Protein AF-0000000077124702 (afdb_homodimer)

Foldseek 3Di:
DPPDDLVRLVVVLVVLPEAEDDSVVLVVVCVPDPPVCLCVPQCPLQADPVPRGGDHPFYSVQSVLVLVLQLVLLVLLLVLLVVLLVVLLQLLVVLLCVPLVQPFQQPVPDDPVSVCSSQVCCVVVPHDSVVLVCQLQVQLVVDPQNVPPPDSRPDGSSRSSVRHDSVSSLSSLRRGDLSSLCSSCVVLPFHSVLSVLVSQLSVVSVVSSVCSVVPHGALLDWDQRSQQSLVVRLCVVPVDPDDSRAIDAQLSNQVSSCSSVVHNPSVVVSVVSLVVRDGDPSSSVSSVCSRVSHDD/DPPDDLVRLVVVLVVLPEAEDDSVVLVVVCVPDPPVCLCVPQCPLQADPVPRGGDHPFYSVQSVLVLVLQLVLLVLLLVLLVVLLVVLLQLLVVLLCVPLVQPFQFPVPDDPVSVCSSQVCCVVVPHDSVVLVCQLQVQLVVDPQNVPDPDSRPDGNSRSSVRHDSVSSLSSLRRGDLSSLCSSCVVLPFHSVLSVLVSQLSVVSVVSSVCSVVPHGALLDWDQRSQQSLVVRLCVVPVDPDDSRAIDAQLSNQVSSCSSVVHNPSVVVSVVSLVVRDGDPSSSVSSVCSRVPHDD

Structure (mmCIF, N/CA/C/O backbone):
data_AF-0000000077124702-model_v1
#
loop_
_entity.id
_entity.type
_entity.pdbx_description
1 polymer 'Abi family protein'
#
loop_
_atom_site.group_PDB
_atom_site.id
_atom_site.type_symbol
_atom_site.label_atom_id
_atom_site.label_alt_id
_atom_site.label_comp_id
_atom_site.label_asym_id
_atom_site.label_entity_id
_atom_site.label_seq_id
_atom_site.pdbx_PDB_ins_code
_atom_site.Cartn_x
_atom_site.Cartn_y
_atom_site.Cartn_z
_atom_site.occupancy
_atom_site.B_iso_or_equiv
_atom_site.auth_seq_id
_atom_site.auth_comp_id
_atom_site.auth_asym_id
_atom_site.auth_atom_id
_atom_site.pdbx_PDB_model_num
ATOM 1 N N . MET A 1 1 ? -10.195 -25.438 -7.809 1 44.5 1 MET A N 1
ATOM 2 C CA . MET A 1 1 ? -10.289 -26.078 -9.117 1 44.5 1 MET A CA 1
ATOM 3 C C . MET A 1 1 ? -9.023 -26.859 -9.43 1 44.5 1 MET A C 1
ATOM 5 O O . MET A 1 1 ? -7.941 -26.516 -8.945 1 44.5 1 MET A O 1
ATOM 9 N N . ILE A 1 2 ? -9.281 -27.969 -9.883 1 46.28 2 ILE A N 1
ATOM 10 C CA . ILE A 1 2 ? -8.305 -28.938 -10.398 1 46.28 2 ILE A CA 1
ATOM 11 C C . ILE A 1 2 ? -7.289 -28.219 -11.281 1 46.28 2 ILE A C 1
ATOM 13 O O . ILE A 1 2 ? -7.645 -27.297 -12.023 1 46.28 2 ILE A O 1
ATOM 17 N N . ARG A 1 3 ? -5.891 -28.219 -10.922 1 63.09 3 ARG A N 1
ATOM 18 C CA . ARG A 1 3 ? -4.82 -27.719 -11.773 1 63.09 3 ARG A CA 1
ATOM 19 C C . ARG A 1 3 ? -5.059 -28.094 -13.234 1 63.09 3 ARG A C 1
ATOM 21 O O . ARG A 1 3 ? -5.016 -29.266 -13.594 1 63.09 3 ARG A O 1
ATOM 28 N N . MET A 1 4 ? -5.797 -27.266 -13.891 1 70.88 4 MET A N 1
ATOM 29 C CA . MET A 1 4 ? -6 -27.469 -15.32 1 70.88 4 MET A CA 1
ATOM 30 C C . MET A 1 4 ? -4.723 -27.188 -16.094 1 70.88 4 MET A C 1
ATOM 32 O O . MET A 1 4 ? -3.959 -26.281 -15.742 1 70.88 4 MET A O 1
ATOM 36 N N . SER A 1 5 ? -4.383 -28.062 -16.953 1 79.81 5 SER A N 1
ATOM 37 C CA . SER A 1 5 ? -3.295 -27.797 -17.891 1 79.81 5 SER A CA 1
ATOM 38 C C . SER A 1 5 ? -3.592 -26.578 -18.75 1 79.81 5 SER A C 1
ATOM 40 O O . SER A 1 5 ? -4.727 -26.094 -18.781 1 79.81 5 SER A O 1
ATOM 42 N N . GLU A 1 6 ? -2.65 -26.062 -19.281 1 83 6 GLU A N 1
ATOM 43 C CA . GLU A 1 6 ? -2.818 -24.906 -20.172 1 83 6 GLU A CA 1
ATOM 44 C C . GLU A 1 6 ? -3.848 -25.203 -21.266 1 83 6 GLU A C 1
ATOM 46 O O . GLU A 1 6 ? -4.664 -24.344 -21.594 1 83 6 GLU A O 1
ATOM 51 N N . LYS A 1 7 ? -3.715 -26.375 -21.797 1 87.31 7 LYS A N 1
ATOM 52 C CA . LYS A 1 7 ? -4.641 -26.766 -22.844 1 87.31 7 LYS A CA 1
ATOM 53 C C . LYS A 1 7 ? -6.074 -26.828 -22.328 1 87.31 7 LYS A C 1
ATOM 55 O O . LYS A 1 7 ? -7.004 -26.375 -23 1 87.31 7 LYS A O 1
ATOM 60 N N . GLU A 1 8 ? -6.242 -27.312 -21.172 1 90.5 8 GLU A N 1
ATOM 61 C CA . GLU A 1 8 ? -7.562 -27.406 -20.547 1 90.5 8 GLU A CA 1
ATOM 62 C C . GLU A 1 8 ? -8.148 -26.031 -20.266 1 90.5 8 GLU A C 1
ATOM 64 O O . GLU A 1 8 ? -9.344 -25.812 -20.453 1 90.5 8 GLU A O 1
ATOM 69 N N . ILE A 1 9 ? -7.293 -25.203 -19.859 1 89.69 9 ILE A N 1
ATOM 70 C CA . ILE A 1 9 ? -7.727 -23.844 -19.578 1 89.69 9 ILE A CA 1
ATOM 71 C C . ILE A 1 9 ? -8.195 -23.172 -20.859 1 89.69 9 ILE A C 1
ATOM 73 O O . ILE A 1 9 ? -9.25 -22.531 -20.891 1 89.69 9 ILE A O 1
ATOM 77 N N . ARG A 1 10 ? -7.445 -23.359 -21.891 1 91.31 10 ARG A N 1
ATOM 78 C CA . ARG A 1 10 ? -7.789 -22.766 -23.188 1 91.31 10 ARG A CA 1
ATOM 79 C C . ARG A 1 10 ? -9.141 -23.281 -23.672 1 91.31 10 ARG A C 1
ATOM 81 O O . ARG A 1 10 ? -9.977 -22.5 -24.125 1 91.31 10 ARG A O 1
ATOM 88 N N . GLU A 1 11 ? -9.297 -24.531 -23.594 1 92.62 11 GLU A N 1
ATOM 89 C CA . GLU A 1 11 ? -10.539 -25.141 -24.047 1 92.62 11 GLU A CA 1
ATOM 90 C C . GLU A 1 11 ? -11.719 -24.672 -23.203 1 92.62 11 GLU A C 1
ATOM 92 O O . GLU A 1 11 ? -12.805 -24.406 -23.734 1 92.62 11 GLU A O 1
ATOM 97 N N . PHE A 1 12 ? -11.461 -24.609 -22 1 92.88 12 PHE A N 1
ATOM 98 C CA . PHE A 1 12 ? -12.492 -24.141 -21.062 1 92.88 12 PHE A CA 1
ATOM 99 C C . PHE A 1 12 ? -12.93 -22.719 -21.406 1 92.88 12 PHE A C 1
ATOM 101 O O . PHE A 1 12 ? -14.133 -22.453 -21.484 1 92.88 12 PHE A O 1
ATOM 108 N N . LEU A 1 13 ? -12.008 -21.859 -21.688 1 93.25 13 LEU A N 1
ATOM 109 C CA . LEU A 1 13 ? -12.289 -20.453 -21.984 1 93.25 13 LEU A CA 1
ATOM 110 C C . LEU A 1 13 ? -13.023 -20.328 -23.312 1 93.25 13 LEU A C 1
ATOM 112 O O . LEU A 1 13 ? -13.953 -19.531 -23.453 1 93.25 13 LEU A O 1
ATOM 116 N N . GLN A 1 14 ? -12.609 -21.109 -24.188 1 93.62 14 GLN A N 1
ATOM 117 C CA . GLN A 1 14 ? -13.25 -21.094 -25.484 1 93.62 14 GLN A CA 1
ATOM 118 C C . GLN A 1 14 ? -14.68 -21.641 -25.406 1 93.62 14 GLN A C 1
ATOM 120 O O . GLN A 1 14 ? -15.578 -21.125 -26.078 1 93.62 14 GLN A O 1
ATOM 125 N N . LYS A 1 15 ? -14.812 -22.578 -24.625 1 94.06 15 LYS A N 1
ATOM 126 C CA . LYS A 1 15 ? -16.141 -23.156 -24.422 1 94.06 15 LYS A CA 1
ATOM 127 C C . LYS A 1 15 ? -17.094 -22.125 -23.812 1 94.06 15 LYS A C 1
ATOM 129 O O . LYS A 1 15 ? -18.297 -22.141 -24.094 1 94.06 15 LYS A O 1
ATOM 134 N N . LEU A 1 16 ? -16.547 -21.266 -23.062 1 94.25 16 LEU A N 1
ATOM 135 C CA . LEU A 1 16 ? -17.344 -20.203 -22.438 1 94.25 16 LEU A CA 1
ATOM 136 C C . LEU A 1 16 ? -17.594 -19.062 -23.406 1 94.25 16 LEU A C 1
ATOM 138 O O . LEU A 1 16 ? -18.328 -18.125 -23.094 1 94.25 16 LEU A O 1
ATOM 142 N N . GLY A 1 17 ? -16.953 -19.109 -24.547 1 94.69 17 GLY A N 1
ATOM 143 C CA . GLY A 1 17 ? -17.234 -18.125 -25.578 1 94.69 17 GLY A CA 1
ATOM 144 C C . GLY A 1 17 ? -16.172 -17.031 -25.688 1 94.69 17 GLY A C 1
ATOM 145 O O . GLY A 1 17 ? -16.375 -16.016 -26.359 1 94.69 17 GLY A O 1
ATOM 146 N N . LEU A 1 18 ? -15.109 -17.203 -25 1 95.94 18 LEU A N 1
ATOM 147 C CA . LEU A 1 18 ? -14.031 -16.219 -25.062 1 95.94 18 LEU A CA 1
ATOM 148 C C . LEU A 1 18 ? -13.281 -16.344 -26.391 1 95.94 18 LEU A C 1
ATOM 150 O O . LEU A 1 18 ? -12.891 -17.438 -26.797 1 95.94 18 LEU A O 1
ATOM 154 N N . LYS A 1 19 ? -13.141 -15.266 -27.062 1 96.56 19 LYS A N 1
ATOM 155 C CA . LYS A 1 19 ? -12.297 -15.219 -28.25 1 96.56 19 LYS A CA 1
ATOM 156 C C . LYS A 1 19 ? -10.836 -14.977 -27.875 1 96.56 19 LYS A C 1
ATOM 158 O O . LYS A 1 19 ? -10.484 -13.898 -27.391 1 96.56 19 LYS A O 1
ATOM 163 N N . ILE A 1 20 ? -10 -15.867 -28.234 1 95.94 20 ILE A N 1
ATOM 164 C CA . ILE A 1 20 ? -8.586 -15.758 -27.891 1 95.94 20 ILE A CA 1
ATOM 165 C C . ILE A 1 20 ? -7.809 -15.172 -29.062 1 95.94 20 ILE A C 1
ATOM 167 O O . ILE A 1 20 ? -7.656 -15.828 -30.109 1 95.94 20 ILE A O 1
ATOM 171 N N . GLU A 1 21 ? -7.348 -13.969 -28.906 1 95.19 21 GLU A N 1
ATOM 172 C CA . GLU A 1 21 ? -6.609 -13.273 -29.953 1 95.19 21 GLU A CA 1
ATOM 173 C C . GLU A 1 21 ? -5.121 -13.594 -29.891 1 95.19 21 GLU A C 1
ATOM 175 O O . GLU A 1 21 ? -4.453 -13.672 -30.922 1 95.19 21 GLU A O 1
ATOM 180 N N . ASN A 1 22 ? -4.582 -13.695 -28.766 1 93.81 22 ASN A N 1
ATOM 181 C CA . ASN A 1 22 ? -3.166 -13.969 -28.547 1 93.81 22 ASN A CA 1
ATOM 182 C C . ASN A 1 22 ? -2.957 -14.914 -27.359 1 93.81 22 ASN A C 1
ATOM 184 O O . ASN A 1 22 ? -2.732 -14.477 -26.234 1 93.81 22 ASN A O 1
ATOM 188 N N . TRP A 1 23 ? -2.787 -16.109 -27.688 1 91.75 23 TRP A N 1
ATOM 189 C CA . TRP A 1 23 ? -2.68 -17.125 -26.641 1 91.75 23 TRP A CA 1
ATOM 190 C C . TRP A 1 23 ? -1.379 -16.969 -25.859 1 91.75 23 TRP A C 1
ATOM 192 O O . TRP A 1 23 ? -1.35 -17.172 -24.641 1 91.75 23 TRP A O 1
ATOM 202 N N . ILE A 1 24 ? -0.4 -16.656 -26.547 1 89.31 24 ILE A N 1
ATOM 203 C CA . ILE A 1 24 ? 0.897 -16.547 -25.891 1 89.31 24 ILE A CA 1
ATOM 204 C C . ILE A 1 24 ? 0.83 -15.461 -24.812 1 89.31 24 ILE A C 1
ATOM 206 O O . ILE A 1 24 ? 1.295 -15.664 -23.703 1 89.31 24 ILE A O 1
ATOM 210 N N . LYS A 1 25 ? 0.21 -14.43 -25.156 1 88.69 25 LYS A N 1
ATOM 211 C CA . LYS A 1 25 ? 0.06 -13.336 -24.203 1 88.69 25 LYS A CA 1
ATOM 212 C C . LYS A 1 25 ? -0.82 -13.75 -23.031 1 88.69 25 LYS A C 1
ATOM 214 O O . LYS A 1 25 ? -0.497 -13.461 -21.875 1 88.69 25 LYS A O 1
ATOM 219 N N . LEU A 1 26 ? -1.889 -14.336 -23.344 1 90.38 26 LEU A N 1
ATOM 220 C CA . LEU A 1 26 ? -2.801 -14.773 -22.297 1 90.38 26 LEU A CA 1
ATOM 221 C C . LEU A 1 26 ? -2.131 -15.805 -21.391 1 90.38 26 LEU A C 1
ATOM 223 O O . LEU A 1 26 ? -2.254 -15.734 -20.172 1 90.38 26 LEU A O 1
ATOM 227 N N . ALA A 1 27 ? -1.424 -16.672 -21.984 1 87.38 27 ALA A N 1
ATOM 228 C CA . ALA A 1 27 ? -0.735 -17.719 -21.234 1 87.38 27 ALA A CA 1
ATOM 229 C C . ALA A 1 27 ? 0.314 -17.125 -20.297 1 87.38 27 ALA A C 1
ATOM 231 O O . ALA A 1 27 ? 0.466 -17.562 -19.156 1 87.38 27 ALA A O 1
ATOM 232 N N . ASN A 1 28 ? 0.99 -16.188 -20.781 1 83.94 28 ASN A N 1
ATOM 233 C CA . ASN A 1 28 ? 1.964 -15.484 -19.953 1 83.94 28 ASN A CA 1
ATOM 234 C C . ASN A 1 28 ? 1.296 -14.797 -18.766 1 83.94 28 ASN A C 1
ATOM 236 O O . ASN A 1 28 ? 1.826 -14.812 -17.656 1 83.94 28 ASN A O 1
ATOM 240 N N . PHE A 1 29 ? 0.239 -14.266 -19.094 1 85.56 29 PHE A N 1
ATOM 241 C CA . PHE A 1 29 ? -0.501 -13.594 -18.031 1 85.56 29 PHE A CA 1
ATOM 242 C C . PHE A 1 29 ? -1 -14.602 -17 1 85.56 29 PHE A C 1
ATOM 244 O O . PHE A 1 29 ? -0.938 -14.352 -15.797 1 85.56 29 PHE A O 1
ATOM 251 N N . LEU A 1 30 ? -1.436 -15.711 -17.484 1 87.06 30 LEU A N 1
ATOM 252 C CA . LEU A 1 30 ? -1.959 -16.766 -16.625 1 87.06 30 LEU A CA 1
ATOM 253 C C . LEU A 1 30 ? -0.839 -17.406 -15.82 1 87.06 30 LEU A C 1
ATOM 255 O O . LEU A 1 30 ? -1.098 -18.062 -14.805 1 87.06 30 LEU A O 1
ATOM 259 N N . SER A 1 31 ? 0.319 -17.188 -16.25 1 82.94 31 SER A N 1
ATOM 260 C CA . SER A 1 31 ? 1.457 -17.672 -15.484 1 82.94 31 SER A CA 1
ATOM 261 C C . SER A 1 31 ? 1.715 -16.797 -14.258 1 82.94 31 SER A C 1
ATOM 263 O O . SER A 1 31 ? 2.383 -17.234 -13.32 1 82.94 31 SER A O 1
ATOM 265 N N . ILE A 1 32 ? 1.125 -15.672 -14.289 1 83.06 32 ILE A N 1
ATOM 266 C CA . ILE A 1 32 ? 1.325 -14.727 -13.203 1 83.06 32 ILE A CA 1
ATOM 267 C C . ILE A 1 32 ? 0.101 -14.719 -12.289 1 83.06 32 ILE A C 1
ATOM 269 O O . ILE A 1 32 ? 0.227 -14.852 -11.07 1 83.06 32 ILE A O 1
ATOM 273 N N . TYR A 1 33 ? -0.969 -14.664 -12.93 1 83.44 33 TYR A N 1
ATOM 274 C CA . TYR A 1 33 ? -2.217 -14.57 -12.18 1 83.44 33 TYR A CA 1
ATOM 275 C C . TYR A 1 33 ? -2.941 -15.906 -12.148 1 83.44 33 TYR A C 1
ATOM 277 O O . TYR A 1 33 ? -3.184 -16.516 -13.195 1 83.44 33 TYR A O 1
ATOM 285 N N . PRO A 1 34 ? -3.27 -16.281 -10.953 1 83.75 34 PRO A N 1
ATOM 286 C CA . PRO A 1 34 ? -3.992 -17.547 -10.883 1 83.75 34 PRO A CA 1
ATOM 287 C C . PRO A 1 34 ? -5.309 -17.531 -11.656 1 83.75 34 PRO A C 1
ATOM 289 O O . PRO A 1 34 ? -6.117 -16.625 -11.477 1 83.75 34 PRO A O 1
ATOM 292 N N . THR A 1 35 ? -5.523 -18.547 -12.359 1 84.88 35 THR A N 1
ATOM 293 C CA . THR A 1 35 ? -6.664 -18.641 -13.258 1 84.88 35 THR A CA 1
ATOM 294 C C . THR A 1 35 ? -7.977 -18.578 -12.484 1 84.88 35 THR A C 1
ATOM 296 O O . THR A 1 35 ? -8.914 -17.891 -12.883 1 84.88 35 THR A O 1
ATOM 299 N N . ASP A 1 36 ? -8 -19.219 -11.383 1 83.5 36 ASP A N 1
ATOM 300 C CA . ASP A 1 36 ? -9.219 -19.234 -10.586 1 83.5 36 ASP A CA 1
ATOM 301 C C . ASP A 1 36 ? -9.586 -17.844 -10.102 1 83.5 36 ASP A C 1
ATOM 303 O O . ASP A 1 36 ? -10.766 -17.484 -10.055 1 83.5 36 ASP A O 1
ATOM 307 N N . ARG A 1 37 ? -8.617 -17.156 -9.797 1 83.19 37 ARG A N 1
ATOM 308 C CA . ARG A 1 37 ? -8.852 -15.797 -9.344 1 83.19 37 ARG A CA 1
ATOM 309 C C . ARG A 1 37 ? -9.375 -14.922 -10.484 1 83.19 37 ARG A C 1
ATOM 311 O O . ARG A 1 37 ? -10.258 -14.086 -10.281 1 83.19 37 ARG A O 1
ATOM 318 N N . ILE A 1 38 ? -8.789 -15.148 -11.562 1 86.62 38 ILE A N 1
ATOM 319 C CA . ILE A 1 38 ? -9.227 -14.391 -12.734 1 86.62 38 ILE A CA 1
ATOM 320 C C . ILE A 1 38 ? -10.695 -14.68 -13.023 1 86.62 38 ILE A C 1
ATOM 322 O O . ILE A 1 38 ? -11.492 -13.758 -13.203 1 86.62 38 ILE A O 1
ATOM 326 N N . ILE A 1 39 ? -11.008 -15.898 -13.008 1 85.88 39 ILE A N 1
ATOM 327 C CA . ILE A 1 39 ? -12.359 -16.344 -13.32 1 85.88 39 ILE A CA 1
ATOM 328 C C . ILE A 1 39 ? -13.344 -15.773 -12.305 1 85.88 39 ILE A C 1
ATOM 330 O O . ILE A 1 39 ? -14.352 -15.164 -12.68 1 85.88 39 ILE A O 1
ATOM 334 N N . LYS A 1 40 ? -13 -15.859 -11.109 1 84.69 40 LYS A N 1
ATOM 335 C CA . LYS A 1 40 ? -13.93 -15.477 -10.047 1 84.69 40 LYS A CA 1
ATOM 336 C C . LYS A 1 40 ? -14.008 -13.961 -9.898 1 84.69 40 LYS A C 1
ATOM 338 O O . LYS A 1 40 ? -15.086 -13.406 -9.68 1 84.69 40 LYS A O 1
ATOM 343 N N . ASP A 1 41 ? -12.945 -13.305 -10.109 1 87.5 41 ASP A N 1
ATOM 344 C CA . ASP A 1 41 ? -12.867 -11.898 -9.742 1 87.5 41 ASP A CA 1
ATOM 345 C C . ASP A 1 41 ? -13.148 -11 -10.945 1 87.5 41 ASP A C 1
ATOM 347 O O . ASP A 1 41 ? -13.602 -9.867 -10.789 1 87.5 41 ASP A O 1
ATOM 351 N N . TYR A 1 42 ? -12.961 -11.523 -12.141 1 91.06 42 TYR A N 1
ATOM 352 C CA . TYR A 1 42 ? -12.945 -10.57 -13.242 1 91.06 42 TYR A CA 1
ATOM 353 C C . TYR A 1 42 ? -13.906 -10.992 -14.352 1 91.06 42 TYR A C 1
ATOM 355 O O . TYR A 1 42 ? -14.305 -10.172 -15.18 1 91.06 42 TYR A O 1
ATOM 363 N N . PHE A 1 43 ? -14.305 -12.25 -14.367 1 90.69 43 PHE A N 1
ATOM 364 C CA . PHE A 1 43 ? -15.094 -12.719 -15.5 1 90.69 43 PHE A CA 1
ATOM 365 C C . PHE A 1 43 ? -16.516 -12.156 -15.445 1 90.69 43 PHE A C 1
ATOM 367 O O . PHE A 1 43 ? -17.125 -11.898 -16.484 1 90.69 43 PHE A O 1
ATOM 374 N N . TYR A 1 44 ? -16.984 -11.977 -14.375 1 88.56 44 TYR A N 1
ATOM 375 C CA . TYR A 1 44 ? -18.422 -11.82 -14.227 1 88.56 44 TYR A CA 1
ATOM 376 C C . TYR A 1 44 ? -18.922 -10.586 -14.969 1 88.56 44 TYR A C 1
ATOM 378 O O . TYR A 1 44 ? -20.047 -10.555 -15.461 1 88.56 44 TYR A O 1
ATOM 386 N N . ILE A 1 45 ? -18.109 -9.57 -15.109 1 92.88 45 ILE A N 1
ATOM 387 C CA . ILE A 1 45 ? -18.609 -8.367 -15.773 1 92.88 45 ILE A CA 1
ATOM 388 C C . ILE A 1 45 ? -18.672 -8.602 -17.281 1 92.88 45 ILE A C 1
ATOM 390 O O . ILE A 1 45 ? -19.25 -7.797 -18.016 1 92.88 45 ILE A O 1
ATOM 394 N N . PHE A 1 46 ? -18.078 -9.68 -17.719 1 96.31 46 PHE A N 1
ATOM 395 C CA . PHE A 1 46 ? -18.047 -10.023 -19.141 1 96.31 46 PHE A CA 1
ATOM 396 C C . PHE A 1 46 ? -19.062 -11.109 -19.453 1 96.31 46 PHE A C 1
ATOM 398 O O . PHE A 1 46 ? -19.219 -11.508 -20.609 1 96.31 46 PHE A O 1
ATOM 405 N N . LEU A 1 47 ? -19.719 -11.633 -18.484 1 94.69 47 LEU A N 1
ATOM 406 C CA . LEU A 1 47 ? -20.609 -12.773 -18.672 1 94.69 47 LEU A CA 1
ATOM 407 C C . LEU A 1 47 ? -22.062 -12.328 -18.766 1 94.69 47 LEU A C 1
ATOM 409 O O . LEU A 1 47 ? -22.484 -11.406 -18.062 1 94.69 47 LEU A O 1
ATOM 413 N N . ASP A 1 48 ? -22.703 -12.992 -19.609 1 93.25 48 ASP A N 1
ATOM 414 C CA . ASP A 1 48 ? -24.156 -12.859 -19.656 1 93.25 48 ASP A CA 1
ATOM 415 C C . ASP A 1 48 ? -24.812 -13.609 -18.5 1 93.25 48 ASP A C 1
ATOM 417 O O . ASP A 1 48 ? -24.672 -14.828 -18.375 1 93.25 48 ASP A O 1
ATOM 421 N N . LYS A 1 49 ? -25.594 -12.977 -17.766 1 87.69 49 LYS A N 1
ATOM 422 C CA . LYS A 1 49 ? -26.172 -13.539 -16.562 1 87.69 49 LYS A CA 1
ATOM 423 C C . LYS A 1 49 ? -27.188 -14.633 -16.891 1 87.69 49 LYS A C 1
ATOM 425 O O . LYS A 1 49 ? -27.453 -15.516 -16.078 1 87.69 49 LYS A O 1
ATOM 430 N N . ASN A 1 50 ? -27.703 -14.547 -18 1 91.19 50 ASN A N 1
ATOM 431 C CA . ASN A 1 50 ? -28.703 -15.523 -18.406 1 91.19 50 ASN A CA 1
ATOM 432 C C . ASN A 1 50 ? -28.062 -16.812 -18.938 1 91.19 50 ASN A C 1
ATOM 434 O O . ASN A 1 50 ? -28.578 -17.906 -18.688 1 91.19 50 ASN A O 1
ATOM 438 N N . THR A 1 51 ? -26.969 -16.766 -19.594 1 93.5 51 THR A N 1
ATOM 439 C CA . THR A 1 51 ? -26.375 -17.922 -20.25 1 93.5 51 THR A CA 1
ATOM 440 C C . THR A 1 51 ? -25.094 -18.344 -19.531 1 93.5 51 THR A C 1
ATOM 442 O O . THR A 1 51 ? -24.594 -19.453 -19.766 1 93.5 51 THR A O 1
ATOM 445 N N . ASP A 1 52 ? -24.516 -17.422 -18.781 1 91.38 52 ASP A N 1
ATOM 446 C CA . ASP A 1 52 ? -23.234 -17.641 -18.109 1 91.38 52 ASP A CA 1
ATOM 447 C C . ASP A 1 52 ? -22.094 -17.781 -19.125 1 91.38 52 ASP A C 1
ATOM 449 O O . ASP A 1 52 ? -21.078 -18.406 -18.844 1 91.38 52 ASP A O 1
ATOM 453 N N . MET A 1 53 ? -22.391 -17.312 -20.312 1 95.31 53 MET A N 1
ATOM 454 C CA . MET A 1 53 ? -21.375 -17.266 -21.344 1 95.31 53 MET A CA 1
ATOM 455 C C . MET A 1 53 ? -20.844 -15.844 -21.531 1 95.31 53 MET A C 1
ATOM 457 O O . MET A 1 53 ? -21.531 -14.875 -21.188 1 95.31 53 MET A O 1
ATOM 461 N N . PHE A 1 54 ? -19.703 -15.805 -22.094 1 97 54 PHE A N 1
ATOM 462 C CA . PHE A 1 54 ? -19.156 -14.484 -22.391 1 97 54 PHE A CA 1
ATOM 463 C C . PHE A 1 54 ? -20.047 -13.758 -23.406 1 97 54 PHE A C 1
ATOM 465 O O . PHE A 1 54 ? -20.562 -14.375 -24.328 1 97 54 PHE A O 1
ATOM 472 N N . TYR A 1 55 ? -20.203 -12.43 -23.188 1 96.5 55 TYR A N 1
ATOM 473 C CA . TYR A 1 55 ? -20.812 -11.641 -24.25 1 96.5 55 TYR A CA 1
ATOM 474 C C . TYR A 1 55 ? -20.078 -11.828 -25.578 1 96.5 55 TYR A C 1
ATOM 476 O O . TYR A 1 55 ? -18.844 -11.93 -25.594 1 96.5 55 TYR A O 1
ATOM 484 N N . GLU A 1 56 ? -20.828 -11.82 -26.609 1 95.25 56 GLU A N 1
ATOM 485 C CA . GLU A 1 56 ? -20.234 -11.945 -27.938 1 95.25 56 GLU A CA 1
ATOM 486 C C . GLU A 1 56 ? -19.188 -10.859 -28.172 1 95.25 56 GLU A C 1
ATOM 488 O O . GLU A 1 56 ? -19.438 -9.68 -27.922 1 95.25 56 GLU A O 1
ATOM 493 N N . GLY A 1 57 ? -18 -11.305 -28.578 1 95.5 57 GLY A N 1
ATOM 494 C CA . GLY A 1 57 ? -16.953 -10.344 -28.906 1 95.5 57 GLY A CA 1
ATOM 495 C C . GLY A 1 57 ? -15.93 -10.18 -27.797 1 95.5 57 GLY A C 1
ATOM 496 O O . GLY A 1 57 ? -14.898 -9.539 -27.984 1 95.5 57 GLY A O 1
ATOM 497 N N . THR A 1 58 ? -16.203 -10.781 -26.625 1 97.19 58 THR A N 1
ATOM 498 C CA . THR A 1 58 ? -15.25 -10.695 -25.516 1 97.19 58 THR A CA 1
ATOM 499 C C . THR A 1 58 ? -13.945 -11.391 -25.891 1 97.19 58 THR A C 1
ATOM 501 O O . THR A 1 58 ? -13.953 -12.523 -26.375 1 97.19 58 THR A O 1
ATOM 504 N N . THR A 1 59 ? -12.852 -10.719 -25.625 1 97.44 59 THR A N 1
ATOM 505 C CA . THR A 1 59 ? -11.547 -11.281 -25.969 1 97.44 59 THR A CA 1
ATOM 506 C C . THR A 1 59 ? -10.68 -11.438 -24.734 1 97.44 59 THR A C 1
ATOM 508 O O . THR A 1 59 ? -11.008 -10.922 -23.672 1 97.44 59 THR A O 1
ATOM 511 N N . ASP A 1 60 ? -9.555 -12.164 -24.922 1 95.31 60 ASP A N 1
ATOM 512 C CA . ASP A 1 60 ? -8.562 -12.289 -23.859 1 95.31 60 ASP A CA 1
ATOM 513 C C . ASP A 1 60 ? -7.961 -10.93 -23.516 1 95.31 60 ASP A C 1
ATOM 515 O O . ASP A 1 60 ? -7.672 -10.648 -22.344 1 95.31 60 ASP A O 1
ATOM 519 N N . THR A 1 61 ? -7.844 -10.078 -24.453 1 95.62 61 THR A N 1
ATOM 520 C CA . THR A 1 61 ? -7.305 -8.734 -24.234 1 95.62 61 THR A CA 1
ATOM 521 C C . THR A 1 61 ? -8.219 -7.926 -23.328 1 95.62 61 THR A C 1
ATOM 523 O O . THR A 1 61 ? -7.746 -7.113 -22.531 1 95.62 61 THR A O 1
ATOM 526 N N . ASP A 1 62 ? -9.477 -8.156 -23.453 1 97 62 ASP A N 1
ATOM 527 C CA . ASP A 1 62 ? -10.43 -7.484 -22.578 1 97 62 ASP A CA 1
ATOM 528 C C . ASP A 1 62 ? -10.18 -7.844 -21.109 1 97 62 ASP A C 1
ATOM 530 O O . ASP A 1 62 ? -10.195 -6.969 -20.234 1 97 62 ASP A O 1
ATOM 534 N N . ILE A 1 63 ? -9.953 -9.109 -20.906 1 94.62 63 ILE A N 1
ATOM 535 C CA . ILE A 1 63 ? -9.758 -9.609 -19.547 1 94.62 63 ILE A CA 1
ATOM 536 C C . ILE A 1 63 ? -8.469 -9.031 -18.969 1 94.62 63 ILE A C 1
ATOM 538 O O . ILE A 1 63 ? -8.461 -8.516 -17.844 1 94.62 63 ILE A O 1
ATOM 542 N N . ILE A 1 64 ? -7.457 -9.102 -19.766 1 93.31 64 ILE A N 1
ATOM 543 C CA . ILE A 1 64 ? -6.156 -8.602 -19.312 1 93.31 64 ILE A CA 1
ATOM 544 C C . ILE A 1 64 ? -6.246 -7.098 -19.047 1 93.31 64 ILE A C 1
ATOM 546 O O . ILE A 1 64 ? -5.73 -6.613 -18.047 1 93.31 64 ILE A O 1
ATOM 550 N N . SER A 1 65 ? -6.922 -6.41 -19.891 1 95.44 65 SER A N 1
ATOM 551 C CA . SER A 1 65 ? -7.078 -4.965 -19.75 1 95.44 65 SER A CA 1
ATOM 552 C C . SER A 1 65 ? -7.805 -4.609 -18.469 1 95.44 65 SER A C 1
ATOM 554 O O . SER A 1 65 ? -7.457 -3.635 -17.797 1 95.44 65 SER A O 1
ATOM 556 N N . LEU A 1 66 ? -8.812 -5.348 -18.125 1 95.44 66 LEU A N 1
ATOM 557 C CA . LEU A 1 66 ? -9.547 -5.082 -16.891 1 95.44 66 LEU A CA 1
ATOM 558 C C . LEU A 1 66 ? -8.656 -5.297 -15.672 1 95.44 66 LEU A C 1
ATOM 560 O O . LEU A 1 66 ? -8.711 -4.523 -14.711 1 95.44 66 LEU A O 1
ATOM 564 N N . ILE A 1 67 ? -7.895 -6.355 -15.727 1 92.56 67 ILE A N 1
ATOM 565 C CA . ILE A 1 67 ? -7.012 -6.676 -14.609 1 92.56 67 ILE A CA 1
ATOM 566 C C . ILE A 1 67 ? -5.98 -5.562 -14.43 1 92.56 67 ILE A C 1
ATOM 568 O O . ILE A 1 67 ? -5.758 -5.09 -13.312 1 92.56 67 ILE A O 1
ATOM 572 N N . MET A 1 68 ? -5.395 -5.137 -15.508 1 90.06 68 MET A N 1
ATOM 573 C CA . MET A 1 68 ? -4.414 -4.055 -15.453 1 90.06 68 MET A CA 1
ATOM 574 C C . MET A 1 68 ? -5.066 -2.752 -15.008 1 90.06 68 MET A C 1
ATOM 576 O O . MET A 1 68 ? -4.461 -1.971 -14.266 1 90.06 68 MET A O 1
ATOM 580 N N . PHE A 1 69 ? -6.242 -2.559 -15.477 1 94.25 69 PHE A N 1
ATOM 581 C CA . PHE A 1 69 ? -7.012 -1.392 -15.062 1 94.25 69 PHE A CA 1
ATOM 582 C C . PHE A 1 69 ? -7.219 -1.39 -13.555 1 94.25 69 PHE A C 1
ATOM 584 O O . PHE A 1 69 ? -7.023 -0.366 -12.891 1 94.25 69 PHE A O 1
ATOM 591 N N . ASP A 1 70 ? -7.629 -2.506 -13.055 1 94 70 ASP A N 1
ATOM 592 C CA . ASP A 1 70 ? -7.852 -2.643 -11.617 1 94 70 ASP A CA 1
ATOM 593 C C . ASP A 1 70 ? -6.586 -2.301 -10.836 1 94 70 ASP A C 1
ATOM 595 O O . ASP A 1 70 ? -6.645 -1.594 -9.828 1 94 70 ASP A O 1
ATOM 599 N N . LYS A 1 71 ? -5.473 -2.783 -11.258 1 90.81 71 LYS A N 1
ATOM 600 C CA . LYS A 1 71 ? -4.203 -2.508 -10.594 1 90.81 71 LYS A CA 1
ATOM 601 C C . LYS A 1 71 ? -3.854 -1.023 -10.664 1 90.81 71 LYS A C 1
ATOM 603 O O . LYS A 1 71 ? -3.367 -0.445 -9.695 1 90.81 71 LYS A O 1
ATOM 608 N N . GLU A 1 72 ? -4.141 -0.448 -11.758 1 90.69 72 GLU A N 1
ATOM 609 C CA . GLU A 1 72 ? -3.826 0.963 -11.961 1 90.69 72 GLU A CA 1
ATOM 610 C C . GLU A 1 72 ? -4.688 1.853 -11.07 1 90.69 72 GLU A C 1
ATOM 612 O O . GLU A 1 72 ? -4.18 2.777 -10.43 1 90.69 72 GLU A O 1
ATOM 617 N N . ILE A 1 73 ? -5.918 1.59 -11.078 1 94.25 73 ILE A N 1
ATOM 618 C CA . ILE A 1 73 ? -6.793 2.449 -10.289 1 94.25 73 ILE A CA 1
ATOM 619 C C . ILE A 1 73 ? -6.527 2.229 -8.797 1 94.25 73 ILE A C 1
ATOM 621 O O . ILE A 1 73 ? -6.652 3.154 -7.996 1 94.25 73 ILE A O 1
ATOM 625 N N . SER A 1 74 ? -6.16 0.992 -8.445 1 93.5 74 SER A N 1
ATOM 626 C CA . SER A 1 74 ? -5.793 0.694 -7.066 1 93.5 74 SER A CA 1
ATOM 627 C C . SER A 1 74 ? -4.625 1.558 -6.605 1 93.5 74 SER A C 1
ATOM 629 O O . SER A 1 74 ? -4.703 2.215 -5.566 1 93.5 74 SER A O 1
ATOM 631 N N . THR A 1 75 ? -3.602 1.579 -7.371 1 89.56 75 THR A N 1
ATOM 632 C CA . THR A 1 75 ? -2.396 2.295 -6.969 1 89.56 75 THR A CA 1
ATOM 633 C C . THR A 1 75 ? -2.621 3.803 -7.02 1 89.56 75 THR A C 1
ATOM 635 O O . THR A 1 75 ? -2.068 4.547 -6.203 1 89.56 75 THR A O 1
ATOM 638 N N . ASN A 1 76 ? -3.426 4.238 -7.953 1 90.88 76 ASN A N 1
ATOM 639 C CA . ASN A 1 76 ? -3.773 5.652 -8.016 1 90.88 76 ASN A CA 1
ATOM 640 C C . ASN A 1 76 ? -4.582 6.086 -6.793 1 90.88 76 ASN A C 1
ATOM 642 O O . ASN A 1 76 ? -4.355 7.164 -6.242 1 90.88 76 ASN A O 1
ATOM 646 N N . LEU A 1 77 ? -5.535 5.273 -6.496 1 94.69 77 LEU A N 1
ATOM 647 C CA . LEU A 1 77 ? -6.34 5.582 -5.32 1 94.69 77 LEU A CA 1
ATOM 648 C C . LEU A 1 77 ? -5.484 5.559 -4.055 1 94.69 77 LEU A C 1
ATOM 650 O O . LEU A 1 77 ? -5.668 6.387 -3.162 1 94.69 77 LEU A O 1
ATOM 654 N N . LEU A 1 78 ? -4.59 4.641 -3.986 1 93.38 78 LEU A N 1
ATOM 655 C CA . LEU A 1 78 ? -3.695 4.559 -2.836 1 93.38 78 LEU A CA 1
ATOM 656 C C . LEU A 1 78 ? -2.896 5.848 -2.68 1 93.38 78 LEU A C 1
ATOM 658 O O . LEU A 1 78 ? -2.721 6.344 -1.564 1 93.38 78 LEU A O 1
ATOM 662 N N . LYS A 1 79 ? -2.41 6.363 -3.805 1 91.69 79 LYS A N 1
ATOM 663 C CA . LYS A 1 79 ? -1.678 7.625 -3.797 1 91.69 79 LYS A CA 1
ATOM 664 C C . LYS A 1 79 ? -2.469 8.711 -3.074 1 91.69 79 LYS A C 1
ATOM 666 O O . LYS A 1 79 ? -1.943 9.383 -2.182 1 91.69 79 LYS A O 1
ATOM 671 N N . TRP A 1 80 ? -3.695 8.836 -3.363 1 93.19 80 TRP A N 1
ATOM 672 C CA . TRP A 1 80 ? -4.527 9.883 -2.789 1 93.19 80 TRP A CA 1
ATOM 673 C C . TRP A 1 80 ? -4.867 9.578 -1.335 1 93.19 80 TRP A C 1
ATOM 675 O O . TRP A 1 80 ? -4.965 10.492 -0.508 1 93.19 80 TRP A O 1
ATOM 685 N N . LEU A 1 81 ? -5.062 8.359 -1.065 1 95.12 81 LEU A N 1
ATOM 686 C CA . LEU A 1 81 ? -5.305 7.953 0.315 1 95.12 81 LEU A CA 1
ATOM 687 C C . LEU A 1 81 ? -4.105 8.273 1.197 1 95.12 81 LEU A C 1
ATOM 689 O O . LEU A 1 81 ? -4.266 8.734 2.33 1 95.12 81 LEU A O 1
ATOM 693 N N . LEU A 1 82 ? -2.934 8.078 0.66 1 92.19 82 LEU A N 1
ATOM 694 C CA . LEU A 1 82 ? -1.715 8.359 1.412 1 92.19 82 LEU A CA 1
ATOM 695 C C . LEU A 1 82 ? -1.537 9.859 1.627 1 92.19 82 LEU A C 1
ATOM 697 O O . LEU A 1 82 ? -1.089 10.289 2.691 1 92.19 82 LEU A O 1
ATOM 701 N N . ILE A 1 83 ? -1.849 10.617 0.656 1 90.69 83 ILE A N 1
ATOM 702 C CA . ILE A 1 83 ? -1.798 12.07 0.785 1 90.69 83 ILE A CA 1
ATOM 703 C C . ILE A 1 83 ? -2.781 12.523 1.86 1 90.69 83 ILE A C 1
ATOM 705 O O . ILE A 1 83 ? -2.441 13.352 2.709 1 90.69 83 ILE A O 1
ATOM 709 N N . PHE A 1 84 ? -3.949 11.977 1.857 1 94.31 84 PHE A N 1
ATOM 710 C CA . PHE A 1 84 ? -4.941 12.32 2.869 1 94.31 84 PHE A CA 1
ATOM 711 C C . PHE A 1 84 ? -4.453 11.93 4.258 1 94.31 84 PHE A C 1
ATOM 713 O O . PHE A 1 84 ? -4.621 12.695 5.215 1 94.31 84 PHE A O 1
ATOM 720 N N . GLU A 1 85 ? -3.918 10.75 4.336 1 94.06 85 GLU A N 1
ATOM 721 C CA . GLU A 1 85 ? -3.375 10.289 5.609 1 94.06 85 GLU A CA 1
ATOM 722 C C . GLU A 1 85 ? -2.379 11.297 6.184 1 94.06 85 GLU A C 1
ATOM 724 O O . GLU A 1 85 ? -2.41 11.602 7.379 1 94.06 85 GLU A O 1
ATOM 729 N N . THR A 1 86 ? -1.567 11.812 5.348 1 91.44 86 THR A N 1
ATOM 730 C CA . THR A 1 86 ? -0.577 12.805 5.746 1 91.44 86 THR A CA 1
ATOM 731 C C . THR A 1 86 ? -1.257 14.086 6.223 1 91.44 86 THR A C 1
ATOM 733 O O . THR A 1 86 ? -0.901 14.633 7.27 1 91.44 86 THR A O 1
ATOM 736 N N . ARG A 1 87 ? -2.178 14.531 5.484 1 91.75 87 ARG A N 1
ATOM 737 C CA . ARG A 1 87 ? -2.926 15.734 5.844 1 91.75 87 ARG A CA 1
ATOM 738 C C . ARG A 1 87 ? -3.646 15.547 7.176 1 91.75 87 ARG A C 1
ATOM 740 O O . ARG A 1 87 ? -3.605 16.438 8.039 1 91.75 87 ARG A O 1
ATOM 747 N N . PHE A 1 88 ? -4.281 14.414 7.289 1 96.25 88 PHE A N 1
ATOM 748 C CA . PHE A 1 88 ? -5.043 14.109 8.492 1 96.25 88 PHE A CA 1
ATOM 749 C C . PHE A 1 88 ? -4.141 14.102 9.719 1 96.25 88 PHE A C 1
ATOM 751 O O . PHE A 1 88 ? -4.465 14.719 10.742 1 96.25 88 PHE A O 1
ATOM 758 N N . LYS A 1 89 ? -3.02 13.453 9.633 1 95.06 89 LYS A N 1
ATOM 759 C CA . LYS A 1 89 ? -2.066 13.406 10.734 1 95.06 89 LYS A CA 1
ATOM 760 C C . LYS A 1 89 ? -1.57 14.797 11.102 1 95.06 89 LYS A C 1
ATOM 762 O O . LYS A 1 89 ? -1.464 15.133 12.281 1 95.06 89 LYS A O 1
ATOM 767 N N . LYS A 1 90 ? -1.293 15.531 10.117 1 92.75 90 LYS A N 1
ATOM 768 C CA . LYS A 1 90 ? -0.809 16.891 10.336 1 92.75 90 LYS A CA 1
ATOM 769 C C . LYS A 1 90 ? -1.834 17.719 11.094 1 92.75 90 LYS A C 1
ATOM 771 O O . LYS A 1 90 ? -1.507 18.328 12.117 1 92.75 90 LYS A O 1
ATOM 776 N N . ILE A 1 91 ? -3.041 17.734 10.625 1 94.5 91 ILE A N 1
ATOM 777 C CA . ILE A 1 91 ? -4.109 18.516 11.242 1 94.5 91 ILE A CA 1
ATOM 778 C C . ILE A 1 91 ? -4.359 18.016 12.664 1 94.5 91 ILE A C 1
ATOM 780 O O . ILE A 1 91 ? -4.516 18.812 13.586 1 94.5 91 ILE A O 1
ATOM 784 N N . LEU A 1 92 ? -4.391 16.719 12.82 1 96.81 92 LEU A N 1
ATOM 785 C CA . LEU A 1 92 ? -4.641 16.094 14.109 1 96.81 92 LEU A CA 1
ATOM 786 C C . LEU A 1 92 ? -3.629 16.562 15.148 1 96.81 92 LEU A C 1
ATOM 788 O O . LEU A 1 92 ? -4.012 17.031 16.234 1 96.81 92 LEU A O 1
ATOM 792 N N . ILE A 1 93 ? -2.379 16.531 14.844 1 94.81 93 ILE A N 1
ATOM 793 C CA . ILE A 1 93 ? -1.319 16.875 15.781 1 94.81 93 ILE A CA 1
ATOM 794 C C . ILE A 1 93 ? -1.315 18.375 16.031 1 94.81 93 ILE A C 1
ATOM 796 O O . ILE A 1 93 ? -1.176 18.828 17.172 1 94.81 93 ILE A O 1
ATOM 800 N N . GLU A 1 94 ? -1.471 19.125 14.992 1 92.12 94 GLU A N 1
ATOM 801 C CA . GLU A 1 94 ? -1.481 20.578 15.141 1 92.12 94 GLU A CA 1
ATOM 802 C C . GLU A 1 94 ? -2.611 21.031 16.062 1 92.12 94 GLU A C 1
ATOM 804 O O . GLU A 1 94 ? -2.389 21.828 16.984 1 92.12 94 GLU A O 1
ATOM 809 N N . LYS A 1 95 ? -3.799 20.531 15.805 1 96.31 95 LYS A N 1
ATOM 810 C CA . LYS A 1 95 ? -4.941 20.938 16.625 1 96.31 95 LYS A CA 1
ATOM 811 C C . LYS A 1 95 ? -4.816 20.406 18.047 1 96.31 95 LYS A C 1
ATOM 813 O O . LYS A 1 95 ? -5.199 21.094 19 1 96.31 95 LYS A O 1
ATOM 818 N N . TRP A 1 96 ? -4.312 19.203 18.203 1 97 96 TRP A N 1
ATOM 819 C CA . TRP A 1 96 ? -4.133 18.625 19.516 1 97 96 TRP A CA 1
ATOM 820 C C . TRP A 1 96 ? -3.152 19.438 20.344 1 97 96 TRP A C 1
ATOM 822 O O . TRP A 1 96 ? -3.428 19.766 21.5 1 97 96 TRP A O 1
ATOM 832 N N . VAL A 1 97 ? -2.053 19.828 19.766 1 94.19 97 VAL A N 1
ATOM 833 C CA . VAL A 1 97 ? -1.039 20.609 20.469 1 94.19 97 VAL A CA 1
ATOM 834 C C . VAL A 1 97 ? -1.599 21.984 20.828 1 94.19 97 VAL A C 1
ATOM 836 O O . VAL A 1 97 ? -1.386 22.484 21.938 1 94.19 97 VAL A O 1
ATOM 839 N N . ASP A 1 98 ? -2.326 22.578 19.938 1 94.25 98 ASP A N 1
ATOM 840 C CA . ASP A 1 98 ? -2.873 23.906 20.141 1 94.25 98 ASP A CA 1
ATOM 841 C C . ASP A 1 98 ? -3.883 23.922 21.281 1 94.25 98 ASP A C 1
ATOM 843 O O . ASP A 1 98 ? -3.959 24.906 22.047 1 94.25 98 ASP A O 1
ATOM 847 N N . ILE A 1 99 ? -4.57 22.891 21.422 1 96.69 99 ILE A N 1
ATOM 848 C CA . ILE A 1 99 ? -5.699 22.891 22.359 1 96.69 99 ILE A CA 1
ATOM 849 C C . ILE A 1 99 ? -5.285 22.25 23.672 1 96.69 99 ILE A C 1
ATOM 851 O O . ILE A 1 99 ? -5.559 22.797 24.75 1 96.69 99 ILE A O 1
ATOM 855 N N . ALA A 1 100 ? -4.656 21.094 23.625 1 95.38 100 ALA A N 1
ATOM 856 C CA . ALA A 1 100 ? -4.289 20.359 24.828 1 95.38 100 ALA A CA 1
ATOM 857 C C . ALA A 1 100 ? -3.072 21 25.5 1 95.38 100 ALA A C 1
ATOM 859 O O . ALA A 1 100 ? -2.863 20.828 26.703 1 95.38 100 ALA A O 1
ATOM 860 N N . LYS A 1 101 ? -2.199 21.625 24.797 1 94.12 101 LYS A N 1
ATOM 861 C CA . LYS A 1 101 ? -1.029 22.359 25.281 1 94.12 101 LYS A CA 1
ATOM 862 C C . LYS A 1 101 ? -0.184 21.484 26.203 1 94.12 101 LYS A C 1
ATOM 864 O O . LYS A 1 101 ? 0.018 21.828 27.375 1 94.12 101 LYS A O 1
ATOM 869 N N . PRO A 1 102 ? 0.306 20.453 25.641 1 94.06 102 PRO A N 1
ATOM 870 C CA . PRO A 1 102 ? 1.169 19.594 26.469 1 94.06 102 PRO A CA 1
ATOM 871 C C . PRO A 1 102 ? 2.387 20.344 27 1 94.06 102 PRO A C 1
ATOM 873 O O . PRO A 1 102 ? 2.926 21.219 26.328 1 94.06 102 PRO A O 1
ATOM 876 N N . LYS A 1 103 ? 2.906 19.906 28.156 1 92.81 103 LYS A N 1
ATOM 877 C CA . LYS A 1 103 ? 4.035 20.547 28.812 1 92.81 103 LYS A CA 1
ATOM 878 C C . LYS A 1 103 ? 5.328 20.344 28.031 1 92.81 103 LYS A C 1
ATOM 880 O O . LYS A 1 103 ? 6.293 21.094 28.203 1 92.81 103 LYS A O 1
ATOM 885 N N . THR A 1 104 ? 5.355 19.281 27.266 1 93.38 104 THR A N 1
ATOM 886 C CA . THR A 1 104 ? 6.492 18.953 26.406 1 93.38 104 THR A CA 1
ATOM 887 C C . THR A 1 104 ? 6.016 18.422 25.062 1 93.38 104 THR A C 1
ATOM 889 O O . THR A 1 104 ? 4.898 17.906 24.953 1 93.38 104 THR A O 1
ATOM 892 N N . ASP A 1 105 ? 6.824 18.578 24.109 1 90.44 105 ASP A N 1
ATOM 893 C CA . ASP A 1 105 ? 6.488 18.031 22.797 1 90.44 105 ASP A CA 1
ATOM 894 C C . ASP A 1 105 ? 7 16.609 22.656 1 90.44 105 ASP A C 1
ATOM 896 O O . ASP A 1 105 ? 6.863 16 21.578 1 90.44 105 ASP A O 1
ATOM 900 N N . LYS A 1 106 ? 7.586 16.094 23.734 1 93.25 106 LYS A N 1
ATOM 901 C CA . LYS A 1 106 ? 8.094 14.727 23.734 1 93.25 106 LYS A CA 1
ATOM 902 C C . LYS A 1 106 ? 7.199 13.812 24.562 1 93.25 106 LYS A C 1
ATOM 904 O O . LYS A 1 106 ? 7.277 13.805 25.797 1 93.25 106 LYS A O 1
ATOM 909 N N . VAL A 1 107 ? 6.488 12.977 23.844 1 88 107 VAL A N 1
ATOM 910 C CA . VAL A 1 107 ? 5.469 12.141 24.453 1 88 107 VAL A CA 1
ATOM 911 C C . VAL A 1 107 ? 6.125 11.164 25.438 1 88 107 VAL A C 1
ATOM 913 O O . VAL A 1 107 ? 5.562 10.852 26.484 1 88 107 VAL A O 1
ATOM 916 N N . TYR A 1 108 ? 7.258 10.75 25.031 1 90.06 108 TYR A N 1
ATOM 917 C CA . TYR A 1 108 ? 7.945 9.727 25.797 1 90.06 108 TYR A CA 1
ATOM 918 C C . TYR A 1 108 ? 8.273 10.234 27.203 1 90.06 108 TYR A C 1
ATOM 920 O O . TYR A 1 108 ? 8.438 9.445 28.125 1 90.06 108 TYR A O 1
ATOM 928 N N . LEU A 1 109 ? 8.336 11.523 27.375 1 92.19 109 LEU A N 1
ATOM 929 C CA . LEU A 1 109 ? 8.734 12.133 28.641 1 92.19 109 LEU A CA 1
ATOM 930 C C . LEU A 1 109 ? 7.516 12.391 29.516 1 92.19 109 LEU A C 1
ATOM 932 O O . LEU A 1 109 ? 7.66 12.781 30.688 1 92.19 109 LEU A O 1
ATOM 936 N N . LEU A 1 110 ? 6.359 12.141 29 1 92.75 110 LEU A N 1
ATOM 937 C CA . LEU A 1 110 ? 5.148 12.352 29.781 1 92.75 110 LEU A CA 1
ATOM 938 C C . LEU A 1 110 ? 4.844 11.141 30.656 1 92.75 110 LEU A C 1
ATOM 940 O O . LEU A 1 110 ? 4.93 10 30.203 1 92.75 110 LEU A O 1
ATOM 944 N N . ASN A 1 111 ? 4.609 11.391 31.922 1 93 111 ASN A N 1
ATOM 945 C CA . ASN A 1 111 ? 4.125 10.281 32.75 1 93 111 ASN A CA 1
ATOM 946 C C . ASN A 1 111 ? 2.689 9.906 32.375 1 93 111 ASN A C 1
ATOM 948 O O . ASN A 1 111 ? 2.016 10.641 31.656 1 93 111 ASN A O 1
ATOM 952 N N . GLU A 1 112 ? 2.271 8.781 32.875 1 93.62 112 GLU A N 1
ATOM 953 C CA . GLU A 1 112 ? 0.979 8.227 32.469 1 93.62 112 GLU A CA 1
ATOM 954 C C . GLU A 1 112 ? -0.159 9.188 32.781 1 93.62 112 GLU A C 1
ATOM 956 O O . GLU A 1 112 ? -1.023 9.445 31.953 1 93.62 112 GLU A O 1
ATOM 961 N N . ASN A 1 113 ? -0.149 9.797 33.938 1 94.38 113 ASN A N 1
ATOM 962 C CA . ASN A 1 113 ? -1.215 10.688 34.375 1 94.38 113 ASN A CA 1
ATOM 963 C C . ASN A 1 113 ? -1.277 11.945 33.5 1 94.38 113 ASN A C 1
ATOM 965 O O . ASN A 1 113 ? -2.361 12.391 33.125 1 94.38 113 ASN A O 1
ATOM 969 N N . ASP A 1 114 ? -0.172 12.461 33.281 1 94.81 114 ASP A N 1
ATOM 970 C CA . ASP A 1 114 ? -0.113 13.672 32.469 1 94.81 114 ASP A CA 1
ATOM 971 C C . ASP A 1 114 ? -0.586 13.383 31.031 1 94.81 114 ASP A C 1
ATOM 973 O O . ASP A 1 114 ? -1.271 14.211 30.438 1 94.81 114 ASP A O 1
ATOM 977 N N . PHE A 1 115 ? -0.225 12.258 30.531 1 95.38 115 PHE A N 1
ATOM 978 C CA . PHE A 1 115 ? -0.613 11.922 29.156 1 95.38 115 PHE A CA 1
ATOM 979 C C . PHE A 1 115 ? -2.111 11.648 29.078 1 95.38 115 PHE A C 1
ATOM 981 O O . PHE A 1 115 ? -2.768 12.062 28.125 1 95.38 115 PHE A O 1
ATOM 988 N N . ILE A 1 116 ? -2.627 11.023 30.031 1 95.69 116 ILE A N 1
ATOM 989 C CA . ILE A 1 116 ? -4.051 10.703 30.047 1 95.69 116 ILE A CA 1
ATOM 990 C C . ILE A 1 116 ? -4.867 11.992 30.031 1 95.69 116 ILE A C 1
ATOM 992 O O . ILE A 1 116 ? -5.922 12.062 29.406 1 95.69 116 ILE A O 1
ATOM 996 N N . LYS A 1 117 ? -4.418 13.031 30.656 1 95.69 117 LYS A N 1
ATOM 997 C CA . LYS A 1 117 ? -5.09 14.328 30.656 1 95.69 117 LYS A CA 1
ATOM 998 C C . LYS A 1 117 ? -5.141 14.922 29.266 1 95.69 117 LYS A C 1
ATOM 1000 O O . LYS A 1 117 ? -6.062 15.664 28.922 1 95.69 117 LYS A O 1
ATOM 1005 N N . LEU A 1 118 ? -4.129 14.602 28.5 1 96.56 118 LEU A N 1
ATOM 1006 C CA . LEU A 1 118 ? -4.012 15.148 27.141 1 96.56 118 LEU A CA 1
ATOM 1007 C C . LEU A 1 118 ? -4.875 14.359 26.172 1 96.56 118 LEU A C 1
ATOM 1009 O O . LEU A 1 118 ? -5.152 14.836 25.062 1 96.56 118 LEU A O 1
ATOM 1013 N N . ILE A 1 119 ? -5.281 13.164 26.516 1 97.31 119 ILE A N 1
ATOM 1014 C CA . ILE A 1 119 ? -6.133 12.312 25.688 1 97.31 119 ILE A CA 1
ATOM 1015 C C . ILE A 1 119 ? -7.328 11.828 26.516 1 97.31 119 ILE A C 1
ATOM 1017 O O . ILE A 1 119 ? -7.5 10.625 26.719 1 97.31 119 ILE A O 1
ATOM 1021 N N . PRO A 1 120 ? -8.164 12.688 26.859 1 96.69 120 PRO A N 1
ATOM 1022 C CA . PRO A 1 120 ? -9.18 12.43 27.875 1 96.69 120 PRO A CA 1
ATOM 1023 C C . PRO A 1 120 ? -10.203 11.383 27.438 1 96.69 120 PRO A C 1
ATOM 1025 O O . PRO A 1 120 ? -10.883 10.797 28.281 1 96.69 120 PRO A O 1
ATOM 1028 N N . ASN A 1 121 ? -10.32 11.039 26.234 1 96.38 121 ASN A N 1
ATOM 1029 C CA . ASN A 1 121 ? -11.367 10.125 25.781 1 96.38 121 ASN A CA 1
ATOM 1030 C C . ASN A 1 121 ? -10.867 8.688 25.688 1 96.38 121 ASN A C 1
ATOM 1032 O O . ASN A 1 121 ? -11.539 7.828 25.125 1 96.38 121 ASN A O 1
ATOM 1036 N N . ILE A 1 122 ? -9.672 8.461 26.172 1 96.12 122 ILE A N 1
ATOM 1037 C CA . ILE A 1 122 ? -9.078 7.137 26.016 1 96.12 122 ILE A CA 1
ATOM 1038 C C . ILE A 1 122 ? -9.938 6.105 26.75 1 96.12 122 ILE A C 1
ATOM 1040 O O . ILE A 1 122 ? -10.141 4.996 26.25 1 96.12 122 ILE A O 1
ATOM 1044 N N . ARG A 1 123 ? -10.484 6.395 27.938 1 92 123 ARG A N 1
ATOM 1045 C CA . ARG A 1 123 ? -11.305 5.469 28.703 1 92 123 ARG A CA 1
ATOM 1046 C C . ARG A 1 123 ? -12.688 5.305 28.078 1 92 123 ARG A C 1
ATOM 1048 O O . ARG A 1 123 ? -13.195 4.188 27.969 1 92 123 ARG A O 1
ATOM 1055 N N . LYS A 1 124 ? -13.156 6.41 27.641 1 92.25 124 LYS A N 1
ATOM 1056 C CA . LYS A 1 124 ? -14.477 6.406 27.016 1 92.25 124 LYS A CA 1
ATOM 1057 C C . LYS A 1 124 ? -14.492 5.52 25.766 1 92.25 124 LYS A C 1
ATOM 1059 O O . LYS A 1 124 ? -15.508 4.898 25.469 1 92.25 124 LYS A O 1
ATOM 1064 N N . ASN A 1 125 ? -13.422 5.43 25.094 1 93 125 ASN A N 1
ATOM 1065 C CA . ASN A 1 125 ? -13.336 4.672 23.844 1 93 125 ASN A CA 1
ATOM 1066 C C . ASN A 1 125 ? -12.766 3.277 24.078 1 93 125 ASN A C 1
ATOM 1068 O O . ASN A 1 125 ? -12.461 2.561 23.125 1 93 125 ASN A O 1
ATOM 1072 N N . ASN A 1 126 ? -12.555 2.893 25.344 1 92.06 126 ASN A N 1
ATOM 1073 C CA . ASN A 1 126 ? -12.164 1.558 25.766 1 92.06 126 ASN A CA 1
ATOM 1074 C C . ASN A 1 126 ? -10.836 1.135 25.141 1 92.06 126 ASN A C 1
ATOM 1076 O O . ASN A 1 126 ? -10.688 -0.006 24.703 1 92.06 126 ASN A O 1
ATOM 1080 N N . LEU A 1 127 ? -9.938 2.068 24.984 1 93 127 LEU A N 1
ATOM 1081 C CA . LEU A 1 127 ? -8.609 1.716 24.516 1 93 127 LEU A CA 1
ATOM 1082 C C . LEU A 1 127 ? -7.66 1.452 25.672 1 93 127 LEU A C 1
ATOM 1084 O O . LEU A 1 127 ? -7.695 2.162 26.688 1 93 127 LEU A O 1
ATOM 1088 N N . ASP A 1 128 ? -6.926 0.408 25.531 1 94.94 128 ASP A N 1
ATOM 1089 C CA . ASP A 1 128 ? -5.875 0.109 26.5 1 94.94 128 ASP A CA 1
ATOM 1090 C C . ASP A 1 128 ? -4.734 1.12 26.406 1 94.94 128 ASP A C 1
ATOM 1092 O O . ASP A 1 128 ? -4.109 1.259 25.359 1 94.94 128 ASP A O 1
ATOM 1096 N N . PHE A 1 129 ? -4.465 1.729 27.547 1 95.44 129 PHE A N 1
ATOM 1097 C CA . PHE A 1 129 ? -3.5 2.822 27.547 1 95.44 129 PHE A CA 1
ATOM 1098 C C . PHE A 1 129 ? -2.117 2.326 27.141 1 95.44 129 PHE A C 1
ATOM 1100 O O . PHE A 1 129 ? -1.444 2.955 26.328 1 95.44 129 PHE A O 1
ATOM 1107 N N . LYS A 1 130 ? -1.692 1.238 27.688 1 94.5 130 LYS A N 1
ATOM 1108 C CA . LYS A 1 130 ? -0.357 0.718 27.406 1 94.5 130 LYS A CA 1
ATOM 1109 C C . LYS A 1 130 ? -0.218 0.306 25.953 1 94.5 130 LYS A C 1
ATOM 1111 O O . LYS A 1 130 ? 0.767 0.651 25.297 1 94.5 130 LYS A O 1
ATOM 1116 N N . LYS A 1 131 ? -1.157 -0.363 25.438 1 95.12 131 LYS A N 1
ATOM 1117 C CA . LYS A 1 131 ? -1.14 -0.798 24.047 1 95.12 131 LYS A CA 1
ATOM 1118 C C . LYS A 1 131 ? -1.169 0.396 23.094 1 95.12 131 LYS A C 1
ATOM 1120 O O . LYS A 1 131 ? -0.474 0.402 22.078 1 95.12 131 LYS A O 1
ATOM 1125 N N . PHE A 1 132 ? -2.006 1.351 23.5 1 95.94 132 PHE A N 1
ATOM 1126 C CA . PHE A 1 132 ? -2.107 2.559 22.688 1 95.94 132 PHE A CA 1
ATOM 1127 C C . PHE A 1 132 ? -0.772 3.291 22.625 1 95.94 132 PHE A C 1
ATOM 1129 O O . PHE A 1 132 ? -0.297 3.65 21.547 1 95.94 132 PHE A O 1
ATOM 1136 N N . THR A 1 133 ? -0.159 3.445 23.766 1 94.56 133 THR A N 1
ATOM 1137 C CA . THR A 1 133 ? 1.104 4.172 23.844 1 94.56 133 THR A CA 1
ATOM 1138 C C . THR A 1 133 ? 2.201 3.43 23.078 1 94.56 133 THR A C 1
ATOM 1140 O O . THR A 1 133 ? 3.025 4.051 22.406 1 94.56 133 THR A O 1
ATOM 1143 N N . TYR A 1 134 ? 2.156 2.166 23.188 1 94.19 134 TYR A N 1
ATOM 1144 C CA . TYR A 1 134 ? 3.117 1.361 22.438 1 94.19 134 TYR A CA 1
ATOM 1145 C C . TYR A 1 134 ? 2.961 1.576 20.938 1 94.19 134 TYR A C 1
ATOM 1147 O O . TYR A 1 134 ? 3.953 1.667 20.219 1 94.19 134 TYR A O 1
ATOM 1155 N N . SER A 1 135 ? 1.775 1.653 20.469 1 94.88 135 SER A N 1
ATOM 1156 C CA . SER A 1 135 ? 1.497 1.787 19.031 1 94.88 135 SER A CA 1
ATOM 1157 C C . SER A 1 135 ? 2.057 3.094 18.484 1 94.88 135 SER A C 1
ATOM 1159 O O . SER A 1 135 ? 2.381 3.186 17.297 1 94.88 135 SER A O 1
ATOM 1161 N N . LEU A 1 136 ? 2.197 4.078 19.312 1 94.94 136 LEU A N 1
ATOM 1162 C CA . LEU A 1 136 ? 2.719 5.371 18.891 1 94.94 136 LEU A CA 1
ATOM 1163 C C . LEU A 1 136 ? 4.191 5.262 18.5 1 94.94 136 LEU A C 1
ATOM 1165 O O . LEU A 1 136 ? 4.695 6.082 17.734 1 94.94 136 LEU A O 1
ATOM 1169 N N . PHE A 1 137 ? 4.836 4.227 19 1 93.56 137 PHE A N 1
ATOM 1170 C CA . PHE A 1 137 ? 6.281 4.141 18.812 1 93.56 137 PHE A CA 1
ATOM 1171 C C . PHE A 1 137 ? 6.648 2.904 18.016 1 93.56 137 PHE A C 1
ATOM 1173 O O . PHE A 1 137 ? 7.809 2.725 17.641 1 93.56 137 PHE A O 1
ATOM 1180 N N . GLU A 1 138 ? 5.695 2.119 17.719 1 90.44 138 GLU A N 1
ATOM 1181 C CA . GLU A 1 138 ? 5.895 0.788 17.156 1 90.44 138 GLU A CA 1
ATOM 1182 C C . GLU A 1 138 ? 6.664 0.854 15.836 1 90.44 138 GLU A C 1
ATOM 1184 O O . GLU A 1 138 ? 7.469 -0.031 15.531 1 90.44 138 GLU A O 1
ATOM 1189 N N . HIS A 1 139 ? 6.551 1.906 15.078 1 87 139 HIS A N 1
ATOM 1190 C CA . HIS A 1 139 ? 7.094 1.931 13.719 1 87 139 HIS A CA 1
ATOM 1191 C C . HIS A 1 139 ? 8.164 3.008 13.578 1 87 139 HIS A C 1
ATOM 1193 O O . HIS A 1 139 ? 8.492 3.412 12.461 1 87 139 HIS A O 1
ATOM 1199 N N . VAL A 1 140 ? 8.703 3.432 14.633 1 87.44 140 VAL A N 1
ATOM 1200 C CA . VAL A 1 140 ? 9.727 4.473 14.609 1 87.44 140 VAL A CA 1
ATOM 1201 C C . VAL A 1 140 ? 10.961 3.971 13.852 1 87.44 140 VAL A C 1
ATOM 1203 O O . VAL A 1 140 ? 11.555 4.707 13.062 1 87.44 140 VAL A O 1
ATOM 1206 N N . SER A 1 141 ? 11.281 2.76 14.016 1 78.31 141 SER A N 1
ATOM 1207 C CA . SER A 1 141 ? 12.492 2.197 13.414 1 78.31 141 SER A CA 1
ATOM 1208 C C . SER A 1 141 ? 12.352 2.09 11.898 1 78.31 141 SER A C 1
ATOM 1210 O O . SER A 1 141 ? 13.359 2.006 11.188 1 78.31 141 SER A O 1
ATOM 1212 N N . ASN A 1 142 ? 11.18 2.197 11.445 1 73 142 ASN A N 1
ATOM 1213 C CA . ASN A 1 142 ? 10.938 2.057 10.016 1 73 142 ASN A CA 1
ATOM 1214 C C . ASN A 1 142 ? 10.977 3.406 9.305 1 73 142 ASN A C 1
ATOM 1216 O O . ASN A 1 142 ? 10.969 3.465 8.078 1 73 142 ASN A O 1
ATOM 1220 N N . SER A 1 143 ? 11.07 4.406 10.07 1 75.31 143 SER A N 1
ATOM 1221 C CA . SER A 1 143 ? 11.094 5.746 9.492 1 75.31 143 SER A CA 1
ATOM 1222 C C . SER A 1 143 ? 12.516 6.285 9.406 1 75.31 143 SER A C 1
ATOM 1224 O O . SER A 1 143 ? 13.164 6.516 10.43 1 75.31 143 SER A O 1
ATOM 1226 N N . GLU A 1 144 ? 12.938 6.465 8.258 1 73 144 GLU A N 1
ATOM 1227 C CA . GLU A 1 144 ? 14.266 7.039 8.062 1 73 144 GLU A CA 1
ATOM 1228 C C . GLU A 1 144 ? 14.359 8.43 8.68 1 73 144 GLU A C 1
ATOM 1230 O O . GLU A 1 144 ? 15.398 8.812 9.203 1 73 144 GLU A O 1
ATOM 1235 N N . PHE A 1 145 ? 13.195 9.102 8.648 1 74.06 145 PHE A N 1
ATOM 1236 C CA . PHE A 1 145 ? 13.133 10.445 9.219 1 74.06 145 PHE A CA 1
ATOM 1237 C C . PHE A 1 145 ? 13.453 10.414 10.703 1 74.06 145 PHE A C 1
ATOM 1239 O O . PHE A 1 145 ? 14.133 11.305 11.219 1 74.06 145 PHE A O 1
ATOM 1246 N N . LEU A 1 146 ? 13.094 9.398 11.344 1 82.31 146 LEU A N 1
ATOM 1247 C CA . LEU A 1 146 ? 13.188 9.352 12.797 1 82.31 146 LEU A CA 1
ATOM 1248 C C . LEU A 1 146 ? 14.477 8.672 13.242 1 82.31 146 LEU A C 1
ATOM 1250 O O . LEU A 1 146 ? 14.875 8.781 14.398 1 82.31 146 LEU A O 1
ATOM 1254 N N . GLN A 1 147 ? 15.133 8.125 12.297 1 78.69 147 GLN A N 1
ATOM 1255 C CA . GLN A 1 147 ? 16.359 7.41 12.641 1 78.69 147 GLN A CA 1
ATOM 1256 C C . GLN A 1 147 ? 17.453 8.375 13.102 1 78.69 147 GLN A C 1
ATOM 1258 O O . GLN A 1 147 ? 18.391 7.977 13.773 1 78.69 147 GLN A O 1
ATOM 1263 N N . ASP A 1 148 ? 17.328 9.555 12.828 1 78.19 148 ASP A N 1
ATOM 1264 C CA . ASP A 1 148 ? 18.312 10.562 13.219 1 78.19 148 ASP A CA 1
ATOM 1265 C C . ASP A 1 148 ? 18.266 10.82 14.719 1 78.19 148 ASP A C 1
ATOM 1267 O O . ASP A 1 148 ? 19.234 11.312 15.297 1 78.19 148 ASP A O 1
ATOM 1271 N N . TYR A 1 149 ? 17.109 10.453 15.234 1 84.81 149 TYR A N 1
ATOM 1272 C CA . TYR A 1 149 ? 17 10.641 16.672 1 84.81 149 TYR A CA 1
ATOM 1273 C C . TYR A 1 149 ? 17.719 9.523 17.422 1 84.81 149 TYR A C 1
ATOM 1275 O O . TYR A 1 149 ? 17.656 8.359 17.016 1 84.81 149 TYR A O 1
ATOM 1283 N N . HIS A 1 150 ? 18.484 9.828 18.391 1 83.19 150 HIS A N 1
ATOM 1284 C CA . HIS A 1 150 ? 19.297 8.867 19.125 1 83.19 150 HIS A CA 1
ATOM 1285 C C . HIS A 1 150 ? 18.453 8.078 20.125 1 83.19 150 HIS A C 1
ATOM 1287 O O . HIS A 1 150 ? 18.828 6.977 20.531 1 83.19 150 HIS A O 1
ATOM 1293 N N . SER A 1 151 ? 17.375 8.641 20.516 1 90 151 SER A N 1
ATOM 1294 C CA . SER A 1 151 ? 16.516 8.008 21.5 1 90 151 SER A CA 1
ATOM 1295 C C . SER A 1 151 ? 15.047 8.359 21.25 1 90 151 SER A C 1
ATOM 1297 O O . SER A 1 151 ? 14.742 9.469 20.812 1 90 151 SER A O 1
ATOM 1299 N N . LEU A 1 152 ? 14.219 7.438 21.625 1 89.94 152 LEU A N 1
ATOM 1300 C CA . LEU A 1 152 ? 12.781 7.68 21.531 1 89.94 152 LEU A CA 1
ATOM 1301 C C . LEU A 1 152 ? 12.383 8.914 22.328 1 89.94 152 LEU A C 1
ATOM 1303 O O . LEU A 1 152 ? 11.445 9.625 21.969 1 89.94 152 LEU A O 1
ATOM 1307 N N . LYS A 1 153 ? 13.109 9.203 23.422 1 91.12 153 LYS A N 1
ATOM 1308 C CA . LYS A 1 153 ? 12.797 10.305 24.328 1 91.12 153 LYS A CA 1
ATOM 1309 C C . LYS A 1 153 ? 12.992 11.656 23.641 1 91.12 153 LYS A C 1
ATOM 1311 O O . LYS A 1 153 ? 12.453 12.672 24.094 1 91.12 153 LYS A O 1
ATOM 1316 N N . ASP A 1 154 ? 13.672 11.625 22.578 1 91.75 154 ASP A N 1
ATOM 1317 C CA . ASP A 1 154 ? 14.047 12.875 21.938 1 91.75 154 ASP A CA 1
ATOM 1318 C C . ASP A 1 154 ? 13.102 13.203 20.781 1 91.75 154 ASP A C 1
ATOM 1320 O O . ASP A 1 154 ? 13.172 14.289 20.203 1 91.75 154 ASP A O 1
ATOM 1324 N N . ILE A 1 155 ? 12.18 12.352 20.484 1 92.69 155 ILE A N 1
ATOM 1325 C CA . ILE A 1 155 ? 11.344 12.531 19.297 1 92.69 155 ILE A CA 1
ATOM 1326 C C . ILE A 1 155 ? 10.125 13.383 19.656 1 92.69 155 ILE A C 1
ATOM 1328 O O . ILE A 1 155 ? 9.297 12.977 20.469 1 92.69 155 ILE A O 1
ATOM 1332 N N . PRO A 1 156 ? 9.961 14.539 19 1 91.69 156 PRO A N 1
ATOM 1333 C CA . PRO A 1 156 ? 8.758 15.344 19.219 1 91.69 156 PRO A CA 1
ATOM 1334 C C . PRO A 1 156 ? 7.504 14.695 18.625 1 91.69 156 PRO A C 1
ATOM 1336 O O . PRO A 1 156 ? 7.594 13.93 17.656 1 91.69 156 PRO A O 1
ATOM 1339 N N . PHE A 1 157 ? 6.367 15.094 19.172 1 89.94 157 PHE A N 1
ATOM 1340 C CA . PHE A 1 157 ? 5.094 14.508 18.766 1 89.94 157 PHE A CA 1
ATOM 1341 C C . PHE A 1 157 ? 4.871 14.688 17.266 1 89.94 157 PHE A C 1
ATOM 1343 O O . PHE A 1 157 ? 4.383 13.773 16.594 1 89.94 157 PHE A O 1
ATOM 1350 N N . HIS A 1 158 ? 5.203 15.828 16.828 1 89.12 158 HIS A N 1
ATOM 1351 C CA . HIS A 1 158 ? 4.988 16.125 15.422 1 89.12 158 HIS A CA 1
ATOM 1352 C C . HIS A 1 158 ? 5.766 15.172 14.523 1 89.12 158 HIS A C 1
ATOM 1354 O O . HIS A 1 158 ? 5.211 14.617 13.57 1 89.12 158 HIS A O 1
ATOM 1360 N N . ASP A 1 159 ? 6.996 14.898 14.875 1 88.94 159 ASP A N 1
ATOM 1361 C CA . ASP A 1 159 ? 7.832 13.992 14.094 1 88.94 159 ASP A CA 1
ATOM 1362 C C . ASP A 1 159 ? 7.391 12.539 14.273 1 88.94 159 ASP A C 1
ATOM 1364 O O . ASP A 1 159 ? 7.426 11.75 13.328 1 88.94 159 ASP A O 1
ATOM 1368 N N . LEU A 1 160 ? 7.059 12.289 15.477 1 91.5 160 LEU A N 1
ATOM 1369 C CA . LEU A 1 160 ? 6.633 10.93 15.797 1 91.5 160 LEU A CA 1
ATOM 1370 C C . LEU A 1 160 ? 5.453 10.508 14.93 1 91.5 160 LEU A C 1
ATOM 1372 O O . LEU A 1 160 ? 5.367 9.352 14.516 1 91.5 160 LEU A O 1
ATOM 1376 N N . SER A 1 161 ? 4.555 11.375 14.609 1 92.12 161 SER A N 1
ATOM 1377 C CA . SER A 1 161 ? 3.334 11.07 13.875 1 92.12 161 SER A CA 1
ATOM 1378 C C . SER A 1 161 ? 3.645 10.633 12.445 1 92.12 161 SER A C 1
ATOM 1380 O O . SER A 1 161 ? 2.822 9.984 11.797 1 92.12 161 SER A O 1
ATOM 1382 N N . TYR A 1 162 ? 4.836 10.953 11.961 1 87 162 TYR A N 1
ATOM 1383 C CA . TYR A 1 162 ? 5.23 10.547 10.617 1 87 162 TYR A CA 1
ATOM 1384 C C . TYR A 1 162 ? 5.352 9.031 10.516 1 87 162 TYR A C 1
ATOM 1386 O O . TYR A 1 162 ? 5.191 8.461 9.438 1 87 162 TYR A O 1
ATOM 1394 N N . SER A 1 163 ? 5.566 8.43 11.594 1 89.38 163 SER A N 1
ATOM 1395 C CA . SER A 1 163 ? 5.754 6.988 11.586 1 89.38 163 SER A CA 1
ATOM 1396 C C . SER A 1 163 ? 4.438 6.258 11.844 1 89.38 163 SER A C 1
ATOM 1398 O O . SER A 1 163 ? 4.371 5.031 11.734 1 89.38 163 SER A O 1
ATOM 1400 N N . TRP A 1 164 ? 3.404 7.031 12.227 1 93.5 164 TRP A N 1
ATOM 1401 C CA . TRP A 1 164 ? 2.148 6.387 12.594 1 93.5 164 TRP A CA 1
ATOM 1402 C C . TRP A 1 164 ? 1.497 5.73 11.375 1 93.5 164 TRP A C 1
ATOM 1404 O O . TRP A 1 164 ? 1.527 6.285 10.273 1 93.5 164 TRP A O 1
ATOM 1414 N N . THR A 1 165 ? 0.928 4.551 11.57 1 92.38 165 THR A N 1
ATOM 1415 C CA . THR A 1 165 ? 0.002 4.012 10.578 1 92.38 165 THR A CA 1
ATOM 1416 C C . THR A 1 165 ? -1.296 4.816 10.562 1 92.38 165 THR A C 1
ATOM 1418 O O . THR A 1 165 ? -1.548 5.621 11.461 1 92.38 165 THR A O 1
ATOM 1421 N N . PHE A 1 166 ? -2.074 4.613 9.594 1 95.25 166 PHE A N 1
ATOM 1422 C CA . PHE A 1 166 ? -3.369 5.281 9.531 1 95.25 166 PHE A CA 1
ATOM 1423 C C . PHE A 1 166 ? -4.254 4.859 10.695 1 95.25 166 PHE A C 1
ATOM 1425 O O . PHE A 1 166 ? -4.953 5.688 11.281 1 95.25 166 PHE A O 1
ATOM 1432 N N . ALA A 1 167 ? -4.207 3.58 11.039 1 95.25 167 ALA A N 1
ATOM 1433 C CA . ALA A 1 167 ? -4.98 3.061 12.164 1 95.25 167 ALA A CA 1
ATOM 1434 C C . ALA A 1 167 ? -4.582 3.748 13.469 1 95.25 167 ALA A C 1
ATOM 1436 O O . ALA A 1 167 ? -5.441 4.109 14.281 1 95.25 167 ALA A O 1
ATOM 1437 N N . THR A 1 168 ? -3.305 3.922 13.672 1 96.25 168 THR A N 1
ATOM 1438 C CA . THR A 1 168 ? -2.803 4.598 14.867 1 96.25 168 THR A CA 1
ATOM 1439 C C . THR A 1 168 ? -3.299 6.039 14.922 1 96.25 168 THR A C 1
ATOM 1441 O O . THR A 1 168 ? -3.709 6.523 15.977 1 96.25 168 THR A O 1
ATOM 1444 N N . ALA A 1 169 ? -3.277 6.703 13.789 1 97.19 169 ALA A N 1
ATOM 1445 C CA . ALA A 1 169 ? -3.754 8.078 13.719 1 97.19 169 ALA A CA 1
ATOM 1446 C C . ALA A 1 169 ? -5.246 8.164 14.016 1 97.19 169 ALA A C 1
ATOM 1448 O O . ALA A 1 169 ? -5.695 9.062 14.734 1 97.19 169 ALA A O 1
ATOM 1449 N N . ILE A 1 170 ? -6.027 7.234 13.477 1 97.69 170 ILE A N 1
ATOM 1450 C CA . ILE A 1 170 ? -7.465 7.207 13.711 1 97.69 170 ILE A CA 1
ATOM 1451 C C . ILE A 1 170 ? -7.738 6.992 15.203 1 97.69 170 ILE A C 1
ATOM 1453 O O . ILE A 1 170 ? -8.602 7.66 15.781 1 97.69 170 ILE A O 1
ATOM 1457 N N . ASN A 1 171 ? -6.988 6.129 15.836 1 97.69 171 ASN A N 1
ATOM 1458 C CA . ASN A 1 171 ? -7.148 5.887 17.266 1 97.69 171 ASN A CA 1
ATOM 1459 C C . ASN A 1 171 ? -6.789 7.121 18.078 1 97.69 171 ASN A C 1
ATOM 1461 O O . ASN A 1 171 ? -7.434 7.414 19.094 1 97.69 171 ASN A O 1
ATOM 1465 N N . PHE A 1 172 ? -5.758 7.781 17.672 1 98 172 PHE A N 1
ATOM 1466 C CA . PHE A 1 172 ? -5.402 9.016 18.359 1 98 172 PHE A CA 1
ATOM 1467 C C . PHE A 1 172 ? -6.531 10.031 18.266 1 98 172 PHE A C 1
ATOM 1469 O O . PHE A 1 172 ? -6.875 10.68 19.25 1 98 172 PHE A O 1
ATOM 1476 N N . TYR A 1 173 ? -7.074 10.164 17.109 1 98 173 TYR A N 1
ATOM 1477 C CA . TYR A 1 173 ? -8.211 11.055 16.906 1 98 173 TYR A CA 1
ATOM 1478 C C . TYR A 1 173 ? -9.344 10.719 17.875 1 98 173 TYR A C 1
ATOM 1480 O O . TYR A 1 173 ? -9.984 11.609 18.438 1 98 173 TYR A O 1
ATOM 1488 N N . ARG A 1 174 ? -9.539 9.484 18.062 1 97.5 174 ARG A N 1
ATOM 1489 C CA . ARG A 1 174 ? -10.648 9.016 18.891 1 97.5 174 ARG A CA 1
ATOM 1490 C C . ARG A 1 174 ? -10.438 9.406 20.359 1 97.5 174 ARG A C 1
ATOM 1492 O O . ARG A 1 174 ? -11.398 9.586 21.109 1 97.5 174 ARG A O 1
ATOM 1499 N N . VAL A 1 175 ? -9.227 9.555 20.797 1 97.62 175 VAL A N 1
ATOM 1500 C CA . VAL A 1 175 ? -8.977 9.641 22.234 1 97.62 175 VAL A CA 1
ATOM 1501 C C . VAL A 1 175 ? -8.719 11.102 22.625 1 97.62 175 VAL A C 1
ATOM 1503 O O . VAL A 1 175 ? -8.641 11.422 23.812 1 97.62 175 VAL A O 1
ATOM 1506 N N . VAL A 1 176 ? -8.531 11.992 21.703 1 97.56 176 VAL A N 1
ATOM 1507 C CA . VAL A 1 176 ? -8.336 13.398 22.031 1 97.56 176 VAL A CA 1
ATOM 1508 C C . VAL A 1 176 ? -9.656 14.016 22.484 1 97.56 176 VAL A C 1
ATOM 1510 O O . VAL A 1 176 ? -10.711 13.383 22.391 1 97.56 176 VAL A O 1
ATOM 1513 N N . SER A 1 177 ? -9.586 15.219 23.031 1 97.44 177 SER A N 1
ATOM 1514 C CA . SER A 1 177 ? -10.758 15.883 23.594 1 97.44 177 SER A CA 1
ATOM 1515 C C . SER A 1 177 ? -11.766 16.234 22.5 1 97.44 177 SER A C 1
ATOM 1517 O O . SER A 1 177 ? -11.398 16.344 21.328 1 97.44 177 SER A O 1
ATOM 1519 N N . ASP A 1 178 ? -13 16.438 22.875 1 96.56 178 ASP A N 1
ATOM 1520 C CA . ASP A 1 178 ? -14.062 16.828 21.938 1 96.56 178 ASP A CA 1
ATOM 1521 C C . ASP A 1 178 ? -13.734 18.156 21.266 1 96.56 178 ASP A C 1
ATOM 1523 O O . ASP A 1 178 ? -14.094 18.359 20.094 1 96.56 178 ASP A O 1
ATOM 1527 N N . GLN A 1 179 ? -13.117 18.984 21.984 1 97.5 179 GLN A N 1
ATOM 1528 C CA . GLN A 1 179 ? -12.75 20.281 21.422 1 97.5 179 GLN A CA 1
ATOM 1529 C C . GLN A 1 179 ? -11.742 20.109 20.281 1 97.5 179 GLN A C 1
ATOM 1531 O O . GLN A 1 179 ? -11.844 20.797 19.25 1 97.5 179 GLN A O 1
ATOM 1536 N N . VAL A 1 180 ? -10.781 19.25 20.484 1 97.75 180 VAL A N 1
ATOM 1537 C CA . VAL A 1 180 ? -9.805 18.969 19.438 1 97.75 180 VAL A CA 1
ATOM 1538 C C . VAL A 1 180 ? -10.516 18.391 18.219 1 97.75 180 VAL A C 1
ATOM 1540 O O . VAL A 1 180 ? -10.258 18.812 17.078 1 97.75 180 VAL A O 1
ATOM 1543 N N . GLN A 1 181 ? -11.391 17.422 18.422 1 97.94 181 GLN A N 1
ATOM 1544 C CA . GLN A 1 181 ? -12.125 16.812 17.312 1 97.94 181 GLN A CA 1
ATOM 1545 C C . GLN A 1 181 ? -12.961 17.844 16.562 1 97.94 181 GLN A C 1
ATOM 1547 O O . GLN A 1 181 ? -13.039 17.812 15.336 1 97.94 181 GLN A O 1
ATOM 1552 N N . LYS A 1 182 ? -13.562 18.719 17.312 1 97.81 182 LYS A N 1
ATOM 1553 C CA . LYS A 1 182 ? -14.352 19.781 16.703 1 97.81 182 LYS A CA 1
ATOM 1554 C C . LYS A 1 182 ? -13.5 20.625 15.766 1 97.81 182 LYS A C 1
ATOM 1556 O O . LYS A 1 182 ? -13.906 20.891 14.633 1 97.81 182 LYS A O 1
ATOM 1561 N N . GLU A 1 183 ? -12.344 21.016 16.203 1 97.69 183 GLU A N 1
ATOM 1562 C CA . GLU A 1 183 ? -11.469 21.859 15.391 1 97.69 183 GLU A CA 1
ATOM 1563 C C . GLU A 1 183 ? -10.992 21.109 14.148 1 97.69 183 GLU A C 1
ATOM 1565 O O . GLU A 1 183 ? -10.812 21.703 13.086 1 97.69 183 GLU A O 1
ATOM 1570 N N . ILE A 1 184 ? -10.742 19.859 14.273 1 97.62 184 ILE A N 1
ATOM 1571 C CA . ILE A 1 184 ? -10.344 19.047 13.125 1 97.62 184 ILE A CA 1
ATOM 1572 C C . ILE A 1 184 ? -11.484 19 12.109 1 97.62 184 ILE A C 1
ATOM 1574 O O . ILE A 1 184 ? -11.258 19.172 10.906 1 97.62 184 ILE A O 1
ATOM 1578 N N . LEU A 1 185 ? -12.711 18.766 12.594 1 98.12 185 LEU A N 1
ATOM 1579 C CA . LEU A 1 185 ? -13.875 18.719 11.711 1 98.12 185 LEU A CA 1
ATOM 1580 C C . LEU A 1 185 ? -14.078 20.047 11 1 98.12 185 LEU A C 1
ATOM 1582 O O . LEU A 1 185 ? -14.414 20.078 9.812 1 98.12 185 LEU A O 1
ATOM 1586 N N . ILE A 1 186 ? -13.797 21.094 11.695 1 97.06 186 ILE A N 1
ATOM 1587 C CA . ILE A 1 186 ? -13.906 22.422 11.102 1 97.06 186 ILE A CA 1
ATOM 1588 C C . ILE A 1 186 ? -12.906 22.562 9.953 1 97.06 186 ILE A C 1
ATOM 1590 O O . ILE A 1 186 ? -13.242 23.078 8.891 1 97.06 186 ILE A O 1
ATOM 1594 N N . GLU A 1 187 ? -11.695 22.047 10.172 1 94.06 187 GLU A N 1
ATOM 1595 C CA . GLU A 1 187 ? -10.68 22.094 9.125 1 94.06 187 GLU A CA 1
ATOM 1596 C C . GLU A 1 187 ? -11.133 21.359 7.875 1 94.06 187 GLU A C 1
ATOM 1598 O O . GLU A 1 187 ? -10.773 21.734 6.758 1 94.06 187 GLU A O 1
ATOM 1603 N N . PHE A 1 188 ? -11.93 20.359 8.055 1 95.25 188 PHE A N 1
ATOM 1604 C CA . PHE A 1 188 ? -12.391 19.562 6.93 1 95.25 188 PHE A CA 1
ATOM 1605 C C . PHE A 1 188 ? -13.766 20.016 6.465 1 95.25 188 PHE A C 1
ATOM 1607 O O . PHE A 1 188 ? -14.383 19.391 5.602 1 95.25 188 PHE A O 1
ATOM 1614 N N . ASN A 1 189 ? -14.266 21.047 7.055 1 95.62 189 ASN A N 1
ATOM 1615 C CA . ASN A 1 189 ? -15.578 21.594 6.734 1 95.62 189 ASN A CA 1
ATOM 1616 C C . ASN A 1 189 ? -16.688 20.562 6.953 1 95.62 189 ASN A C 1
ATOM 1618 O O . ASN A 1 189 ? -17.531 20.375 6.09 1 95.62 189 ASN A O 1
ATOM 1622 N N . ILE A 1 190 ? -16.609 19.844 7.996 1 97.25 190 ILE A N 1
ATOM 1623 C CA . ILE A 1 190 ? -17.625 18.875 8.43 1 97.25 190 ILE A CA 1
ATOM 1624 C C . ILE A 1 190 ? -18.281 19.359 9.719 1 97.25 190 ILE A C 1
ATOM 1626 O O . ILE A 1 190 ? -17.578 19.75 10.672 1 97.25 190 ILE A O 1
ATOM 1630 N N . PRO A 1 191 ? -19.578 19.391 9.758 1 96.31 191 PRO A N 1
ATOM 1631 C CA . PRO A 1 191 ? -20.25 19.844 10.969 1 96.31 191 PRO A CA 1
ATOM 1632 C C . PRO A 1 191 ? -19.938 18.984 12.188 1 96.31 191 PRO A C 1
ATOM 1634 O O . PRO A 1 191 ? -19.812 17.766 12.07 1 96.31 191 PRO A O 1
ATOM 1637 N N . PHE A 1 192 ? -19.922 19.609 13.289 1 94.62 192 PHE A N 1
ATOM 1638 C CA . PHE A 1 192 ? -19.547 18.953 14.539 1 94.62 192 PHE A CA 1
ATOM 1639 C C . PHE A 1 192 ? -20.547 17.859 14.906 1 94.62 192 PHE A C 1
ATOM 1641 O O . PHE A 1 192 ? -20.203 16.922 15.617 1 94.62 192 PHE A O 1
ATOM 1648 N N . GLU A 1 193 ? -21.75 17.953 14.43 1 94.56 193 GLU A N 1
ATOM 1649 C CA . GLU A 1 193 ? -22.781 16.969 14.719 1 94.56 193 GLU A CA 1
ATOM 1650 C C . GLU A 1 193 ? -22.375 15.578 14.242 1 94.56 193 GLU A C 1
ATOM 1652 O O . GLU A 1 193 ? -22.891 1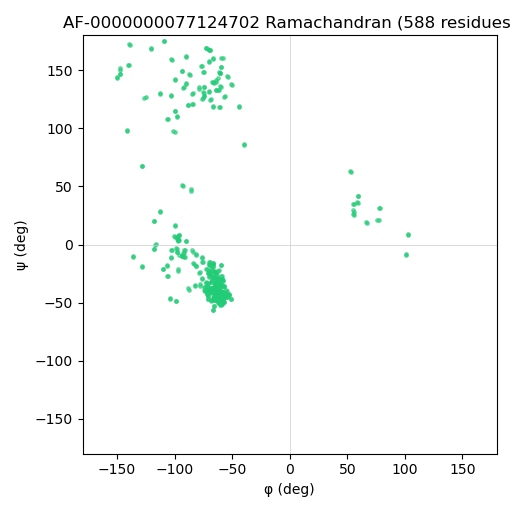4.57 14.719 1 94.56 193 GLU A O 1
ATOM 1657 N N . PHE A 1 194 ? -21.375 15.57 13.352 1 95.38 194 PHE A N 1
ATOM 1658 C CA . PHE A 1 194 ? -20.953 14.289 12.797 1 95.38 194 PHE A CA 1
ATOM 1659 C C . PHE A 1 194 ? -19.703 13.781 13.5 1 95.38 194 PHE A C 1
ATOM 1661 O O . PHE A 1 194 ? -19.016 12.883 13 1 95.38 194 PHE A O 1
ATOM 1668 N N . LYS A 1 195 ? -19.375 14.289 14.625 1 92.5 195 LYS A N 1
ATOM 1669 C CA . LYS A 1 195 ? -18.156 13.961 15.367 1 92.5 195 LYS A CA 1
ATOM 1670 C C . LYS A 1 195 ? -18.078 12.461 15.648 1 92.5 195 LYS A C 1
ATOM 1672 O O . LYS A 1 195 ? -17 11.859 15.539 1 92.5 195 LYS A O 1
ATOM 1677 N N . ASP A 1 196 ? -19.219 11.891 15.898 1 91.56 196 ASP A N 1
ATOM 1678 C CA . ASP A 1 196 ? -19.234 10.484 16.281 1 91.56 196 ASP A CA 1
ATOM 1679 C C . ASP A 1 196 ? -19.203 9.578 15.062 1 91.56 196 ASP A C 1
ATOM 1681 O O . ASP A 1 196 ? -19.078 8.359 15.188 1 91.56 196 ASP A O 1
ATOM 1685 N N . TYR A 1 197 ? -19.297 10.203 13.898 1 96 197 TYR A N 1
ATOM 1686 C CA . TYR A 1 197 ? -19.344 9.43 12.672 1 96 197 TYR A CA 1
ATOM 1687 C C . TYR A 1 197 ? -18.031 9.516 11.906 1 96 197 TYR A C 1
ATOM 1689 O O . TYR A 1 197 ? -17.703 8.641 11.102 1 96 197 TYR A O 1
ATOM 1697 N N . PHE A 1 198 ? -17.266 10.461 12.211 1 97.81 198 PHE A N 1
ATOM 1698 C CA . PHE A 1 198 ? -16.125 10.766 11.359 1 97.81 198 PHE A CA 1
ATOM 1699 C C . PHE A 1 198 ? -15.055 9.688 11.469 1 97.81 198 PHE A C 1
ATOM 1701 O O . PHE A 1 198 ? -14.484 9.258 10.469 1 97.81 198 PHE A O 1
ATOM 1708 N N . HIS A 1 199 ? -14.766 9.25 12.719 1 96.75 199 HIS A N 1
ATOM 1709 C CA . HIS A 1 199 ? -13.766 8.203 12.867 1 96.75 199 HIS A CA 1
ATOM 1710 C C . HIS A 1 199 ? -14.211 6.918 12.18 1 96.75 199 HIS A C 1
ATOM 1712 O O . HIS A 1 199 ? -13.375 6.145 11.703 1 96.75 199 HIS A O 1
ATOM 1718 N N . LYS A 1 200 ? -15.484 6.68 12.109 1 97.5 200 LYS A N 1
ATOM 1719 C CA . LYS A 1 200 ? -16.016 5.523 11.391 1 97.5 200 LYS A CA 1
ATOM 1720 C C . LYS A 1 200 ? -15.82 5.68 9.891 1 97.5 200 LYS A C 1
ATOM 1722 O O . LYS A 1 200 ? -15.461 4.719 9.203 1 97.5 200 LYS A O 1
ATOM 1727 N N . ALA A 1 201 ? -16.047 6.887 9.414 1 97.5 201 ALA A N 1
ATOM 1728 C CA . ALA A 1 201 ? -15.773 7.164 8.008 1 97.5 201 ALA A CA 1
ATOM 1729 C C . ALA A 1 201 ? -14.297 6.945 7.691 1 97.5 201 ALA A C 1
ATOM 1731 O O . ALA A 1 201 ? -13.953 6.395 6.641 1 97.5 201 ALA A O 1
ATOM 1732 N N . LEU A 1 202 ? -13.438 7.359 8.633 1 98.19 202 LEU A N 1
ATOM 1733 C CA . LEU A 1 202 ? -12.008 7.152 8.453 1 98.19 202 LEU A CA 1
ATOM 1734 C C . LEU A 1 202 ? -11.68 5.664 8.352 1 98.19 202 LEU A C 1
ATOM 1736 O O . LEU A 1 202 ? -10.789 5.27 7.598 1 98.19 202 LEU A O 1
ATOM 1740 N N . ASN A 1 203 ? -12.406 4.918 9.055 1 97.69 203 ASN A N 1
ATOM 1741 C CA . ASN A 1 203 ? -12.172 3.477 9.023 1 97.69 203 ASN A CA 1
ATOM 1742 C C . ASN A 1 203 ? -12.578 2.867 7.688 1 97.69 203 ASN A C 1
ATOM 1744 O O . ASN A 1 203 ? -12.062 1.819 7.297 1 97.69 203 ASN A O 1
ATOM 1748 N N . VAL A 1 204 ? -13.5 3.449 7.008 1 97.5 204 VAL A N 1
ATOM 1749 C CA . VAL A 1 204 ? -13.828 3.025 5.652 1 97.5 204 VAL A CA 1
ATOM 1750 C C . VAL A 1 204 ? -12.633 3.273 4.734 1 97.5 204 VAL A C 1
ATOM 1752 O O . VAL A 1 204 ? -12.266 2.41 3.934 1 97.5 204 VAL A O 1
ATOM 1755 N N . PHE A 1 205 ? -11.992 4.441 4.863 1 97.75 205 PHE A N 1
ATOM 1756 C CA . PHE A 1 205 ? -10.789 4.746 4.098 1 97.75 205 PHE A CA 1
ATOM 1757 C C . PHE A 1 205 ? -9.664 3.779 4.449 1 97.75 205 PHE A C 1
ATOM 1759 O O . PHE A 1 205 ? -8.906 3.352 3.574 1 97.75 205 PHE A O 1
ATOM 1766 N N . LEU A 1 206 ? -9.578 3.449 5.711 1 96.56 206 LEU A N 1
ATOM 1767 C CA . LEU A 1 206 ? -8.586 2.475 6.152 1 96.56 206 LEU A CA 1
ATOM 1768 C C . LEU A 1 206 ? -8.82 1.122 5.484 1 96.56 206 LEU A C 1
ATOM 1770 O O . LEU A 1 206 ? -7.875 0.471 5.043 1 96.56 206 LEU A O 1
ATOM 1774 N N . LYS A 1 207 ? -10.062 0.744 5.406 1 94.69 207 LYS A N 1
ATOM 1775 C CA . LYS A 1 207 ? -10.406 -0.545 4.812 1 94.69 207 LYS A CA 1
ATOM 1776 C C . LYS A 1 207 ? -9.969 -0.61 3.352 1 94.69 207 LYS A C 1
ATOM 1778 O O . LYS A 1 207 ? -9.336 -1.579 2.93 1 94.69 207 LYS A O 1
ATOM 1783 N N . ILE A 1 208 ? -10.328 0.382 2.59 1 95.31 208 ILE A N 1
ATOM 1784 C CA . ILE A 1 208 ? -9.984 0.345 1.171 1 95.31 208 ILE A CA 1
ATOM 1785 C C . ILE A 1 208 ? -8.477 0.483 0.997 1 95.31 208 ILE A C 1
ATOM 1787 O O . ILE A 1 208 ? -7.887 -0.132 0.103 1 95.31 208 ILE A O 1
ATOM 1791 N N . ARG A 1 209 ? -7.848 1.302 1.766 1 93.38 209 ARG A N 1
ATOM 1792 C CA . ARG A 1 209 ? -6.395 1.422 1.74 1 93.38 209 ARG A CA 1
ATOM 1793 C C . ARG A 1 209 ? -5.727 0.067 1.958 1 93.38 209 ARG A C 1
ATOM 1795 O O . ARG A 1 209 ? -4.805 -0.301 1.231 1 93.38 209 ARG A O 1
ATOM 1802 N N . ASN A 1 210 ? -6.188 -0.681 2.904 1 89.25 210 ASN A N 1
ATOM 1803 C CA . ASN A 1 210 ? -5.648 -2.004 3.203 1 89.25 210 ASN A CA 1
ATOM 1804 C C . ASN A 1 210 ? -5.977 -3.006 2.1 1 89.25 210 ASN A C 1
ATOM 1806 O O . ASN A 1 210 ? -5.172 -3.887 1.795 1 89.25 210 ASN A O 1
ATOM 1810 N N . THR A 1 211 ? -7.148 -2.855 1.61 1 91 211 THR A N 1
ATOM 1811 C CA . THR A 1 211 ? -7.531 -3.711 0.493 1 91 211 THR A CA 1
ATOM 1812 C C . THR A 1 211 ? -6.539 -3.572 -0.659 1 91 211 THR A C 1
ATOM 1814 O O . THR A 1 211 ? -6.113 -4.574 -1.24 1 91 211 THR A O 1
ATOM 1817 N N . ILE A 1 212 ? -6.141 -2.387 -0.919 1 91.5 212 ILE A N 1
ATOM 1818 C CA . ILE A 1 212 ? -5.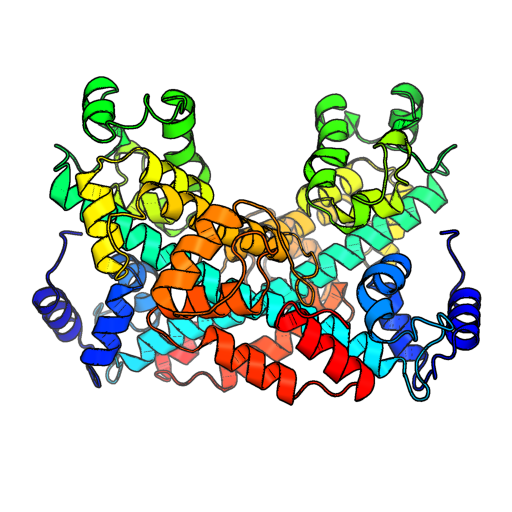203 -2.105 -2.004 1 91.5 212 ILE A CA 1
ATOM 1819 C C . ILE A 1 212 ? -3.816 -2.625 -1.635 1 91.5 212 ILE A C 1
ATOM 1821 O O . ILE A 1 212 ? -3.18 -3.324 -2.426 1 91.5 212 ILE A O 1
ATOM 1825 N N . SER A 1 213 ? -3.387 -2.328 -0.43 1 87.62 213 SER A N 1
ATOM 1826 C CA . SER A 1 213 ? -2.039 -2.67 0.009 1 87.62 213 SER A CA 1
ATOM 1827 C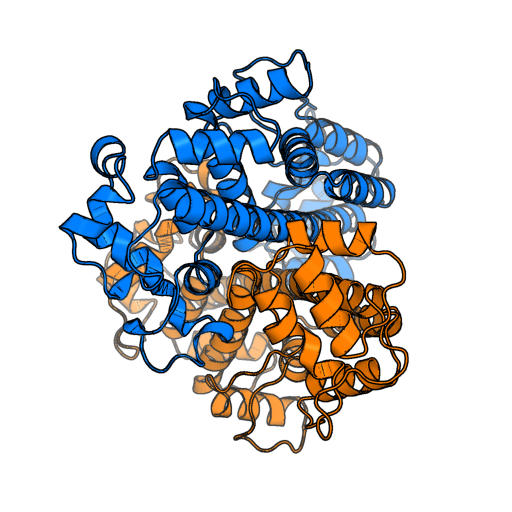 C . SER A 1 213 ? -1.845 -4.18 0.074 1 87.62 213 SER A C 1
ATOM 1829 O O . SER A 1 213 ? -0.722 -4.676 -0.048 1 87.62 213 SER A O 1
ATOM 1831 N N . HIS A 1 214 ? -2.904 -4.863 0.215 1 83.44 214 HIS A N 1
ATOM 1832 C CA . HIS A 1 214 ? -2.818 -6.316 0.304 1 83.44 214 HIS A CA 1
ATOM 1833 C C . HIS A 1 214 ? -3.143 -6.973 -1.035 1 83.44 214 HIS A C 1
ATOM 1835 O O . HIS A 1 214 ? -3.305 -8.195 -1.111 1 83.44 214 HIS A O 1
ATOM 1841 N N . ASN A 1 215 ? -3.287 -6.219 -1.971 1 85.06 215 ASN A N 1
ATOM 1842 C CA . ASN A 1 215 ? -3.344 -6.688 -3.352 1 85.06 215 ASN A CA 1
ATOM 1843 C C . ASN A 1 215 ? -4.707 -7.277 -3.689 1 85.06 215 ASN A C 1
ATOM 1845 O O . ASN A 1 215 ? -4.805 -8.219 -4.48 1 85.06 215 ASN A O 1
ATOM 1849 N N . HIS A 1 216 ? -5.734 -6.809 -3.107 1 86.25 216 HIS A N 1
ATOM 1850 C CA . HIS A 1 216 ? -7.098 -7.211 -3.447 1 86.25 216 HIS A CA 1
ATOM 1851 C C . HIS A 1 216 ? -7.684 -6.312 -4.531 1 86.25 216 HIS A C 1
ATOM 1853 O O . HIS A 1 216 ? -7.152 -5.234 -4.801 1 86.25 216 HIS A O 1
ATOM 1859 N N . ILE A 1 217 ? -8.711 -6.777 -5.141 1 89.56 217 ILE A N 1
ATOM 1860 C CA . ILE A 1 217 ? -9.32 -6.047 -6.242 1 89.56 217 ILE A CA 1
ATOM 1861 C C . ILE A 1 217 ? -10.156 -4.891 -5.699 1 89.56 217 ILE A C 1
ATOM 1863 O O . ILE A 1 217 ? -10.727 -4.992 -4.609 1 89.56 217 ILE A O 1
ATOM 1867 N N . ILE A 1 218 ? -10.312 -3.799 -6.562 1 92.38 218 ILE A N 1
ATOM 1868 C CA . ILE A 1 218 ? -11.086 -2.688 -6.012 1 92.38 218 ILE A CA 1
ATOM 1869 C C . ILE A 1 218 ? -12.07 -2.172 -7.059 1 92.38 218 ILE A C 1
ATOM 1871 O O . ILE A 1 218 ? -12.938 -1.354 -6.75 1 92.38 218 ILE A O 1
ATOM 1875 N N . TYR A 1 219 ? -11.961 -2.615 -8.32 1 91.44 219 TYR A N 1
ATOM 1876 C CA . TYR A 1 219 ? -12.812 -2.047 -9.359 1 91.44 219 TYR A CA 1
ATOM 1877 C C . TYR A 1 219 ? -14.289 -2.26 -9.031 1 91.44 219 TYR A C 1
ATOM 1879 O O . TYR A 1 219 ? -15.148 -1.499 -9.484 1 91.44 219 TYR A O 1
ATOM 1887 N N . ASN A 1 220 ? -14.57 -3.271 -8.297 1 89.81 220 ASN A N 1
ATOM 1888 C CA . ASN A 1 220 ? -15.93 -3.561 -7.863 1 89.81 220 ASN A CA 1
ATOM 1889 C C . ASN A 1 220 ? -16.078 -3.393 -6.355 1 89.81 220 ASN A C 1
ATOM 1891 O O . ASN A 1 220 ? -16.922 -4.047 -5.734 1 89.81 220 ASN A O 1
ATOM 1895 N N . PHE A 1 221 ? -15.344 -2.562 -5.75 1 92.31 221 PHE A N 1
ATOM 1896 C CA . PHE A 1 221 ? -15.305 -2.4 -4.301 1 92.31 221 PHE A CA 1
ATOM 1897 C C . PHE A 1 221 ? -16.656 -1.95 -3.77 1 92.31 221 PHE A C 1
ATOM 1899 O O . PHE A 1 221 ? -17.266 -1.022 -4.309 1 92.31 221 PHE A O 1
ATOM 1906 N N . LYS A 1 222 ? -17.109 -2.566 -2.762 1 91.75 222 LYS A N 1
ATOM 1907 C CA . LYS A 1 222 ? -18.297 -2.246 -1.97 1 91.75 222 LYS A CA 1
ATOM 1908 C C . LYS A 1 222 ? -18.125 -2.693 -0.521 1 91.75 222 LYS A C 1
ATOM 1910 O O . LYS A 1 222 ? -17.516 -3.73 -0.254 1 91.75 222 LYS A O 1
ATOM 1915 N N . THR A 1 223 ? -18.656 -1.89 0.389 1 93.12 223 THR A N 1
ATOM 1916 C CA . THR A 1 223 ? -18.516 -2.311 1.778 1 93.12 223 THR A CA 1
ATOM 1917 C C . THR A 1 223 ? -19.719 -1.868 2.604 1 93.12 223 THR A C 1
ATOM 1919 O O . THR A 1 223 ? -20.281 -0.806 2.354 1 93.12 223 THR A O 1
ATOM 1922 N N . ASN A 1 224 ? -20.047 -2.684 3.561 1 93.81 224 ASN A N 1
ATOM 1923 C CA . ASN A 1 224 ? -21.094 -2.361 4.516 1 93.81 224 ASN A CA 1
ATOM 1924 C C . ASN A 1 224 ? -20.531 -1.812 5.82 1 93.81 224 ASN A C 1
ATOM 1926 O O . ASN A 1 224 ? -21.266 -1.367 6.695 1 93.81 224 ASN A O 1
ATOM 1930 N N . LEU A 1 225 ? -19.234 -1.865 5.871 1 93.88 225 LEU A N 1
ATOM 1931 C CA . LEU A 1 225 ? -18.594 -1.383 7.086 1 93.88 225 LEU A CA 1
ATOM 1932 C C . LEU A 1 225 ? -18.906 0.094 7.312 1 93.88 225 LEU A C 1
ATOM 1934 O O . LEU A 1 225 ? -18.578 0.935 6.469 1 93.88 225 LEU A O 1
ATOM 1938 N N . TYR A 1 226 ? -19.562 0.367 8.43 1 96.75 226 TYR A N 1
ATOM 1939 C CA . TYR A 1 226 ? -19.859 1.727 8.859 1 96.75 226 TYR A CA 1
ATOM 1940 C C . TYR A 1 226 ? -20.625 2.484 7.785 1 96.75 226 TYR A C 1
ATOM 1942 O O . TYR A 1 226 ? -20.438 3.688 7.602 1 96.75 226 TYR A O 1
ATOM 1950 N N . ARG A 1 227 ? -21.359 1.756 7.004 1 95.69 227 ARG A N 1
ATOM 1951 C CA . ARG A 1 227 ? -22.062 2.367 5.879 1 95.69 227 ARG A CA 1
ATOM 1952 C C . ARG A 1 227 ? -23.047 3.439 6.359 1 95.69 227 ARG A C 1
ATOM 1954 O O . ARG A 1 227 ? -23.188 4.484 5.719 1 95.69 227 ARG A O 1
ATOM 1961 N N .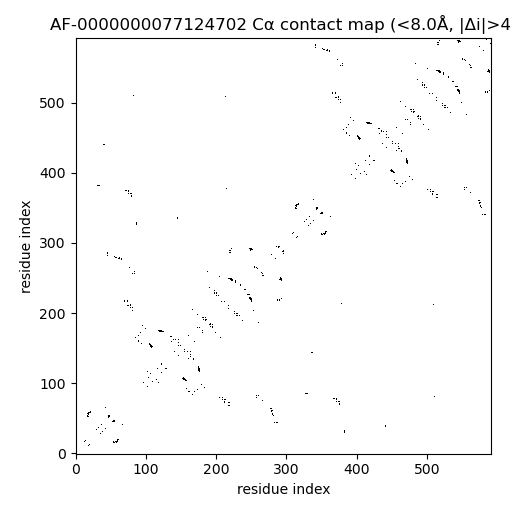 LEU A 1 228 ? -23.688 3.238 7.547 1 96.25 228 LEU A N 1
ATOM 1962 C CA . LEU A 1 228 ? -24.672 4.207 8.039 1 96.25 228 LEU A CA 1
ATOM 1963 C C . LEU A 1 228 ? -24 5.535 8.367 1 96.25 228 LEU A C 1
ATOM 1965 O O . LEU A 1 228 ? -24.438 6.59 7.902 1 96.25 228 LEU A O 1
ATOM 1969 N N . GLU A 1 229 ? -22.969 5.449 9.18 1 96.56 229 GLU A N 1
ATOM 1970 C CA . GLU A 1 229 ? -22.25 6.648 9.594 1 96.56 229 GLU A CA 1
ATOM 1971 C C . GLU A 1 229 ? -21.641 7.367 8.398 1 96.56 229 GLU A C 1
ATOM 1973 O O . GLU A 1 229 ? -21.75 8.586 8.273 1 96.56 229 GLU A O 1
ATOM 1978 N N . PHE A 1 230 ? -21.047 6.633 7.508 1 97.38 230 PHE A N 1
ATOM 1979 C CA . PHE A 1 230 ? -20.438 7.191 6.312 1 97.38 230 PHE A CA 1
ATOM 1980 C C . PHE A 1 230 ? -21.469 7.883 5.438 1 97.38 230 PHE A C 1
ATOM 1982 O O . PHE A 1 230 ? -21.281 9.031 5.023 1 97.38 230 PHE A O 1
ATOM 1989 N N . ASN A 1 231 ? -22.562 7.207 5.176 1 96.31 231 ASN A N 1
ATOM 1990 C CA . ASN A 1 231 ? -23.594 7.723 4.277 1 96.31 231 ASN A CA 1
ATOM 1991 C C . ASN A 1 231 ? -24.297 8.938 4.875 1 96.31 231 ASN A C 1
ATOM 1993 O O . ASN A 1 231 ? -24.75 9.82 4.145 1 96.31 231 ASN A O 1
ATOM 1997 N N . LYS A 1 232 ? -24.391 8.992 6.18 1 96.12 232 LYS A N 1
ATOM 1998 C CA . LYS A 1 232 ? -24.984 10.164 6.82 1 96.12 232 LYS A CA 1
ATOM 1999 C C . LYS A 1 232 ? -24.156 11.414 6.535 1 96.12 232 LYS A C 1
ATOM 2001 O O . LYS A 1 232 ? -24.703 12.461 6.18 1 96.12 232 LYS A O 1
ATOM 2006 N N . ILE A 1 233 ? -22.859 11.312 6.691 1 96.94 233 ILE A N 1
ATOM 2007 C CA . ILE A 1 233 ? -21.984 12.438 6.398 1 96.94 233 ILE A CA 1
ATOM 2008 C C . ILE A 1 233 ? -22.047 12.766 4.91 1 96.94 233 ILE A C 1
ATOM 2010 O O . ILE A 1 233 ? -22.188 13.93 4.531 1 96.94 233 ILE A O 1
ATOM 2014 N N . TYR A 1 234 ? -21.938 11.711 4.129 1 96.44 234 TYR A N 1
ATOM 2015 C CA . TYR A 1 234 ? -21.906 11.867 2.678 1 96.44 234 TYR A CA 1
ATOM 2016 C C . TYR A 1 234 ? -23.156 12.57 2.174 1 96.44 234 TYR A C 1
ATOM 2018 O O . TYR A 1 234 ? -23.078 13.484 1.352 1 96.44 234 TYR A O 1
ATOM 2026 N N . LYS A 1 235 ? -24.297 12.102 2.635 1 95.38 235 LYS A N 1
ATOM 2027 C CA . LYS A 1 235 ? -25.578 12.695 2.242 1 95.38 235 LYS A CA 1
ATOM 2028 C C . LYS A 1 235 ? -25.625 14.18 2.596 1 95.38 235 LYS A C 1
ATOM 2030 O O . LYS A 1 235 ? -26.125 14.992 1.817 1 95.38 235 LYS A O 1
ATOM 2035 N N . TYR A 1 236 ? -25.156 14.484 3.713 1 95.19 236 TYR A N 1
ATOM 2036 C CA . TYR A 1 236 ? -25.141 15.883 4.137 1 95.19 236 TYR A CA 1
ATOM 2037 C C . TYR A 1 236 ? -24.234 16.719 3.238 1 95.19 236 TYR A C 1
ATOM 2039 O O . TYR A 1 236 ? -24.625 17.797 2.795 1 95.19 236 TYR A O 1
ATOM 2047 N N . LEU A 1 237 ? -23.062 16.25 2.953 1 95.25 237 LEU A N 1
ATOM 2048 C CA . LEU A 1 237 ? -22.031 17.016 2.242 1 95.25 237 LEU A CA 1
ATOM 2049 C C . LEU A 1 237 ? -22.406 17.172 0.771 1 95.25 237 LEU A C 1
ATOM 2051 O O . LEU A 1 237 ? -22.141 18.219 0.171 1 95.25 237 LEU A O 1
ATOM 2055 N N . PHE A 1 238 ? -23.016 16.156 0.234 1 94.06 238 PHE A N 1
ATOM 2056 C CA . PHE A 1 238 ? -23.156 16.156 -1.218 1 94.06 238 PHE A CA 1
ATOM 2057 C C . PHE A 1 238 ? -24.625 16.203 -1.624 1 94.06 238 PHE A C 1
ATOM 2059 O O . PHE A 1 238 ? -24.953 16.188 -2.814 1 94.06 238 PHE A O 1
ATOM 2066 N N . LYS A 1 239 ? -25.547 16.234 -0.662 1 89.06 239 LYS A N 1
ATOM 2067 C CA . LYS A 1 239 ? -26.984 16.375 -0.876 1 89.06 239 LYS A CA 1
ATOM 2068 C C . LYS A 1 239 ? -27.516 15.289 -1.82 1 89.06 239 LYS A C 1
ATOM 2070 O O . LYS A 1 239 ? -28.266 15.586 -2.752 1 89.06 239 LYS A O 1
ATOM 2075 N N . GLU A 1 240 ? -26.938 14.18 -1.702 1 81.69 240 GLU A N 1
ATOM 2076 C CA . GLU A 1 240 ? -27.375 13.047 -2.516 1 81.69 240 GLU A CA 1
ATOM 2077 C C . GLU A 1 240 ? -28.453 12.242 -1.804 1 81.69 240 GLU A C 1
ATOM 2079 O O . GLU A 1 240 ? -28.391 12.062 -0.585 1 81.69 240 GLU A O 1
ATOM 2084 N N . ASP A 1 241 ? -29.406 11.867 -2.543 1 71.06 241 ASP A N 1
ATOM 2085 C CA . ASP A 1 241 ? -30.547 11.141 -1.985 1 71.06 241 ASP A CA 1
ATOM 2086 C C . ASP A 1 241 ? -30.266 9.641 -1.919 1 71.06 241 ASP A C 1
ATOM 2088 O O . ASP A 1 241 ? -31.078 8.828 -2.379 1 71.06 241 ASP A O 1
ATOM 2092 N N . ASN A 1 242 ? -29.25 9.32 -1.471 1 70 242 ASN A N 1
ATOM 2093 C CA . ASN A 1 242 ? -28.984 7.887 -1.358 1 70 242 ASN A CA 1
ATOM 2094 C C . ASN A 1 242 ? -29.516 7.316 -0.047 1 70 242 ASN A C 1
ATOM 2096 O O . ASN A 1 242 ? -29.578 8.023 0.959 1 70 242 ASN A O 1
ATOM 2100 N N . GLN A 1 243 ? -29.938 6.086 -0.158 1 83.25 243 GLN A N 1
ATOM 2101 C CA . GLN A 1 243 ? -30.344 5.383 1.056 1 83.25 243 GLN A CA 1
ATOM 2102 C C . GLN A 1 243 ? -29.156 5.172 1.987 1 83.25 243 GLN A C 1
ATOM 2104 O O . GLN A 1 243 ? -28.078 4.773 1.544 1 83.25 243 GLN A O 1
ATOM 2109 N N . LEU A 1 244 ? -29.406 5.355 3.229 1 90.62 244 LEU A N 1
ATOM 2110 C CA . LEU A 1 244 ? -28.344 5.324 4.23 1 90.62 244 LEU A CA 1
ATOM 2111 C C . LEU A 1 244 ? -27.812 3.906 4.418 1 90.62 244 LEU A C 1
ATOM 2113 O O . LEU A 1 244 ? -26.656 3.715 4.773 1 90.62 244 LEU A O 1
ATOM 2117 N N . ASN A 1 245 ? -28.641 2.975 4.07 1 92.44 245 ASN A N 1
ATOM 2118 C CA . ASN A 1 245 ? -28.266 1.599 4.379 1 92.44 245 ASN A CA 1
ATOM 2119 C C . ASN A 1 245 ? -27.625 0.911 3.176 1 92.44 245 ASN A C 1
ATOM 2121 O O . ASN A 1 245 ? -27.203 -0.244 3.266 1 92.44 245 ASN A O 1
ATOM 2125 N N . GLN A 1 246 ? -27.438 1.563 2.15 1 93 246 GLN A N 1
ATOM 2126 C CA . GLN A 1 246 ? -26.781 0.982 0.981 1 93 246 GLN A CA 1
ATOM 2127 C C . GLN A 1 246 ? -25.281 0.842 1.201 1 93 246 GLN A C 1
ATOM 2129 O O . GLN A 1 246 ? -24.672 1.623 1.942 1 93 246 GLN A O 1
ATOM 2134 N N . PRO A 1 247 ? -24.719 -0.18 0.583 1 94.62 247 PRO A N 1
ATOM 2135 C CA . PRO A 1 247 ? -23.266 -0.305 0.68 1 94.62 247 PRO A CA 1
ATOM 2136 C C . PRO A 1 247 ? -22.531 0.896 0.091 1 94.62 247 PRO A C 1
ATOM 2138 O O . PRO A 1 247 ? -23.031 1.543 -0.831 1 94.62 247 PRO A O 1
ATOM 2141 N N . ILE A 1 248 ? -21.438 1.18 0.677 1 95.88 248 ILE A N 1
ATOM 2142 C CA . ILE A 1 248 ? -20.578 2.25 0.167 1 95.88 248 ILE A CA 1
ATOM 2143 C C . ILE A 1 248 ? -19.859 1.779 -1.095 1 95.88 248 ILE A C 1
ATOM 2145 O O . ILE A 1 248 ? -19.297 0.678 -1.126 1 95.88 248 ILE A O 1
ATOM 2149 N N . ASN A 1 249 ? -19.891 2.557 -2.135 1 94.62 249 ASN A N 1
ATOM 2150 C CA . ASN A 1 249 ? -19.219 2.188 -3.379 1 94.62 249 ASN A CA 1
ATOM 2151 C C . ASN A 1 249 ? -17.984 3.045 -3.629 1 94.62 249 ASN A C 1
ATOM 2153 O O . ASN A 1 249 ? -17.688 3.947 -2.846 1 94.62 249 ASN A O 1
ATOM 2157 N N . LEU A 1 250 ? -17.281 2.721 -4.664 1 95.5 250 LEU A N 1
ATOM 2158 C CA . LEU A 1 250 ? -16 3.348 -4.969 1 95.5 250 LEU A CA 1
ATOM 2159 C C . LEU A 1 250 ? -16.188 4.82 -5.312 1 95.5 250 LEU A C 1
ATOM 2161 O O . LEU A 1 250 ? -15.359 5.66 -4.93 1 95.5 250 LEU A O 1
ATOM 2165 N N . ASN A 1 251 ? -17.203 5.137 -6.035 1 94.44 251 ASN A N 1
ATOM 2166 C CA . ASN A 1 251 ? -17.484 6.523 -6.391 1 94.44 251 ASN A CA 1
ATOM 2167 C C . ASN A 1 251 ? -17.641 7.398 -5.148 1 94.44 251 ASN A C 1
ATOM 2169 O O . ASN A 1 251 ? -17.109 8.508 -5.102 1 94.44 251 ASN A O 1
ATOM 2173 N N . GLN A 1 252 ? -18.344 6.906 -4.195 1 95.56 252 GLN A N 1
ATOM 2174 C CA . GLN A 1 252 ? -18.547 7.645 -2.955 1 95.56 252 GLN A CA 1
ATOM 2175 C C . GLN A 1 252 ? -17.234 7.879 -2.229 1 95.56 252 GLN A C 1
ATOM 2177 O O . GLN A 1 252 ? -16.984 8.969 -1.71 1 95.56 252 GLN A O 1
ATOM 2182 N N . ILE A 1 253 ? -16.438 6.863 -2.193 1 96.5 253 ILE A N 1
ATOM 2183 C CA . ILE A 1 253 ? -15.148 6.949 -1.515 1 96.5 253 ILE A CA 1
ATOM 2184 C C . ILE A 1 253 ? -14.281 8.008 -2.186 1 96.5 253 ILE A C 1
ATOM 2186 O O . ILE A 1 253 ? -13.727 8.883 -1.513 1 96.5 253 ILE A O 1
ATOM 2190 N N . MET A 1 254 ? -14.195 7.988 -3.494 1 95.94 254 MET A N 1
ATOM 2191 C CA . MET A 1 254 ? -13.344 8.906 -4.238 1 95.94 254 MET A CA 1
ATOM 2192 C C . MET A 1 254 ? -13.859 10.336 -4.133 1 95.94 254 MET A C 1
ATOM 2194 O O . MET A 1 254 ? -13.07 11.281 -3.996 1 95.94 254 MET A O 1
ATOM 2198 N N . THR A 1 255 ? -15.141 10.469 -4.172 1 95.38 255 THR A N 1
ATOM 2199 C CA . THR A 1 255 ? -15.75 11.789 -4.043 1 95.38 255 THR A CA 1
ATOM 2200 C C . THR A 1 255 ? -15.484 12.375 -2.662 1 95.38 255 THR A C 1
ATOM 2202 O O . THR A 1 255 ? -15.133 13.555 -2.539 1 95.38 255 THR A O 1
ATOM 2205 N N . PHE A 1 256 ? -15.711 11.586 -1.671 1 96.44 256 PHE A N 1
ATOM 2206 C CA . PHE A 1 256 ? -15.477 12.031 -0.303 1 96.44 256 PHE A CA 1
ATOM 2207 C C . PHE A 1 256 ? -14 12.367 -0.092 1 96.44 256 PHE A C 1
ATOM 2209 O O . PHE A 1 256 ? -13.672 13.352 0.568 1 96.44 256 PHE A O 1
ATOM 2216 N N . LEU A 1 257 ? -13.133 11.539 -0.629 1 96 257 LEU A N 1
ATOM 2217 C CA . LEU A 1 257 ? -11.695 11.781 -0.533 1 96 257 LEU A CA 1
ATOM 2218 C C . LEU A 1 257 ? -11.32 13.094 -1.2 1 96 257 LEU A C 1
ATOM 2220 O O . LEU A 1 257 ? -10.531 13.867 -0.652 1 96 257 LEU A O 1
ATOM 2224 N N . ASP A 1 258 ? -11.852 13.367 -2.355 1 95 258 ASP A N 1
ATOM 2225 C CA . ASP A 1 258 ? -11.625 14.625 -3.053 1 95 258 ASP A CA 1
ATOM 2226 C C . ASP A 1 258 ? -12.07 15.812 -2.199 1 95 258 ASP A C 1
ATOM 2228 O O . ASP A 1 258 ? -11.391 16.844 -2.164 1 95 258 ASP A O 1
ATOM 2232 N N . TYR A 1 259 ? -13.141 15.633 -1.575 1 95.38 259 TYR A N 1
ATOM 2233 C CA . TYR A 1 259 ? -13.648 16.672 -0.689 1 95.38 259 TYR A CA 1
ATOM 2234 C C . TYR A 1 259 ? -12.68 16.938 0.458 1 95.38 259 TYR A C 1
ATOM 2236 O O . TYR A 1 259 ? -12.359 18.094 0.758 1 95.38 259 TYR A O 1
ATOM 2244 N N . LEU A 1 260 ? -12.211 15.875 1.095 1 94.62 260 LEU A N 1
ATOM 2245 C CA . LEU A 1 260 ? -11.336 15.984 2.258 1 94.62 260 LEU A CA 1
ATOM 2246 C C . LEU A 1 260 ? -9.992 16.578 1.87 1 94.62 260 LEU A C 1
ATOM 2248 O O . LEU A 1 260 ? -9.328 17.203 2.693 1 94.62 260 LEU A O 1
ATOM 2252 N N . LEU A 1 261 ? -9.578 16.391 0.652 1 90.62 261 LEU A N 1
ATOM 2253 C CA . LEU A 1 261 ? -8.297 16.906 0.164 1 90.62 261 LEU A CA 1
ATOM 2254 C C . LEU A 1 261 ? -8.461 18.281 -0.458 1 90.62 261 LEU A C 1
ATOM 2256 O O . LEU A 1 261 ? -7.469 18.969 -0.723 1 90.62 261 LEU A O 1
ATOM 2260 N N . ASN A 1 262 ? -9.664 18.688 -0.661 1 82.75 262 ASN A N 1
ATOM 2261 C CA . ASN A 1 262 ? -9.984 19.922 -1.358 1 82.75 262 ASN A CA 1
ATOM 2262 C C . ASN A 1 262 ? -9.344 19.969 -2.744 1 82.75 262 ASN A C 1
ATOM 2264 O O . ASN A 1 262 ? -8.805 21 -3.152 1 82.75 262 ASN A O 1
ATOM 2268 N N . TRP A 1 263 ? -9.117 18.719 -3.254 1 77.88 263 TRP A N 1
ATOM 2269 C CA . TRP A 1 263 ? -8.562 18.516 -4.586 1 77.88 263 TRP A CA 1
ATOM 2270 C C . TRP A 1 263 ? -9.445 17.594 -5.41 1 77.88 263 TRP A C 1
ATOM 2272 O O . TRP A 1 263 ? -10.078 16.688 -4.867 1 77.88 263 TRP A O 1
ATOM 2282 N N . LYS A 1 264 ? -9.898 17.938 -6.605 1 74.94 264 LYS A N 1
ATOM 2283 C CA . LYS A 1 264 ? -10.742 17.078 -7.434 1 74.94 264 LYS A CA 1
ATOM 2284 C C . LYS A 1 264 ? -9.898 16.25 -8.398 1 74.94 264 LYS A C 1
ATOM 2286 O O . LYS A 1 264 ? -10.219 16.156 -9.586 1 74.94 264 LYS A O 1
ATOM 2291 N N . HIS A 1 265 ? -8.898 15.609 -7.797 1 85.94 265 HIS A N 1
ATOM 2292 C CA . HIS A 1 265 ? -7.984 14.93 -8.703 1 85.94 265 HIS A CA 1
ATOM 2293 C C . HIS A 1 265 ? -8.195 13.422 -8.68 1 85.94 265 HIS A C 1
ATOM 2295 O O . HIS A 1 265 ? -8.023 12.75 -9.703 1 85.94 265 HIS A O 1
ATOM 2301 N N . CYS A 1 266 ? -8.672 12.938 -7.59 1 90.62 266 CYS A N 1
ATOM 2302 C CA . CYS A 1 266 ? -8.812 11.492 -7.438 1 90.62 266 CYS A CA 1
ATOM 2303 C C . CYS A 1 266 ? -9.859 10.945 -8.398 1 90.62 266 CYS A C 1
ATOM 2305 O O . CYS A 1 266 ? -9.555 10.086 -9.234 1 90.62 266 CYS A O 1
ATOM 2307 N N . LYS A 1 267 ? -11.039 11.469 -8.305 1 90.75 267 LYS A N 1
ATOM 2308 C CA . LYS A 1 267 ? -12.133 10.992 -9.156 1 90.75 267 LYS A CA 1
ATOM 2309 C C . LYS A 1 267 ? -11.844 11.266 -10.625 1 90.75 267 LYS A C 1
ATOM 2311 O O . LYS A 1 267 ? -12.125 10.43 -11.492 1 90.75 267 LYS A O 1
ATOM 2316 N N . LYS A 1 268 ? -11.273 12.406 -10.898 1 91.12 268 LYS A N 1
ATOM 2317 C CA . LYS A 1 268 ? -10.945 12.758 -12.281 1 91.12 268 LYS A CA 1
ATOM 2318 C C . LYS A 1 268 ? -9.945 11.781 -12.883 1 91.12 268 LYS A C 1
ATOM 2320 O O . LYS A 1 268 ? -10.086 11.367 -14.031 1 91.12 268 LYS A O 1
ATOM 2325 N N . GLU A 1 269 ? -8.961 11.453 -12.172 1 89.75 269 GLU A N 1
ATOM 2326 C CA . GLU A 1 269 ? -7.977 10.484 -12.633 1 89.75 269 GLU A CA 1
ATOM 2327 C C . GLU A 1 269 ? -8.625 9.141 -12.945 1 89.75 269 GLU A C 1
ATOM 2329 O O . GLU A 1 269 ? -8.281 8.492 -13.938 1 89.75 269 GLU A O 1
ATOM 2334 N N . PHE A 1 270 ? -9.523 8.766 -12.109 1 90.62 270 PHE A N 1
ATOM 2335 C CA . PHE A 1 270 ? -10.25 7.52 -12.336 1 90.62 270 PHE A CA 1
ATOM 2336 C C . PHE A 1 270 ? -11.062 7.598 -13.625 1 90.62 270 PHE A C 1
ATOM 2338 O O . PHE A 1 270 ? -11.023 6.68 -14.445 1 90.62 270 PHE A O 1
ATOM 2345 N N . GLU A 1 271 ? -11.766 8.68 -13.727 1 90.38 271 GLU A N 1
ATOM 2346 C CA . GLU A 1 271 ? -12.617 8.852 -14.898 1 90.38 271 GLU A CA 1
ATOM 2347 C C . GLU A 1 271 ? -11.789 8.875 -16.188 1 90.38 271 GLU A C 1
ATOM 2349 O O . GLU A 1 271 ? -12.211 8.336 -17.203 1 90.38 271 GLU A O 1
ATOM 2354 N N . ASP A 1 272 ? -10.68 9.469 -16.141 1 92.75 272 ASP A N 1
ATOM 2355 C CA . ASP A 1 272 ? -9.789 9.5 -17.297 1 92.75 272 ASP A CA 1
ATOM 2356 C C . ASP A 1 272 ? -9.312 8.094 -17.656 1 92.75 272 ASP A C 1
ATOM 2358 O O . ASP A 1 272 ? -9.289 7.719 -18.828 1 92.75 272 ASP A O 1
ATOM 2362 N N . LYS A 1 273 ? -8.953 7.355 -16.688 1 92.88 273 LYS A N 1
ATOM 2363 C CA . LYS A 1 273 ? -8.508 5.984 -16.906 1 92.88 273 LYS A CA 1
ATOM 2364 C C . LYS A 1 273 ? -9.648 5.121 -17.453 1 92.88 273 LYS A C 1
ATOM 2366 O O . LYS A 1 273 ? -9.422 4.254 -18.297 1 92.88 273 LYS A O 1
ATOM 2371 N N . LEU A 1 274 ? -10.797 5.359 -16.906 1 93.56 274 LEU A N 1
ATOM 2372 C CA . LEU A 1 274 ? -11.969 4.621 -17.359 1 93.56 274 LEU A CA 1
ATOM 2373 C C . LEU A 1 274 ? -12.273 4.938 -18.828 1 93.56 274 LEU A C 1
ATOM 2375 O O . LEU A 1 274 ? -12.609 4.039 -19.609 1 93.56 274 LEU A O 1
ATOM 2379 N N . LYS A 1 275 ? -12.164 6.172 -19.125 1 93 275 LYS A N 1
ATOM 2380 C CA . LYS A 1 275 ? -12.375 6.594 -20.5 1 93 275 LYS A CA 1
ATOM 2381 C C . LYS A 1 275 ? -11.383 5.922 -21.438 1 93 275 LYS A C 1
ATOM 2383 O O . LYS A 1 275 ? -11.75 5.516 -22.547 1 93 275 LYS A O 1
ATOM 2388 N N . ASP A 1 276 ? -10.164 5.707 -21.031 1 94.06 276 ASP A N 1
ATOM 2389 C CA . ASP A 1 276 ? -9.094 5.156 -21.859 1 94.06 276 ASP A CA 1
ATOM 2390 C C . ASP A 1 276 ? -9.156 3.631 -21.891 1 94.06 276 ASP A C 1
ATOM 2392 O O . ASP A 1 276 ? -8.516 3 -22.734 1 94.06 276 ASP A O 1
ATOM 2396 N N . LEU A 1 277 ? -9.875 3.049 -20.984 1 95.88 277 LEU A N 1
ATOM 2397 C CA . LEU A 1 277 ? -9.961 1.595 -20.906 1 95.88 277 LEU A CA 1
ATOM 2398 C C . LEU A 1 277 ? -10.68 1.021 -22.125 1 95.88 277 LEU A C 1
ATOM 2400 O O . LEU A 1 277 ? -11.828 1.373 -22.391 1 95.88 277 LEU A O 1
ATOM 2404 N N . LYS A 1 278 ? -9.945 0.19 -22.844 1 95.25 278 LYS A N 1
ATOM 2405 C CA . LYS A 1 278 ? -10.508 -0.448 -24.031 1 95.25 278 LYS A CA 1
ATOM 2406 C C . LYS A 1 278 ? -10.922 -1.887 -23.75 1 95.25 278 LYS A C 1
ATOM 2408 O O . LYS A 1 278 ? -10.102 -2.805 -23.812 1 95.25 278 LYS A O 1
ATOM 2413 N N . ILE A 1 279 ? -12.188 -2.012 -23.5 1 96.5 279 ILE A N 1
ATOM 2414 C CA . ILE A 1 279 ? -12.797 -3.328 -23.328 1 96.5 279 ILE A CA 1
ATOM 2415 C C . ILE A 1 279 ? -14.156 -3.359 -24.016 1 96.5 279 ILE A C 1
ATOM 2417 O O . ILE A 1 279 ? -14.617 -2.344 -24.547 1 96.5 279 ILE A O 1
ATOM 2421 N N . LEU A 1 280 ? -14.727 -4.559 -24.062 1 96.44 280 LEU A N 1
ATOM 2422 C CA . LEU A 1 280 ? -16.047 -4.711 -24.672 1 96.44 280 LEU A CA 1
ATOM 2423 C C . LEU A 1 280 ? -17.031 -3.697 -24.094 1 96.44 280 LEU A C 1
ATOM 2425 O O . LEU A 1 280 ? -17.078 -3.488 -22.875 1 96.44 280 LEU A O 1
ATOM 2429 N N . ASN A 1 281 ? -17.812 -3.129 -24.938 1 94.94 281 ASN A N 1
ATOM 2430 C CA . ASN A 1 281 ? -18.703 -2.037 -24.562 1 94.94 281 ASN A CA 1
ATOM 2431 C C . ASN A 1 281 ? -19.656 -2.453 -23.438 1 94.94 281 ASN A C 1
ATOM 2433 O O . ASN A 1 281 ? -19.859 -1.709 -22.484 1 94.94 281 ASN A O 1
ATOM 2437 N N . LYS A 1 282 ? -20.219 -3.566 -23.594 1 95.06 282 LYS A N 1
ATOM 2438 C CA . LYS A 1 282 ? -21.156 -4.035 -22.578 1 95.06 282 LYS A CA 1
ATOM 2439 C C . LYS A 1 282 ? -20.469 -4.18 -21.219 1 95.06 282 LYS A C 1
ATOM 2441 O O . LYS A 1 282 ? -21.062 -3.842 -20.188 1 95.06 282 LYS A O 1
ATOM 2446 N N . ALA A 1 283 ? -19.328 -4.703 -21.234 1 95.06 283 ALA A N 1
ATOM 2447 C CA . ALA A 1 283 ? -18.562 -4.852 -20 1 95.06 283 ALA A CA 1
ATOM 2448 C C . ALA A 1 283 ? -18.219 -3.492 -19.391 1 95.06 283 ALA A C 1
ATOM 2450 O O . ALA A 1 283 ? -18.219 -3.324 -18.172 1 95.06 283 ALA A O 1
ATOM 2451 N N . LYS A 1 284 ? -17.844 -2.598 -20.266 1 95.12 284 LYS A N 1
ATOM 2452 C CA . LYS A 1 284 ? -17.547 -1.246 -19.812 1 95.12 284 LYS A CA 1
ATOM 2453 C C . LYS A 1 284 ? -18.75 -0.607 -19.141 1 95.12 284 LYS A C 1
ATOM 2455 O O . LYS A 1 284 ? -18.609 0.075 -18.125 1 95.12 284 LYS A O 1
ATOM 2460 N N . GLU A 1 285 ? -19.906 -0.804 -19.672 1 94.88 285 GLU A N 1
ATOM 2461 C CA . GLU A 1 285 ? -21.141 -0.335 -19.078 1 94.88 285 GLU A CA 1
ATOM 2462 C C . GLU A 1 285 ? -21.359 -0.952 -17.688 1 94.88 285 GLU A C 1
ATOM 2464 O O . GLU A 1 285 ? -21.734 -0.258 -16.75 1 94.88 285 GLU A O 1
ATOM 2469 N N . ASN A 1 286 ? -21.172 -2.227 -17.641 1 94.19 286 ASN A N 1
ATOM 2470 C CA . ASN A 1 286 ? -21.281 -2.914 -16.359 1 94.19 286 ASN A CA 1
ATOM 2471 C C . ASN A 1 286 ? -20.312 -2.354 -15.328 1 94.19 286 ASN A C 1
ATOM 2473 O O . ASN A 1 286 ? -20.656 -2.197 -14.156 1 94.19 286 ASN A O 1
ATOM 2477 N N . LEU A 1 287 ? -19.125 -2.08 -15.781 1 94.12 287 LEU A N 1
ATOM 2478 C CA . LEU A 1 287 ? -18.094 -1.514 -14.922 1 94.12 287 LEU A CA 1
ATOM 2479 C C . LEU A 1 287 ? -18.516 -0.155 -14.383 1 94.12 287 LEU A C 1
ATOM 2481 O O . LEU A 1 287 ? -18.328 0.135 -13.195 1 94.12 287 LEU A O 1
ATOM 2485 N N . ILE A 1 288 ? -19.094 0.645 -15.211 1 93.69 288 ILE A N 1
ATOM 2486 C CA . ILE A 1 288 ? -19.562 1.967 -14.82 1 93.69 288 ILE A CA 1
ATOM 2487 C C . ILE A 1 288 ? -20.672 1.829 -13.789 1 93.69 288 ILE A C 1
ATOM 2489 O O . ILE A 1 288 ? -20.688 2.545 -12.781 1 93.69 288 ILE A O 1
ATOM 2493 N N . LYS A 1 289 ? -21.531 0.921 -13.984 1 92.56 289 LYS A N 1
ATOM 2494 C CA . LYS A 1 289 ? -22.609 0.668 -13.031 1 92.56 289 LYS A CA 1
ATOM 2495 C C . LYS A 1 289 ? -22.047 0.26 -11.672 1 92.56 289 LYS A C 1
ATOM 2497 O O . LYS A 1 289 ? -22.484 0.759 -10.633 1 92.56 289 LYS A O 1
ATOM 2502 N N . LEU A 1 290 ? -21.094 -0.575 -11.672 1 90.81 290 LEU A N 1
ATOM 2503 C CA . LEU A 1 290 ? -20.469 -1.03 -10.438 1 90.81 290 LEU A CA 1
ATOM 2504 C C . LEU A 1 290 ? -19.812 0.131 -9.703 1 90.81 290 LEU A C 1
ATOM 2506 O O . LEU A 1 290 ? -19.922 0.243 -8.477 1 90.81 290 LEU A O 1
ATOM 2510 N N . PHE A 1 291 ? -19.172 0.98 -10.492 1 90.75 291 PHE A N 1
ATOM 2511 C CA . PHE A 1 291 ? -18.484 2.133 -9.93 1 90.75 291 PHE A CA 1
ATOM 2512 C C . PHE A 1 291 ? -19.453 3.029 -9.172 1 90.75 291 PHE A C 1
ATOM 2514 O O . PHE A 1 291 ? -19.125 3.543 -8.094 1 90.75 291 PHE A O 1
ATOM 2521 N N . TYR A 1 292 ? -20.656 3.1 -9.656 1 88.31 292 TYR A N 1
ATOM 2522 C CA . TYR A 1 292 ? -21.641 3.986 -9.055 1 88.31 292 TYR A CA 1
ATOM 2523 C C . TYR A 1 292 ? -22.547 3.223 -8.094 1 88.31 292 TYR A C 1
ATOM 2525 O O . TYR A 1 292 ? -23.516 3.777 -7.574 1 88.31 292 TYR A O 1
ATOM 2533 N N . GLY A 1 293 ? -22.25 1.97 -7.887 1 85.19 293 GLY A N 1
ATOM 2534 C CA . GLY A 1 293 ? -23.016 1.166 -6.945 1 85.19 293 GLY A CA 1
ATOM 2535 C C . GLY A 1 293 ? -24.344 0.719 -7.492 1 85.19 293 GLY A C 1
ATOM 2536 O O . GLY A 1 293 ? -25.281 0.447 -6.727 1 85.19 293 GLY A O 1
ATOM 2537 N N . LEU A 1 294 ? -24.438 0.724 -8.703 1 86.19 294 LEU A N 1
ATOM 2538 C CA . LEU A 1 294 ? -25.672 0.292 -9.344 1 86.19 294 LEU A CA 1
ATOM 2539 C C . LEU A 1 294 ? -25.609 -1.189 -9.703 1 86.19 294 LEU A C 1
ATOM 2541 O O . LEU A 1 294 ? -24.531 -1.76 -9.812 1 86.19 294 LEU A O 1
ATOM 2545 N N . GLU A 1 295 ? -26.781 -1.787 -9.68 1 80.06 295 GLU A N 1
ATOM 2546 C CA . GLU A 1 295 ? -26.859 -3.178 -10.117 1 80.06 295 GLU A CA 1
ATOM 2547 C C . GLU A 1 295 ? -26.75 -3.289 -11.641 1 80.06 295 GLU A C 1
ATOM 2549 O O . GLU A 1 295 ? -27.266 -2.438 -12.367 1 80.06 295 GLU A O 1
ATOM 2554 N N . TYR A 1 296 ? -25.969 -4.23 -12.062 1 74.56 296 TYR A N 1
ATOM 2555 C CA . TYR A 1 296 ? -26 -4.547 -13.484 1 74.56 296 TYR A CA 1
ATOM 2556 C C . TYR A 1 296 ? -26.516 -5.965 -13.719 1 74.56 296 TYR A C 1
ATOM 2558 O O . TYR A 1 296 ? -26.438 -6.812 -12.828 1 74.56 296 TYR A O 1
ATOM 2566 N N . MET B 1 1 ? 10.602 21.516 14.781 1 44.41 1 MET B N 1
ATOM 2567 C CA . MET B 1 1 ? 10.664 22.953 14.484 1 44.41 1 MET B CA 1
ATOM 2568 C C . MET B 1 1 ? 9.383 23.641 14.938 1 44.41 1 MET B C 1
ATOM 2570 O O . MET B 1 1 ? 8.32 23.031 14.984 1 44.41 1 MET B O 1
ATOM 2574 N N . ILE B 1 2 ? 9.633 24.688 15.531 1 46.56 2 ILE B N 1
ATOM 2575 C CA . ILE B 1 2 ? 8.664 25.672 16 1 46.56 2 ILE B CA 1
ATOM 2576 C C . ILE B 1 2 ? 7.621 25.922 14.914 1 46.56 2 ILE B C 1
ATOM 2578 O O . ILE B 1 2 ? 7.949 25.938 13.727 1 46.56 2 ILE B O 1
ATOM 2582 N N . ARG B 1 3 ? 6.23 25.641 15.172 1 62.97 3 ARG B N 1
ATOM 2583 C CA . ARG B 1 3 ? 5.133 26 14.281 1 62.97 3 ARG B CA 1
ATOM 2584 C C . ARG B 1 3 ? 5.344 27.375 13.672 1 62.97 3 ARG B C 1
ATOM 2586 O O . ARG B 1 3 ? 5.309 28.391 14.383 1 62.97 3 ARG B O 1
ATOM 2593 N N . MET B 1 4 ? 6.074 27.391 12.602 1 70.94 4 MET B N 1
ATOM 2594 C CA . MET B 1 4 ? 6.242 28.641 11.883 1 70.94 4 MET B CA 1
ATOM 2595 C C . MET B 1 4 ? 4.945 29.062 11.203 1 70.94 4 MET B C 1
ATOM 2597 O O . MET B 1 4 ? 4.184 28.219 10.734 1 70.94 4 MET B O 1
ATOM 2601 N N . SER B 1 5 ? 4.586 30.266 11.398 1 79.56 5 SER B N 1
ATOM 2602 C CA . SER B 1 5 ? 3.475 30.828 10.633 1 79.56 5 SER B CA 1
ATOM 2603 C C . SER B 1 5 ? 3.74 30.75 9.133 1 79.56 5 SER B C 1
ATOM 2605 O O . SER B 1 5 ? 4.871 30.5 8.711 1 79.56 5 SER B O 1
ATOM 2607 N N . GLU B 1 6 ? 2.787 30.844 8.406 1 82.56 6 GLU B N 1
ATOM 2608 C CA . GLU B 1 6 ? 2.926 30.844 6.957 1 82.56 6 GLU B CA 1
ATOM 2609 C C . GLU B 1 6 ? 3.93 31.891 6.496 1 82.56 6 GLU B C 1
ATOM 2611 O O . GLU B 1 6 ? 4.73 31.641 5.59 1 82.56 6 GLU B O 1
ATOM 2616 N N . LYS B 1 7 ? 3.785 33 7.113 1 86.69 7 LYS B N 1
ATOM 2617 C CA . LYS B 1 7 ? 4.688 34.094 6.758 1 86.69 7 LYS B CA 1
ATOM 2618 C C . LYS B 1 7 ? 6.133 33.75 7.094 1 86.69 7 LYS B C 1
ATOM 2620 O O . LYS B 1 7 ? 7.043 34 6.301 1 86.69 7 LYS B O 1
ATOM 2625 N N . GLU B 1 8 ? 6.34 33.156 8.172 1 90.31 8 GLU B N 1
ATOM 2626 C CA . GLU B 1 8 ? 7.672 32.75 8.602 1 90.31 8 GLU B CA 1
ATOM 2627 C C . GLU B 1 8 ? 8.25 31.688 7.672 1 90.31 8 GLU B C 1
ATOM 2629 O O . GLU B 1 8 ? 9.445 31.703 7.359 1 90.31 8 GLU B O 1
ATOM 2634 N N . ILE B 1 9 ? 7.398 30.859 7.277 1 89.62 9 ILE B N 1
ATOM 2635 C CA . ILE B 1 9 ? 7.824 29.797 6.371 1 89.62 9 ILE B CA 1
ATOM 2636 C C . ILE B 1 9 ? 8.258 30.406 5.039 1 89.62 9 ILE B C 1
ATOM 2638 O O . ILE B 1 9 ? 9.305 30.031 4.492 1 89.62 9 ILE B O 1
ATOM 2642 N N . ARG B 1 10 ? 7.48 31.312 4.586 1 91.12 10 ARG B N 1
ATOM 2643 C CA . ARG B 1 10 ? 7.789 31.969 3.316 1 91.12 10 ARG B CA 1
ATOM 2644 C C . ARG B 1 10 ? 9.133 32.688 3.381 1 91.12 10 ARG B C 1
ATOM 2646 O O . ARG B 1 10 ? 9.953 32.562 2.475 1 91.12 10 ARG B O 1
ATOM 2653 N N . GLU B 1 11 ? 9.305 33.406 4.41 1 92.5 11 GLU B N 1
ATOM 2654 C CA . GLU B 1 11 ? 10.547 34.156 4.59 1 92.5 11 GLU B CA 1
ATOM 2655 C C . GLU B 1 11 ? 11.742 33.188 4.715 1 92.5 11 GLU B C 1
ATOM 2657 O O . GLU B 1 11 ? 12.812 33.469 4.156 1 92.5 11 GLU B O 1
ATOM 2662 N N . PHE B 1 12 ? 11.516 32.219 5.41 1 92.75 12 PHE B N 1
ATOM 2663 C CA . PHE B 1 12 ? 12.562 31.203 5.598 1 92.75 12 PHE B CA 1
ATOM 2664 C C . PHE B 1 12 ? 12.984 30.609 4.266 1 92.75 12 PHE B C 1
ATOM 2666 O O . PHE B 1 12 ? 14.172 30.516 3.971 1 92.75 12 PHE B O 1
ATOM 2673 N N . LEU B 1 13 ? 12.031 30.281 3.428 1 93.19 13 LEU B N 1
ATOM 2674 C CA . LEU B 1 13 ? 12.297 29.656 2.133 1 93.19 13 LEU B CA 1
ATOM 2675 C C . LEU B 1 13 ? 13 30.625 1.196 1 93.19 13 LEU B C 1
ATOM 2677 O O . LEU B 1 13 ? 13.914 30.25 0.469 1 93.19 13 LEU B O 1
ATOM 2681 N N . GLN B 1 14 ? 12.578 31.781 1.293 1 93.56 14 GLN B N 1
ATOM 2682 C CA . GLN B 1 14 ? 13.195 32.812 0.462 1 93.56 14 GLN B CA 1
ATOM 2683 C C . GLN B 1 14 ? 14.633 33.094 0.903 1 93.56 14 GLN B C 1
ATOM 2685 O O . GLN B 1 14 ? 15.508 33.312 0.068 1 93.56 14 GLN B O 1
ATOM 2690 N N . LYS B 1 15 ? 14.789 33.062 2.125 1 94 15 LYS B N 1
ATOM 2691 C CA . LYS B 1 15 ? 16.125 33.281 2.67 1 94 15 LYS B CA 1
ATOM 2692 C C . LYS B 1 15 ? 17.078 32.188 2.213 1 94 15 LYS B C 1
ATOM 2694 O O . LYS B 1 15 ? 18.281 32.438 2.031 1 94 15 LYS B O 1
ATOM 2699 N N . LEU B 1 16 ? 16.531 31.062 2.004 1 94.25 16 LEU B N 1
ATOM 2700 C CA . LEU B 1 16 ? 17.328 29.922 1.546 1 94.25 16 LEU B CA 1
ATOM 2701 C C . LEU B 1 16 ? 17.562 29.984 0.039 1 94.25 16 LEU B C 1
ATOM 2703 O O . LEU B 1 16 ? 18.297 29.172 -0.521 1 94.25 16 LEU B O 1
ATOM 2707 N N . GLY B 1 17 ? 16.891 30.906 -0.616 1 94.69 17 GLY B N 1
ATOM 2708 C CA . GLY B 1 17 ? 17.141 31.109 -2.033 1 94.69 17 GLY B CA 1
ATOM 2709 C C . GLY B 1 17 ? 16.078 30.5 -2.926 1 94.69 17 GLY B C 1
ATOM 2710 O O . GLY B 1 17 ? 16.25 30.438 -4.145 1 94.69 17 GLY B O 1
ATOM 2711 N N . LEU B 1 18 ? 15.023 30.062 -2.338 1 95.94 18 LEU B N 1
ATOM 2712 C CA . LEU B 1 18 ? 13.938 29.5 -3.133 1 95.94 18 LEU B CA 1
ATOM 2713 C C . LEU B 1 18 ? 13.156 30.594 -3.838 1 95.94 18 LEU B C 1
ATOM 2715 O O . LEU B 1 18 ? 12.766 31.594 -3.209 1 95.94 18 LEU B O 1
ATOM 2719 N N . LYS B 1 19 ? 12.992 30.469 -5.094 1 96.5 19 LYS B N 1
ATOM 2720 C CA . LYS B 1 19 ? 12.125 31.375 -5.836 1 96.5 19 LYS B CA 1
ATOM 2721 C C . LYS B 1 19 ? 10.672 30.922 -5.766 1 96.5 19 LYS B C 1
ATOM 2723 O O . LYS B 1 19 ? 10.312 29.875 -6.305 1 96.5 19 LYS B O 1
ATOM 2728 N N . ILE B 1 20 ? 9.828 31.75 -5.266 1 95.88 20 ILE B N 1
ATOM 2729 C CA . ILE B 1 20 ? 8.422 31.391 -5.109 1 95.88 20 ILE B CA 1
ATOM 2730 C C . ILE B 1 20 ? 7.617 31.953 -6.273 1 95.88 20 ILE B C 1
ATOM 2732 O O . ILE B 1 20 ? 7.449 33.188 -6.391 1 95.88 20 ILE B O 1
ATOM 2736 N N . GLU B 1 21 ? 7.148 31.078 -7.105 1 95.12 21 GLU B N 1
ATOM 2737 C CA . GLU B 1 21 ? 6.383 31.484 -8.281 1 95.12 21 GLU B CA 1
ATOM 2738 C C . GLU B 1 21 ? 4.898 31.609 -7.961 1 95.12 21 GLU B C 1
ATOM 2740 O O . GLU B 1 21 ? 4.207 32.469 -8.508 1 95.12 21 GLU B O 1
ATOM 2745 N N . ASN B 1 22 ? 4.391 30.781 -7.18 1 93.75 22 ASN B N 1
ATOM 2746 C CA . ASN B 1 22 ? 2.982 30.75 -6.801 1 93.75 22 ASN B CA 1
ATOM 2747 C C . ASN B 1 22 ? 2.807 30.406 -5.324 1 93.75 22 ASN B C 1
ATOM 2749 O O . ASN B 1 22 ? 2.6 29.234 -4.977 1 93.75 22 ASN B O 1
ATOM 2753 N N . TRP B 1 23 ? 2.65 31.375 -4.578 1 91.56 23 TRP B N 1
ATOM 2754 C CA . TRP B 1 23 ? 2.574 31.188 -3.133 1 91.56 23 TRP B CA 1
ATOM 2755 C C . TRP B 1 23 ? 1.287 30.453 -2.75 1 91.56 23 TRP B C 1
ATOM 2757 O O . TRP B 1 23 ? 1.283 29.625 -1.842 1 91.56 23 TRP B O 1
ATOM 2767 N N . ILE B 1 24 ? 0.288 30.812 -3.395 1 89.19 24 ILE B N 1
ATOM 2768 C CA . ILE B 1 24 ? -0.998 30.203 -3.062 1 89.19 24 ILE B CA 1
ATOM 2769 C C . ILE B 1 24 ? -0.922 28.688 -3.252 1 89.19 24 ILE B C 1
ATOM 2771 O O . ILE B 1 24 ? -1.365 27.922 -2.391 1 89.19 24 ILE B O 1
ATOM 2775 N N . LYS B 1 25 ? -0.325 28.328 -4.277 1 88.44 25 LYS B N 1
ATOM 2776 C CA . LYS B 1 25 ? -0.168 26.906 -4.559 1 88.44 25 LYS B CA 1
ATOM 2777 C C . LYS B 1 25 ? 0.741 26.25 -3.527 1 88.44 25 LYS B C 1
ATOM 2779 O O . LYS B 1 25 ? 0.439 25.156 -3.037 1 88.44 25 LYS B O 1
ATOM 2784 N N . LEU B 1 26 ? 1.81 26.859 -3.289 1 90.25 26 LEU B N 1
ATOM 2785 C CA . LEU B 1 26 ? 2.748 26.312 -2.314 1 90.25 26 LEU B CA 1
ATOM 2786 C C . LEU B 1 26 ? 2.109 26.219 -0.933 1 90.25 26 LEU B C 1
ATOM 2788 O O . LEU B 1 26 ? 2.256 25.219 -0.236 1 90.25 26 LEU B O 1
ATOM 2792 N N . ALA B 1 27 ? 1.405 27.219 -0.611 1 87.12 27 ALA B N 1
ATOM 2793 C CA . ALA B 1 27 ? 0.745 27.266 0.69 1 87.12 27 ALA B CA 1
ATOM 2794 C C . ALA B 1 27 ? -0.292 26.156 0.816 1 87.12 27 ALA B C 1
ATOM 2796 O O . ALA B 1 27 ? -0.415 25.531 1.871 1 87.12 27 ALA B O 1
ATOM 2797 N N . ASN B 1 28 ? -0.99 25.969 -0.197 1 83.75 28 ASN B N 1
ATOM 2798 C CA . ASN B 1 28 ? -1.954 24.859 -0.22 1 83.75 28 ASN B CA 1
ATOM 2799 C C . ASN B 1 28 ? -1.27 23.516 -0.049 1 83.75 28 ASN B C 1
ATOM 2801 O O . ASN B 1 28 ? -1.775 22.641 0.66 1 83.75 28 ASN B O 1
ATOM 2805 N N . PHE B 1 29 ? -0.235 23.438 -0.696 1 85.44 29 PHE B N 1
ATOM 2806 C CA . PHE B 1 29 ? 0.52 22.203 -0.588 1 85.44 29 PHE B CA 1
ATOM 2807 C C . PHE B 1 29 ? 1.051 22.016 0.828 1 85.44 29 PHE B C 1
ATOM 2809 O O . PHE B 1 29 ? 1.013 20.906 1.367 1 85.44 29 PHE B O 1
ATOM 2816 N N . LEU B 1 30 ? 1.499 23.094 1.388 1 86.88 30 LEU B N 1
ATOM 2817 C CA . LEU B 1 30 ? 2.053 23.047 2.736 1 86.88 30 LEU B CA 1
ATOM 2818 C C . LEU B 1 30 ? 0.958 22.797 3.768 1 86.88 30 LEU B C 1
ATOM 2820 O O . LEU B 1 30 ? 1.244 22.406 4.902 1 86.88 30 LEU B O 1
ATOM 2824 N N . SER B 1 31 ? -0.215 23 3.361 1 82.5 31 SER B N 1
ATOM 2825 C CA . SER B 1 31 ? -1.332 22.688 4.246 1 82.5 31 SER B CA 1
ATOM 2826 C C . SER B 1 31 ? -1.575 21.188 4.32 1 82.5 31 SER B C 1
ATOM 2828 O O . SER B 1 31 ? -2.217 20.703 5.254 1 82.5 31 SER B O 1
ATOM 2830 N N . ILE B 1 32 ? -0.992 20.516 3.396 1 82.75 32 ILE B N 1
ATOM 2831 C CA . ILE B 1 32 ? -1.182 19.062 3.318 1 82.75 32 ILE B CA 1
ATOM 2832 C C . ILE B 1 32 ? 0.063 18.359 3.84 1 82.75 32 ILE B C 1
ATOM 2834 O O . ILE B 1 32 ? -0.033 17.469 4.695 1 82.75 32 ILE B O 1
ATOM 2838 N N . TYR B 1 33 ? 1.115 18.844 3.369 1 83.31 33 TYR B N 1
ATOM 2839 C CA . TYR B 1 33 ? 2.377 18.203 3.717 1 83.31 33 TYR B CA 1
ATOM 2840 C C . TYR B 1 33 ? 3.125 19 4.777 1 83.31 33 TYR B C 1
ATOM 2842 O O . TYR B 1 33 ? 3.354 20.203 4.609 1 83.31 33 TYR B O 1
ATOM 2850 N N . PRO B 1 34 ? 3.486 18.281 5.801 1 83.31 34 PRO B N 1
ATOM 2851 C CA . PRO B 1 34 ? 4.227 19.016 6.836 1 83.31 34 PRO B CA 1
ATOM 2852 C C . PRO B 1 34 ? 5.523 19.625 6.312 1 83.31 34 PRO B C 1
ATOM 2854 O O . PRO B 1 34 ? 6.328 18.922 5.684 1 83.31 34 PRO B O 1
ATOM 2857 N N . THR B 1 35 ? 5.734 20.797 6.691 1 84.44 35 THR B N 1
ATOM 2858 C CA . THR B 1 35 ? 6.855 21.578 6.184 1 84.44 35 THR B CA 1
ATOM 2859 C C . THR B 1 35 ? 8.188 20.953 6.586 1 84.44 35 THR B C 1
ATOM 2861 O O . THR B 1 35 ? 9.109 20.859 5.773 1 84.44 35 THR B O 1
ATOM 2864 N N . ASP B 1 36 ? 8.234 20.484 7.758 1 83.31 36 ASP B N 1
ATOM 2865 C CA . ASP B 1 36 ? 9.477 19.875 8.242 1 83.31 36 ASP B CA 1
ATOM 2866 C C . ASP B 1 36 ? 9.844 18.641 7.43 1 83.31 36 ASP B C 1
ATOM 2868 O O . ASP B 1 36 ? 11.023 18.406 7.156 1 83.31 36 ASP B O 1
ATOM 2872 N N . ARG B 1 37 ? 8.883 17.969 7.086 1 83.06 37 ARG B N 1
ATOM 2873 C CA . ARG B 1 37 ? 9.117 16.781 6.27 1 83.06 37 ARG B CA 1
ATOM 2874 C C . ARG B 1 37 ? 9.609 17.172 4.879 1 83.06 37 ARG B C 1
ATOM 2876 O O . ARG B 1 37 ? 10.492 16.516 4.324 1 83.06 37 ARG B O 1
ATOM 2883 N N . ILE B 1 38 ? 9 18.141 4.406 1 86.44 38 ILE B N 1
ATOM 2884 C CA . ILE B 1 38 ? 9.398 18.609 3.084 1 86.44 38 ILE B CA 1
ATOM 2885 C C . ILE B 1 38 ? 10.859 19.031 3.109 1 86.44 38 ILE B C 1
ATOM 2887 O O . ILE B 1 38 ? 11.648 18.625 2.256 1 86.44 38 ILE B O 1
ATOM 2891 N N . ILE B 1 39 ? 11.195 19.781 4.086 1 85.69 39 ILE B N 1
ATOM 2892 C CA . ILE B 1 39 ? 12.547 20.312 4.219 1 85.69 39 ILE B CA 1
ATOM 2893 C C . ILE B 1 39 ? 13.547 19.172 4.367 1 85.69 39 ILE B C 1
ATOM 2895 O O . ILE B 1 39 ? 14.539 19.109 3.633 1 85.69 39 ILE B O 1
ATOM 2899 N N . LYS B 1 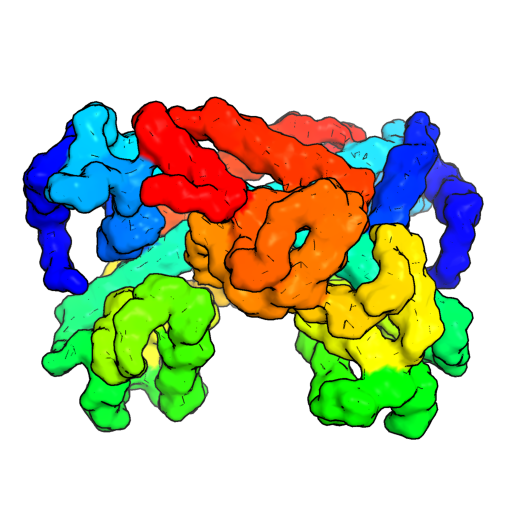40 ? 13.219 18.281 5.172 1 84.38 40 LYS B N 1
ATOM 2900 C CA . LYS B 1 40 ? 14.164 17.219 5.504 1 84.38 40 LYS B CA 1
ATOM 2901 C C . LYS B 1 40 ? 14.234 16.172 4.395 1 84.38 40 LYS B C 1
ATOM 2903 O O . LYS B 1 40 ? 15.312 15.664 4.07 1 84.38 40 LYS B O 1
ATOM 2908 N N . ASP B 1 41 ? 13.156 15.914 3.781 1 87.31 41 ASP B N 1
ATOM 2909 C CA . ASP B 1 41 ? 13.086 14.758 2.898 1 87.31 41 ASP B CA 1
ATOM 2910 C C . ASP B 1 41 ? 13.32 15.156 1.444 1 87.31 41 ASP B C 1
ATOM 2912 O O . ASP B 1 41 ? 13.766 14.344 0.634 1 87.31 41 ASP B O 1
ATOM 2916 N N . TYR B 1 42 ? 13.117 16.422 1.129 1 91 42 TYR B N 1
ATOM 2917 C CA . TYR B 1 42 ? 13.062 16.703 -0.302 1 91 42 TYR B CA 1
ATOM 2918 C C . TYR B 1 42 ? 14.008 17.828 -0.676 1 91 42 TYR B C 1
ATOM 2920 O O . TYR B 1 42 ? 14.367 17.984 -1.845 1 91 42 TYR B O 1
ATOM 2928 N N . PHE B 1 43 ? 14.422 18.625 0.289 1 90.75 43 PHE B N 1
ATOM 2929 C CA . PHE B 1 43 ? 15.188 19.828 -0.057 1 90.75 43 PHE B CA 1
ATOM 2930 C C . PHE B 1 43 ? 16.594 19.453 -0.498 1 90.75 43 PHE B C 1
ATOM 2932 O O . PHE B 1 43 ? 17.188 20.109 -1.354 1 90.75 43 PHE B O 1
ATOM 2939 N N . TYR B 1 44 ? 17.094 18.5 0.021 1 88.5 44 TYR B N 1
ATOM 2940 C CA . TYR B 1 44 ? 18.531 18.312 -0.046 1 88.5 44 TYR B CA 1
ATOM 2941 C C . TYR B 1 44 ? 19 18.141 -1.489 1 88.5 44 TYR B C 1
ATOM 2943 O O . TYR B 1 44 ? 20.109 18.531 -1.844 1 88.5 44 TYR B O 1
ATOM 2951 N N . ILE B 1 45 ? 18.172 17.625 -2.354 1 92.81 45 ILE B N 1
ATOM 2952 C CA . ILE B 1 45 ? 18.641 17.406 -3.721 1 92.81 45 ILE B CA 1
ATOM 2953 C C . ILE B 1 45 ? 18.672 18.734 -4.465 1 92.81 45 ILE B C 1
ATOM 2955 O O . ILE B 1 45 ? 19.219 18.828 -5.562 1 92.81 45 ILE B O 1
ATOM 2959 N N . PHE B 1 46 ? 18.094 19.734 -3.873 1 96.25 46 PHE B N 1
ATOM 2960 C CA . PHE B 1 46 ? 18.031 21.062 -4.473 1 96.25 46 PHE B CA 1
ATOM 2961 C C . PHE B 1 46 ? 19.047 22 -3.832 1 96.25 46 PHE B C 1
ATOM 2963 O O . PHE B 1 46 ? 19.188 23.156 -4.238 1 96.25 46 PHE B O 1
ATOM 2970 N N . LEU B 1 47 ? 19.734 21.562 -2.84 1 94.62 47 LEU B N 1
ATOM 2971 C CA . LEU B 1 47 ? 20.625 22.422 -2.072 1 94.62 47 LEU B CA 1
ATOM 2972 C C . LEU B 1 47 ? 22.078 22.234 -2.523 1 94.62 47 LEU B C 1
ATOM 2974 O O . LEU B 1 47 ? 22.5 21.125 -2.83 1 94.62 47 LEU B O 1
ATOM 2978 N N . ASP B 1 48 ? 22.703 23.312 -2.527 1 93.12 48 ASP B N 1
ATOM 2979 C CA . ASP B 1 48 ? 24.156 23.281 -2.695 1 93.12 48 ASP B CA 1
ATOM 2980 C C . ASP B 1 48 ? 24.844 22.844 -1.407 1 93.12 48 ASP B C 1
ATOM 2982 O O . ASP B 1 48 ? 24.703 23.484 -0.367 1 93.12 48 ASP B O 1
ATOM 2986 N N . LYS B 1 49 ? 25.625 21.875 -1.479 1 87.62 49 LYS B N 1
ATOM 2987 C CA . LYS B 1 49 ? 26.234 21.266 -0.3 1 87.62 49 LYS B CA 1
ATOM 2988 C C . LYS B 1 49 ? 27.25 22.219 0.338 1 87.62 49 LYS B C 1
ATOM 2990 O O . LYS B 1 49 ? 27.531 22.109 1.533 1 87.62 49 LYS B O 1
ATOM 2995 N N . ASN B 1 50 ? 27.75 23.062 -0.419 1 91.06 50 ASN B N 1
ATOM 2996 C CA . ASN B 1 50 ? 28.75 24 0.083 1 91.06 50 ASN B CA 1
ATOM 2997 C C . ASN B 1 50 ? 28.094 25.188 0.792 1 91.06 50 ASN B C 1
ATOM 2999 O O . ASN B 1 50 ? 28.625 25.656 1.802 1 91.06 50 ASN B O 1
ATOM 3003 N N . THR B 1 51 ? 27 25.656 0.372 1 93.31 51 THR B N 1
ATOM 3004 C CA . THR B 1 51 ? 26.406 26.875 0.898 1 93.31 51 THR B CA 1
ATOM 3005 C C . THR B 1 51 ? 25.141 26.562 1.701 1 93.31 51 THR B C 1
ATOM 3007 O O . THR B 1 51 ? 24.641 27.406 2.439 1 93.31 51 THR B O 1
ATOM 3010 N N . ASP B 1 52 ? 24.562 25.406 1.451 1 91.31 52 ASP B N 1
ATOM 3011 C CA . ASP B 1 52 ? 23.297 24.984 2.049 1 91.31 52 ASP B CA 1
ATOM 3012 C C . ASP B 1 52 ? 22.156 25.859 1.564 1 91.31 52 ASP B C 1
ATOM 3014 O O . ASP B 1 52 ? 21.141 26.016 2.258 1 91.31 52 ASP B O 1
ATOM 3018 N N . MET B 1 53 ? 22.406 26.516 0.477 1 95.19 53 MET B N 1
ATOM 3019 C CA . MET B 1 53 ? 21.359 27.297 -0.186 1 95.19 53 MET B CA 1
ATOM 3020 C C . MET B 1 53 ? 20.828 26.547 -1.404 1 95.19 53 MET B C 1
ATOM 3022 O O . MET B 1 53 ? 21.5 25.703 -1.97 1 95.19 53 MET B O 1
ATOM 3026 N N . PHE B 1 54 ? 19.656 26.953 -1.749 1 96.94 54 PHE B N 1
ATOM 3027 C CA . PHE B 1 54 ? 19.109 26.375 -2.969 1 96.94 54 PHE B CA 1
ATOM 3028 C C . PHE B 1 54 ? 19.969 26.734 -4.176 1 96.94 54 PHE B C 1
ATOM 3030 O O . PHE B 1 54 ? 20.469 27.859 -4.273 1 96.94 54 PHE B O 1
ATOM 3037 N N . TYR B 1 55 ? 20.094 25.766 -5.098 1 96.44 55 TYR B N 1
ATOM 3038 C CA . TYR B 1 55 ? 20.672 26.125 -6.387 1 96.44 55 TYR B CA 1
ATOM 3039 C C . TYR B 1 55 ? 19.922 27.281 -7.031 1 96.44 55 TYR B C 1
ATOM 3041 O O . TYR B 1 55 ? 18.688 27.344 -6.934 1 96.44 55 TYR B O 1
ATOM 3049 N N . GLU B 1 56 ? 20.641 28.094 -7.699 1 95.19 56 GLU B N 1
ATOM 3050 C CA . GLU B 1 56 ? 20.031 29.203 -8.398 1 95.19 56 GLU B CA 1
ATOM 3051 C C . GLU B 1 56 ? 18.969 28.719 -9.383 1 95.19 56 GLU B C 1
ATOM 3053 O O . GLU B 1 56 ? 19.203 27.797 -10.156 1 95.19 56 GLU B O 1
ATOM 3058 N N . GLY B 1 57 ? 17.766 29.297 -9.25 1 95.44 57 GLY B N 1
ATOM 3059 C CA . GLY B 1 57 ? 16.703 28.953 -10.18 1 95.44 57 GLY B CA 1
ATOM 3060 C C . GLY B 1 57 ? 15.711 27.969 -9.602 1 95.44 57 GLY B C 1
ATOM 3061 O O . GLY B 1 57 ? 14.664 27.703 -10.203 1 95.44 57 GLY B O 1
ATOM 3062 N N . THR B 1 58 ? 16.031 27.406 -8.414 1 97.12 58 THR B N 1
ATOM 3063 C CA . THR B 1 58 ? 15.094 26.469 -7.789 1 97.12 58 THR B CA 1
ATOM 3064 C C . THR B 1 58 ? 13.781 27.172 -7.43 1 97.12 58 THR B C 1
ATOM 3066 O O . THR B 1 58 ? 13.797 28.25 -6.848 1 97.12 58 THR B O 1
ATOM 3069 N N . THR B 1 59 ? 12.68 26.547 -7.777 1 97.44 59 THR B N 1
ATOM 3070 C CA . THR B 1 59 ? 11.375 27.156 -7.523 1 97.44 59 THR B CA 1
ATOM 3071 C C . THR B 1 59 ? 10.531 26.266 -6.617 1 97.44 59 THR B C 1
ATOM 3073 O O . THR B 1 59 ? 10.891 25.109 -6.371 1 97.44 59 THR B O 1
ATOM 3076 N N . ASP B 1 60 ? 9.422 26.844 -6.137 1 95.25 60 ASP B N 1
ATOM 3077 C CA . ASP B 1 60 ? 8.453 26.062 -5.367 1 95.25 60 ASP B CA 1
ATOM 3078 C C . ASP B 1 60 ? 7.844 24.938 -6.211 1 95.25 60 ASP B C 1
ATOM 3080 O O . ASP B 1 60 ? 7.582 23.859 -5.703 1 95.25 60 ASP B O 1
ATOM 3084 N N . THR B 1 61 ? 7.688 25.172 -7.461 1 95.56 61 THR B N 1
ATOM 3085 C CA . THR B 1 61 ? 7.145 24.172 -8.375 1 95.56 61 THR B CA 1
ATOM 3086 C C . THR B 1 61 ? 8.07 22.969 -8.477 1 95.56 61 THR B C 1
ATOM 3088 O O . THR B 1 61 ? 7.613 21.828 -8.609 1 95.56 61 THR B O 1
ATOM 3091 N N . ASP B 1 62 ? 9.336 23.219 -8.398 1 97 62 ASP B N 1
ATOM 3092 C CA . ASP B 1 62 ? 10.305 22.125 -8.414 1 97 62 ASP B CA 1
ATOM 3093 C C . ASP B 1 62 ? 10.094 21.188 -7.227 1 97 62 ASP B C 1
ATOM 3095 O O . ASP B 1 62 ? 10.117 19.969 -7.383 1 97 62 ASP B O 1
ATOM 3099 N N . ILE B 1 63 ? 9.883 21.797 -6.102 1 94.62 63 ILE B N 1
ATOM 3100 C CA . ILE B 1 63 ? 9.727 21.031 -4.867 1 94.62 63 ILE B CA 1
ATOM 3101 C C . ILE B 1 63 ? 8.438 20.203 -4.934 1 94.62 63 ILE B C 1
ATOM 3103 O O . ILE B 1 63 ? 8.453 19.016 -4.652 1 94.62 63 ILE B O 1
ATOM 3107 N N . ILE B 1 64 ? 7.414 20.859 -5.328 1 93.25 64 ILE B N 1
ATOM 3108 C CA . ILE B 1 64 ? 6.121 20.188 -5.422 1 93.25 64 ILE B CA 1
ATOM 3109 C C . ILE B 1 64 ? 6.199 19.062 -6.441 1 93.25 64 ILE B C 1
ATOM 3111 O O . ILE B 1 64 ? 5.699 17.953 -6.195 1 93.25 64 ILE B O 1
ATOM 3115 N N . SER B 1 65 ? 6.84 19.312 -7.52 1 95.38 65 SER B N 1
ATOM 3116 C CA . SER B 1 65 ? 6.984 18.312 -8.57 1 95.38 65 SER B CA 1
ATOM 3117 C C . SER B 1 65 ? 7.738 17.078 -8.07 1 95.38 65 SER B C 1
ATOM 3119 O O . SER B 1 65 ? 7.391 15.953 -8.422 1 95.38 65 SER B O 1
ATOM 3121 N N . LEU B 1 66 ? 8.766 17.281 -7.312 1 95.38 66 LEU B N 1
ATOM 3122 C CA . LEU B 1 66 ? 9.523 16.156 -6.777 1 95.38 66 LEU B CA 1
ATOM 3123 C C . LEU B 1 66 ? 8.664 15.312 -5.836 1 95.38 66 LEU B C 1
ATOM 3125 O O . LEU B 1 66 ? 8.727 14.078 -5.855 1 95.38 66 LEU B O 1
ATOM 3129 N N . ILE B 1 67 ? 7.906 16 -5.023 1 92.44 67 ILE B N 1
ATOM 3130 C CA . ILE B 1 67 ? 7.051 15.305 -4.066 1 92.44 67 ILE B CA 1
ATOM 3131 C C . ILE B 1 67 ? 6.016 14.469 -4.812 1 92.44 67 ILE B C 1
ATOM 3133 O O . ILE B 1 67 ? 5.816 13.289 -4.496 1 92.44 67 ILE B O 1
ATOM 3137 N N . MET B 1 68 ? 5.398 15.039 -5.785 1 90 68 MET B N 1
ATOM 3138 C CA . MET B 1 68 ? 4.414 14.32 -6.586 1 90 68 MET B CA 1
ATOM 3139 C C . MET B 1 68 ? 5.062 13.172 -7.352 1 90 68 MET B C 1
ATOM 3141 O O . MET B 1 68 ? 4.469 12.102 -7.5 1 90 68 MET B O 1
ATOM 3145 N N . PHE B 1 69 ? 6.219 13.453 -7.816 1 94.19 69 PHE B N 1
ATOM 3146 C CA . PHE B 1 69 ? 6.984 12.414 -8.5 1 94.19 69 PHE B CA 1
ATOM 3147 C C . PHE B 1 69 ? 7.227 11.227 -7.574 1 94.19 69 PHE B C 1
ATOM 3149 O O . PHE B 1 69 ? 7.031 10.078 -7.973 1 94.19 69 PHE B O 1
ATOM 3156 N N . ASP B 1 70 ? 7.676 11.516 -6.406 1 93.94 70 ASP B N 1
ATOM 3157 C CA . ASP B 1 70 ? 7.926 10.469 -5.418 1 93.94 70 ASP B CA 1
ATOM 3158 C C . ASP B 1 70 ? 6.676 9.633 -5.176 1 93.94 70 ASP B C 1
ATOM 3160 O O . ASP B 1 70 ? 6.75 8.398 -5.113 1 93.94 70 ASP B O 1
ATOM 3164 N N . LYS B 1 71 ? 5.562 10.25 -5.031 1 90.69 71 LYS B N 1
ATOM 3165 C CA . LYS B 1 71 ? 4.301 9.539 -4.812 1 90.69 71 LYS B CA 1
ATOM 3166 C C . LYS B 1 71 ? 3.938 8.68 -6.02 1 90.69 71 LYS B C 1
ATOM 3168 O O . LYS B 1 71 ? 3.467 7.551 -5.863 1 90.69 71 LYS B O 1
ATOM 3173 N N . GLU B 1 72 ? 4.191 9.188 -7.148 1 90.62 72 GLU B N 1
ATOM 3174 C CA . GLU B 1 72 ? 3.854 8.477 -8.375 1 90.62 72 GLU B CA 1
ATOM 3175 C C . GLU B 1 72 ? 4.727 7.234 -8.547 1 90.62 72 GLU B C 1
ATOM 3177 O O . GLU B 1 72 ? 4.223 6.156 -8.867 1 90.62 72 GLU B O 1
ATOM 3182 N N . ILE B 1 73 ? 5.957 7.422 -8.383 1 94.19 73 ILE B N 1
ATOM 3183 C CA . ILE B 1 73 ? 6.84 6.277 -8.594 1 94.19 73 ILE B CA 1
ATOM 3184 C C . ILE B 1 73 ? 6.613 5.242 -7.5 1 94.19 73 ILE B C 1
ATOM 3186 O O . ILE B 1 73 ? 6.746 4.039 -7.738 1 94.19 73 ILE B O 1
ATOM 3190 N N . SER B 1 74 ? 6.273 5.719 -6.301 1 93.5 74 SER B N 1
ATOM 3191 C CA . SER B 1 74 ? 5.945 4.812 -5.207 1 93.5 74 SER B CA 1
ATOM 3192 C C . SER B 1 74 ? 4.777 3.902 -5.578 1 93.5 74 SER B C 1
ATOM 3194 O O . SER B 1 74 ? 4.871 2.68 -5.461 1 93.5 74 SER B O 1
ATOM 3196 N N . THR B 1 75 ? 3.732 4.484 -6.035 1 89.56 75 THR B N 1
ATOM 3197 C CA . THR B 1 75 ? 2.529 3.709 -6.32 1 89.56 75 THR B CA 1
ATOM 3198 C C . THR B 1 75 ? 2.734 2.826 -7.551 1 89.56 75 THR B C 1
ATOM 3200 O O . THR B 1 75 ? 2.197 1.72 -7.621 1 89.56 75 THR B O 1
ATOM 3203 N N . ASN B 1 76 ? 3.502 3.314 -8.484 1 90.75 76 ASN B N 1
ATOM 3204 C CA . ASN B 1 76 ? 3.83 2.492 -9.648 1 90.75 76 ASN B CA 1
ATOM 3205 C C . ASN B 1 76 ? 4.66 1.273 -9.25 1 90.75 76 ASN B C 1
ATOM 3207 O O . ASN B 1 76 ? 4.43 0.172 -9.75 1 90.75 76 ASN B O 1
ATOM 3211 N N . LEU B 1 77 ? 5.637 1.547 -8.461 1 94.62 77 LEU B N 1
ATOM 3212 C CA . LEU B 1 77 ? 6.465 0.438 -7.996 1 94.62 77 LEU B CA 1
ATOM 3213 C C . LEU B 1 77 ? 5.637 -0.55 -7.18 1 94.62 77 LEU B C 1
ATOM 3215 O O . LEU B 1 77 ? 5.828 -1.764 -7.289 1 94.62 77 LEU B O 1
ATOM 3219 N N . LEU B 1 78 ? 4.762 -0.059 -6.387 1 93.31 78 LEU B N 1
ATOM 3220 C CA . LEU B 1 78 ? 3.891 -0.926 -5.602 1 93.31 78 LEU B CA 1
ATOM 3221 C C . LEU B 1 78 ? 3.08 -1.848 -6.504 1 93.31 78 LEU B C 1
ATOM 3223 O O . LEU B 1 78 ? 2.922 -3.035 -6.207 1 93.31 78 LEU B O 1
ATOM 3227 N N . LYS B 1 79 ? 2.561 -1.281 -7.578 1 91.62 79 LYS B N 1
ATOM 3228 C CA . LYS B 1 79 ? 1.812 -2.072 -8.555 1 91.62 79 LYS B CA 1
ATOM 3229 C C . LYS B 1 79 ? 2.605 -3.303 -8.984 1 91.62 79 LYS B C 1
ATOM 3231 O O . LYS B 1 79 ? 2.092 -4.422 -8.945 1 91.62 79 LYS B O 1
ATOM 3236 N N . TRP B 1 80 ? 3.818 -3.141 -9.297 1 93.25 80 TRP B N 1
ATOM 3237 C CA . TRP B 1 80 ? 4.648 -4.234 -9.789 1 93.25 80 TRP B CA 1
ATOM 3238 C C . TRP B 1 80 ? 5.023 -5.188 -8.664 1 93.25 80 TRP B C 1
ATOM 3240 O O . TRP B 1 80 ? 5.129 -6.398 -8.875 1 93.25 80 TRP B O 1
ATOM 3250 N N . LEU B 1 81 ? 5.25 -4.637 -7.535 1 95.12 81 LEU B N 1
ATOM 3251 C CA . LEU B 1 81 ? 5.527 -5.473 -6.371 1 95.12 81 LEU B CA 1
ATOM 3252 C C . LEU B 1 81 ? 4.34 -6.379 -6.059 1 95.12 81 LEU B C 1
ATOM 3254 O O . LEU B 1 81 ? 4.52 -7.551 -5.73 1 95.12 81 LEU B O 1
ATOM 3258 N N . LEU B 1 82 ? 3.164 -5.844 -6.203 1 92.19 82 LEU B N 1
ATOM 3259 C CA . LEU B 1 82 ? 1.959 -6.621 -5.934 1 92.19 82 LEU B CA 1
ATOM 3260 C C . LEU B 1 82 ? 1.771 -7.715 -6.98 1 92.19 82 LEU B C 1
ATOM 3262 O O . LEU B 1 82 ? 1.344 -8.828 -6.652 1 92.19 82 LEU B O 1
ATOM 3266 N N . ILE B 1 83 ? 2.057 -7.41 -8.188 1 90.81 83 ILE B N 1
ATOM 3267 C CA . ILE B 1 83 ? 1.992 -8.406 -9.25 1 90.81 83 ILE B CA 1
ATOM 3268 C C . ILE B 1 83 ? 2.994 -9.523 -8.969 1 90.81 83 ILE B C 1
ATOM 3270 O O . ILE B 1 83 ? 2.666 -10.7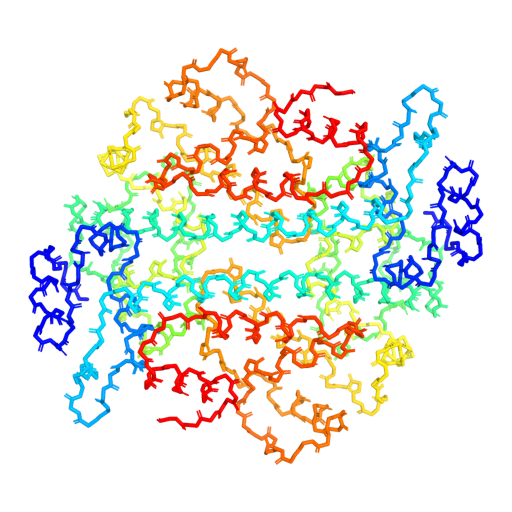11 -9.094 1 90.81 83 ILE B O 1
ATOM 3274 N N . PHE B 1 84 ? 4.168 -9.18 -8.578 1 94.38 84 PHE B N 1
ATOM 3275 C CA . PHE B 1 84 ? 5.176 -10.18 -8.25 1 94.38 84 PHE B CA 1
ATOM 3276 C C . PHE B 1 84 ? 4.723 -11.039 -7.078 1 94.38 84 PHE B C 1
ATOM 3278 O O . PHE B 1 84 ? 4.906 -12.258 -7.09 1 94.38 84 PHE B O 1
ATOM 3285 N N . GLU B 1 85 ? 4.195 -10.383 -6.086 1 94.12 85 GLU B N 1
ATOM 3286 C CA . GLU B 1 85 ? 3.689 -11.109 -4.926 1 94.12 85 GLU B CA 1
ATOM 3287 C C . GLU B 1 85 ? 2.697 -12.188 -5.344 1 94.12 85 GLU B C 1
ATOM 3289 O O . GLU B 1 85 ? 2.754 -13.32 -4.852 1 94.12 85 GLU B O 1
ATOM 3294 N N . THR B 1 86 ? 1.854 -11.852 -6.246 1 91.5 86 THR B N 1
ATOM 3295 C CA . THR B 1 86 ? 0.866 -12.789 -6.766 1 91.5 86 THR B CA 1
ATOM 3296 C C . THR B 1 86 ? 1.546 -13.945 -7.492 1 91.5 86 THR B C 1
ATOM 3298 O O . THR B 1 86 ? 1.213 -15.109 -7.266 1 91.5 86 THR B O 1
ATOM 3301 N N . ARG B 1 87 ? 2.449 -13.625 -8.32 1 91.81 87 ARG B N 1
ATOM 3302 C CA . ARG B 1 87 ? 3.191 -14.641 -9.062 1 91.81 87 ARG B CA 1
ATOM 3303 C C . ARG B 1 87 ? 3.945 -15.57 -8.117 1 91.81 87 ARG B C 1
ATOM 3305 O O . ARG B 1 87 ? 3.914 -16.797 -8.281 1 91.81 87 ARG B O 1
ATOM 3312 N N . PHE B 1 88 ? 4.602 -14.953 -7.168 1 96.25 88 PHE B N 1
ATOM 3313 C CA . PHE B 1 88 ? 5.395 -15.711 -6.203 1 96.25 88 PHE B CA 1
ATOM 3314 C C . PHE B 1 88 ? 4.516 -16.688 -5.426 1 96.25 88 PHE B C 1
ATOM 3316 O O . PHE B 1 88 ? 4.855 -17.859 -5.289 1 96.25 88 PHE B O 1
ATOM 3323 N N . LYS B 1 89 ? 3.4 -16.219 -4.945 1 95.12 89 LYS B N 1
ATOM 3324 C CA . LYS B 1 89 ? 2.475 -17.062 -4.199 1 95.12 89 LYS B CA 1
ATOM 3325 C C . LYS B 1 89 ? 1.971 -18.219 -5.059 1 95.12 89 LYS B C 1
ATOM 3327 O O . LYS B 1 89 ? 1.888 -19.359 -4.594 1 95.12 89 LYS B O 1
ATOM 3332 N N . LYS B 1 90 ? 1.655 -17.906 -6.227 1 92.88 90 LYS B N 1
ATOM 3333 C CA . LYS B 1 90 ? 1.161 -18.922 -7.152 1 92.88 90 LYS B CA 1
ATOM 3334 C C . LYS B 1 90 ? 2.193 -20.016 -7.363 1 92.88 90 LYS B C 1
ATOM 3336 O O . LYS B 1 90 ? 1.884 -21.203 -7.207 1 92.88 90 LYS B O 1
ATOM 3341 N N . ILE B 1 91 ? 3.389 -19.641 -7.695 1 94.56 91 ILE B N 1
ATOM 3342 C CA . ILE B 1 91 ? 4.461 -20.594 -7.957 1 94.56 91 ILE B CA 1
ATOM 3343 C C . ILE B 1 91 ? 4.75 -21.406 -6.699 1 94.56 91 ILE B C 1
ATOM 3345 O O . ILE B 1 91 ? 4.914 -22.625 -6.762 1 94.56 91 ILE B O 1
ATOM 3349 N N . LEU B 1 92 ? 4.797 -20.734 -5.582 1 96.88 92 LEU B N 1
ATOM 3350 C CA . LEU B 1 92 ? 5.086 -21.359 -4.297 1 96.88 92 LEU B CA 1
ATOM 3351 C C . LEU B 1 92 ? 4.094 -22.484 -4.004 1 96.88 92 LEU B C 1
ATOM 3353 O O . LEU B 1 92 ? 4.496 -23.609 -3.715 1 96.88 92 LEU B O 1
ATOM 3357 N N . ILE B 1 93 ? 2.838 -22.234 -4.141 1 94.88 93 ILE B N 1
ATOM 3358 C CA . ILE B 1 93 ? 1.797 -23.203 -3.799 1 94.88 93 ILE B CA 1
ATOM 3359 C C . ILE B 1 93 ? 1.781 -24.328 -4.828 1 94.88 93 ILE B C 1
ATOM 3361 O O . ILE B 1 93 ? 1.663 -25.5 -4.473 1 94.88 93 ILE B O 1
ATOM 3365 N N . GLU B 1 94 ? 1.898 -23.969 -6.07 1 92.25 94 GLU B N 1
ATOM 3366 C CA . GLU B 1 94 ? 1.896 -24.969 -7.125 1 92.25 94 GLU B CA 1
ATOM 3367 C C . GLU B 1 94 ? 3.043 -25.969 -6.945 1 92.25 94 GLU B C 1
ATOM 3369 O O . GLU B 1 94 ? 2.834 -27.172 -6.988 1 92.25 94 GLU B O 1
ATOM 3374 N N . LYS B 1 95 ? 4.238 -25.438 -6.738 1 96.31 95 LYS B N 1
ATOM 3375 C CA . LYS B 1 95 ? 5.395 -26.312 -6.586 1 96.31 95 LYS B CA 1
ATOM 3376 C C . LYS B 1 95 ? 5.312 -27.109 -5.285 1 96.31 95 LYS B C 1
ATOM 3378 O O . LYS B 1 95 ? 5.703 -28.281 -5.242 1 96.31 95 LYS B O 1
ATOM 3383 N N . TRP B 1 96 ? 4.82 -26.5 -4.227 1 97 96 TRP B N 1
ATOM 3384 C CA . TRP B 1 96 ? 4.676 -27.188 -2.945 1 97 96 TRP B CA 1
ATOM 3385 C C . TRP B 1 96 ? 3.707 -28.359 -3.062 1 97 96 TRP B C 1
ATOM 3387 O O . TRP B 1 96 ? 4.008 -29.469 -2.617 1 97 96 TRP B O 1
ATOM 3397 N N . VAL B 1 97 ? 2.584 -28.156 -3.697 1 94.25 97 VAL B N 1
ATOM 3398 C CA . VAL B 1 97 ? 1.578 -29.203 -3.855 1 94.25 97 VAL B CA 1
ATOM 3399 C C . VAL B 1 97 ? 2.133 -30.328 -4.73 1 94.25 97 VAL B C 1
ATOM 3401 O O . VAL B 1 97 ? 1.94 -31.5 -4.43 1 94.25 97 VAL B O 1
ATOM 3404 N N . ASP B 1 98 ? 2.836 -29.969 -5.762 1 94.25 98 ASP B N 1
ATOM 3405 C CA . ASP B 1 98 ? 3.373 -30.938 -6.707 1 94.25 98 ASP B CA 1
ATOM 3406 C C . ASP B 1 98 ? 4.41 -31.844 -6.039 1 94.25 98 ASP B C 1
ATOM 3408 O O . ASP B 1 98 ? 4.496 -33.031 -6.344 1 94.25 98 ASP B O 1
ATOM 3412 N N . ILE B 1 99 ? 5.117 -31.312 -5.145 1 96.69 99 ILE B N 1
ATOM 3413 C CA . ILE B 1 99 ? 6.27 -32.031 -4.605 1 96.69 99 ILE B CA 1
ATOM 3414 C C . ILE B 1 99 ? 5.891 -32.688 -3.279 1 96.69 99 ILE B C 1
ATOM 3416 O O . ILE B 1 99 ? 6.184 -33.875 -3.059 1 96.69 99 ILE B O 1
ATOM 3420 N N . ALA B 1 100 ? 5.27 -31.922 -2.385 1 95.44 100 ALA B N 1
ATOM 3421 C CA . ALA B 1 100 ? 4.941 -32.438 -1.059 1 95.44 100 ALA B CA 1
ATOM 3422 C C . ALA B 1 100 ? 3.734 -33.375 -1.116 1 95.44 100 ALA B C 1
ATOM 3424 O O . ALA B 1 100 ? 3.553 -34.219 -0.238 1 95.44 100 ALA B O 1
ATOM 3425 N N . LYS B 1 101 ? 2.836 -33.219 -2.027 1 94.12 101 LYS B N 1
ATOM 3426 C CA . LYS B 1 101 ? 1.668 -34.062 -2.273 1 94.12 101 LYS B CA 1
ATOM 3427 C C . LYS B 1 101 ? 0.856 -34.25 -0.998 1 94.12 101 LYS B C 1
ATOM 3429 O O . LYS B 1 101 ? 0.676 -35.406 -0.541 1 94.12 101 LYS B O 1
ATOM 3434 N N . PRO B 1 102 ? 0.365 -33.188 -0.524 1 94.06 102 PRO B N 1
ATOM 3435 C CA . PRO B 1 102 ? -0.467 -33.312 0.673 1 94.06 102 PRO B CA 1
ATOM 3436 C C . PRO B 1 102 ? -1.681 -34.219 0.448 1 94.06 102 PRO B C 1
ATOM 3438 O O . PRO B 1 102 ? -2.246 -34.25 -0.648 1 94.06 102 PRO B O 1
ATOM 3441 N N . LYS B 1 103 ? -2.168 -34.844 1.505 1 92.88 103 LYS B N 1
ATOM 3442 C CA . LYS B 1 103 ? -3.289 -35.781 1.439 1 92.88 103 LYS B CA 1
ATOM 3443 C C . LYS B 1 103 ? -4.598 -35.062 1.153 1 92.88 103 LYS B C 1
ATOM 3445 O O . LYS B 1 103 ? -5.562 -35.656 0.684 1 92.88 103 LYS B O 1
ATOM 3450 N N . THR B 1 104 ? -4.625 -33.812 1.51 1 93.38 104 THR B N 1
ATOM 3451 C CA . THR B 1 104 ? -5.777 -32.938 1.268 1 93.38 104 THR B CA 1
ATOM 3452 C C . THR B 1 104 ? -5.324 -31.547 0.846 1 93.38 104 THR B C 1
ATOM 3454 O O . THR B 1 104 ? -4.203 -31.125 1.149 1 93.38 104 THR B O 1
ATOM 3457 N N . ASP B 1 105 ? -6.156 -30.891 0.154 1 90.5 105 ASP B N 1
ATOM 3458 C CA . ASP B 1 105 ? -5.84 -29.516 -0.234 1 90.5 105 ASP B CA 1
ATOM 3459 C C . ASP B 1 105 ? -6.344 -28.531 0.81 1 90.5 105 ASP B C 1
ATOM 3461 O O . ASP B 1 105 ? -6.23 -27.312 0.623 1 90.5 105 ASP B O 1
ATOM 3465 N N . LYS B 1 106 ? -6.906 -29.062 1.879 1 93.19 106 LYS B N 1
ATOM 3466 C CA . LYS B 1 106 ? -7.402 -28.234 2.971 1 93.19 106 LYS B CA 1
ATOM 3467 C C . LYS B 1 106 ? -6.48 -28.312 4.184 1 93.19 106 LYS B C 1
ATOM 3469 O O . LYS B 1 106 ? -6.531 -29.266 4.949 1 93.19 106 LYS B O 1
ATOM 3474 N N . VAL B 1 107 ? -5.777 -27.219 4.383 1 87.88 107 VAL B N 1
ATOM 3475 C CA . VAL B 1 107 ? -4.734 -27.188 5.402 1 87.88 107 VAL B CA 1
ATOM 3476 C C . VAL B 1 107 ? -5.363 -27.359 6.785 1 87.88 107 VAL B C 1
ATOM 3478 O O . VAL B 1 107 ? -4.777 -27.984 7.668 1 87.88 107 VAL B O 1
ATOM 3481 N N . TYR B 1 108 ? -6.512 -26.781 6.879 1 89.94 108 TYR B N 1
ATOM 3482 C CA . TYR B 1 108 ? -7.176 -26.781 8.18 1 89.94 108 TYR B CA 1
ATOM 3483 C C . TYR B 1 108 ? -7.473 -28.188 8.648 1 89.94 108 TYR B C 1
ATOM 3485 O O . TYR B 1 108 ? -7.617 -28.438 9.852 1 89.94 108 TYR B O 1
ATOM 3493 N N . LEU B 1 109 ? -7.535 -29.109 7.746 1 92 109 LEU B N 1
ATOM 3494 C CA . LEU B 1 109 ? -7.914 -30.484 8.055 1 92 109 LEU B CA 1
ATOM 3495 C C . LEU B 1 109 ? -6.68 -31.328 8.367 1 92 109 LEU B C 1
ATOM 3497 O O . LEU B 1 109 ? -6.805 -32.5 8.789 1 92 109 LEU B O 1
ATOM 3501 N N . LEU B 1 110 ? -5.531 -30.766 8.227 1 92.81 110 LEU B N 1
ATOM 3502 C CA . LEU B 1 110 ? -4.309 -31.5 8.516 1 92.81 110 LEU B CA 1
ATOM 3503 C C . LEU B 1 110 ? -3.973 -31.453 10 1 92.81 110 LEU B C 1
ATOM 3505 O O . LEU B 1 110 ? -4.07 -30.391 10.617 1 92.81 110 LEU B O 1
ATOM 3509 N N . ASN B 1 111 ? -3.707 -32.594 10.57 1 93 111 ASN B N 1
ATOM 3510 C CA . ASN B 1 111 ? -3.193 -32.531 11.938 1 93 111 ASN B CA 1
ATOM 3511 C C . ASN B 1 111 ? -1.763 -32 11.977 1 93 111 ASN B C 1
ATOM 3513 O O . ASN B 1 111 ? -1.11 -31.891 10.938 1 93 111 ASN B O 1
ATOM 3517 N N . GLU B 1 112 ? -1.322 -31.688 13.141 1 93.56 112 GLU B N 1
ATOM 3518 C CA . GLU B 1 112 ? -0.035 -31.031 13.305 1 93.56 112 GLU B CA 1
ATOM 3519 C C . GLU B 1 112 ? 1.102 -31.859 12.734 1 93.56 112 GLU B C 1
ATOM 3521 O O . GLU B 1 112 ? 1.945 -31.359 11.992 1 93.56 112 GLU B O 1
ATOM 3526 N N . ASN B 1 113 ? 1.116 -33.156 12.961 1 94.38 113 ASN B N 1
ATOM 3527 C CA . ASN B 1 113 ? 2.184 -34.031 12.508 1 94.38 113 ASN B CA 1
ATOM 3528 C C . ASN B 1 113 ? 2.217 -34.125 10.984 1 94.38 113 ASN B C 1
ATOM 3530 O O . ASN B 1 113 ? 3.289 -34.094 10.375 1 94.38 113 ASN B O 1
ATOM 3534 N N . ASP B 1 114 ? 1.102 -34.281 10.453 1 94.81 114 ASP B N 1
ATOM 3535 C CA . ASP B 1 114 ? 1.015 -34.375 9 1 94.81 114 ASP B CA 1
ATOM 3536 C C . ASP B 1 114 ? 1.459 -33.062 8.336 1 94.81 114 ASP B C 1
ATOM 3538 O O . ASP B 1 114 ? 2.123 -33.094 7.293 1 94.81 114 ASP B O 1
ATOM 3542 N N . PHE B 1 115 ? 1.096 -31.984 8.914 1 95.31 115 PHE B N 1
ATOM 3543 C CA . PHE B 1 115 ? 1.458 -30.688 8.328 1 95.31 115 PHE B CA 1
ATOM 3544 C C . PHE B 1 115 ? 2.957 -30.438 8.461 1 95.31 115 PHE B C 1
ATOM 3546 O O . PHE B 1 115 ? 3.588 -29.938 7.527 1 95.31 115 PHE B O 1
ATOM 3553 N N . ILE B 1 116 ? 3.502 -30.812 9.539 1 95.69 116 ILE B N 1
ATOM 3554 C CA . ILE B 1 116 ? 4.93 -30.609 9.766 1 95.69 116 ILE B CA 1
ATOM 3555 C C . ILE B 1 116 ? 5.73 -31.391 8.727 1 95.69 116 ILE B C 1
ATOM 3557 O O . ILE B 1 116 ? 6.773 -30.922 8.258 1 95.69 116 ILE B O 1
ATOM 3561 N N . LYS B 1 117 ? 5.277 -32.5 8.305 1 95.69 117 LYS B N 1
ATOM 3562 C CA . LYS B 1 117 ? 5.938 -33.312 7.273 1 95.69 117 LYS B CA 1
ATOM 3563 C C . LYS B 1 117 ? 5.953 -32.562 5.938 1 95.69 117 LYS B C 1
ATOM 3565 O O . LYS B 1 117 ? 6.863 -32.75 5.129 1 95.69 117 LYS B O 1
ATOM 3570 N N . LEU B 1 118 ? 4.934 -31.781 5.742 1 96.56 118 LEU B N 1
ATOM 3571 C CA . LEU B 1 118 ? 4.781 -31.062 4.484 1 96.56 118 LEU B CA 1
ATOM 3572 C C . LEU B 1 118 ? 5.633 -29.797 4.48 1 96.56 118 LEU B C 1
ATOM 3574 O O . LEU B 1 118 ? 5.879 -29.203 3.42 1 96.56 118 LEU B O 1
ATOM 3578 N N . ILE B 1 119 ? 6.051 -29.328 5.625 1 97.31 119 ILE B N 1
ATOM 3579 C CA . ILE B 1 119 ? 6.891 -28.141 5.773 1 97.31 119 ILE B CA 1
ATOM 3580 C C . ILE B 1 119 ? 8.109 -28.484 6.633 1 97.31 119 ILE B C 1
ATOM 3582 O O . ILE B 1 119 ? 8.297 -27.906 7.703 1 97.31 119 ILE B O 1
ATOM 3586 N N . PRO B 1 120 ? 8.945 -29.266 6.156 1 96.69 120 PRO B N 1
ATOM 3587 C CA . PRO B 1 120 ? 9.984 -29.891 6.965 1 96.69 120 PRO B CA 1
ATOM 3588 C C . PRO B 1 120 ? 11.008 -28.891 7.504 1 96.69 120 PRO B C 1
ATOM 3590 O O . PRO B 1 120 ? 11.711 -29.188 8.469 1 96.69 120 PRO B O 1
ATOM 3593 N N . ASN B 1 121 ? 11.102 -27.734 7.035 1 96.38 121 ASN B N 1
ATOM 3594 C CA . ASN B 1 121 ? 12.148 -26.797 7.449 1 96.38 121 ASN B CA 1
ATOM 3595 C C . ASN B 1 121 ? 11.656 -25.844 8.531 1 96.38 121 ASN B C 1
ATOM 3597 O O . ASN B 1 121 ? 12.32 -24.859 8.852 1 96.38 121 ASN B O 1
ATOM 3601 N N . ILE B 1 122 ? 10.469 -26.109 9.039 1 96.06 122 ILE B N 1
ATOM 3602 C CA . ILE B 1 122 ? 9.883 -25.188 10.008 1 96.06 122 ILE B CA 1
ATOM 3603 C C . ILE B 1 122 ? 10.773 -25.109 11.25 1 96.06 122 ILE B C 1
ATOM 3605 O O . ILE B 1 122 ? 10.969 -24.016 11.805 1 96.06 122 ILE B O 1
ATOM 3609 N N . ARG B 1 123 ? 11.344 -26.219 11.742 1 91.75 123 ARG B N 1
ATOM 3610 C CA . ARG B 1 123 ? 12.188 -26.234 12.93 1 91.75 123 ARG B CA 1
ATOM 3611 C C . ARG B 1 123 ? 13.555 -25.625 12.641 1 91.75 123 ARG B C 1
ATOM 3613 O O . ARG B 1 123 ? 14.07 -24.844 13.445 1 91.75 123 ARG B O 1
ATOM 3620 N N . LYS B 1 124 ? 14 -25.969 11.5 1 92.19 124 LYS B N 1
ATOM 3621 C CA . LYS B 1 124 ? 15.305 -25.453 11.094 1 92.19 124 LYS B CA 1
ATOM 3622 C C . LYS B 1 124 ? 15.305 -23.938 11.023 1 92.19 124 LYS B C 1
ATOM 3624 O O . LYS B 1 124 ? 16.328 -23.297 11.297 1 92.19 124 LYS B O 1
ATOM 3629 N N . ASN B 1 125 ? 14.211 -23.359 10.688 1 93 125 ASN B N 1
ATOM 3630 C CA . ASN B 1 125 ? 14.109 -21.922 10.516 1 93 125 ASN B CA 1
ATOM 3631 C C . ASN B 1 125 ? 13.547 -21.234 11.766 1 93 125 ASN B C 1
ATOM 3633 O O . ASN B 1 125 ? 13.227 -20.047 11.742 1 93 125 ASN B O 1
ATOM 3637 N N . ASN B 1 126 ? 13.383 -22 12.852 1 92.12 126 ASN B N 1
ATOM 3638 C CA . ASN B 1 126 ? 13.008 -21.516 14.18 1 92.12 126 ASN B CA 1
ATOM 3639 C C . ASN B 1 126 ? 11.672 -20.781 14.148 1 92.12 126 ASN B C 1
ATOM 3641 O O . ASN B 1 126 ? 11.523 -19.719 14.773 1 92.12 126 ASN B O 1
ATOM 3645 N N . LEU B 1 127 ? 10.758 -21.25 13.336 1 93.06 127 LEU B N 1
ATOM 3646 C CA . LEU B 1 127 ? 9.422 -20.672 13.344 1 93.06 127 LEU B CA 1
ATOM 3647 C C . LEU B 1 127 ? 8.5 -21.438 14.289 1 93.06 127 LEU B C 1
ATOM 3649 O O . LEU B 1 127 ? 8.555 -22.672 14.344 1 93.06 127 LEU B O 1
ATOM 3653 N N . ASP B 1 128 ? 7.777 -20.703 15.055 1 95.06 128 ASP B N 1
ATOM 3654 C CA . ASP B 1 128 ? 6.75 -21.297 15.906 1 95.06 128 ASP B CA 1
ATOM 3655 C C . ASP B 1 128 ? 5.602 -21.859 15.07 1 95.06 128 ASP B C 1
ATOM 3657 O O . ASP B 1 128 ? 4.953 -21.109 14.32 1 95.06 128 ASP B O 1
ATOM 3661 N N . PHE B 1 129 ? 5.34 -23.125 15.297 1 95.5 129 PHE B N 1
ATOM 3662 C CA . PHE B 1 129 ? 4.367 -23.812 14.453 1 95.5 129 PHE B CA 1
ATOM 3663 C C . PHE B 1 129 ? 2.982 -23.203 14.625 1 95.5 129 PHE B C 1
ATOM 3665 O O . PHE B 1 129 ? 2.285 -22.953 13.641 1 95.5 129 PHE B O 1
ATOM 3672 N N . LYS B 1 130 ? 2.58 -22.953 15.82 1 94.44 130 LYS B N 1
ATOM 3673 C CA . LYS B 1 130 ? 1.243 -22.438 16.094 1 94.44 130 LYS B CA 1
ATOM 3674 C C . LYS B 1 130 ? 1.079 -21.031 15.516 1 94.44 130 LYS B C 1
ATOM 3676 O O . LYS B 1 130 ? 0.077 -20.734 14.859 1 94.44 130 LYS B O 1
ATOM 3681 N N . LYS B 1 131 ? 2.01 -20.203 15.703 1 95.12 131 LYS B N 1
ATOM 3682 C CA . LYS B 1 131 ? 1.97 -18.844 15.188 1 95.12 131 LYS B CA 1
ATOM 3683 C C . LYS B 1 131 ? 1.969 -18.828 13.664 1 95.12 131 LYS B C 1
ATOM 3685 O O . LYS B 1 131 ? 1.255 -18.031 13.039 1 95.12 131 LYS B O 1
ATOM 3690 N N . PHE B 1 132 ? 2.797 -19.734 13.141 1 95.94 132 PHE B N 1
ATOM 3691 C CA . PHE B 1 132 ? 2.873 -19.844 11.688 1 95.94 132 PHE B CA 1
ATOM 3692 C C . PHE B 1 132 ? 1.529 -20.266 11.109 1 95.94 132 PHE B C 1
ATOM 3694 O O . PHE B 1 132 ? 1.031 -19.641 10.164 1 95.94 132 PHE B O 1
ATOM 3701 N N . THR B 1 133 ? 0.938 -21.234 11.695 1 94.56 133 THR B N 1
ATOM 3702 C CA . THR B 1 133 ? -0.331 -21.75 11.195 1 94.56 133 THR B CA 1
ATOM 3703 C C . THR B 1 133 ? -1.433 -20.703 11.328 1 94.56 133 THR B C 1
ATOM 3705 O O . THR B 1 133 ? -2.275 -20.562 10.438 1 94.56 133 THR B O 1
ATOM 3708 N N . TYR B 1 134 ? -1.37 -20.016 12.391 1 94.19 134 TYR B N 1
ATOM 3709 C CA . TYR B 1 134 ? -2.336 -18.938 12.578 1 94.19 134 TYR B CA 1
ATOM 3710 C C . TYR B 1 134 ? -2.211 -17.891 11.484 1 94.19 134 TYR B C 1
ATOM 3712 O O . TYR B 1 134 ? -3.217 -17.391 10.984 1 94.19 134 TYR B O 1
ATOM 3720 N N . SER B 1 135 ? -1.03 -17.562 11.102 1 94.88 135 SER B N 1
ATOM 3721 C CA . SER B 1 135 ? -0.78 -16.516 10.117 1 94.88 135 SER B CA 1
ATOM 3722 C C . SER B 1 135 ? -1.363 -16.891 8.758 1 94.88 135 SER B C 1
ATOM 3724 O O . SER B 1 135 ? -1.708 -16.016 7.961 1 94.88 135 SER B O 1
ATOM 3726 N N . LEU B 1 136 ? -1.506 -18.141 8.5 1 95 136 LEU B N 1
ATOM 3727 C CA . LEU B 1 136 ? -2.049 -18.609 7.23 1 95 136 LEU B CA 1
ATOM 3728 C C . LEU B 1 136 ? -3.525 -18.25 7.105 1 95 136 LEU B C 1
ATOM 3730 O O . LEU B 1 136 ? -4.055 -18.156 5.996 1 95 136 LEU B O 1
ATOM 3734 N N . PHE B 1 137 ? -4.145 -18.016 8.25 1 93.56 137 PHE B N 1
ATOM 3735 C CA . PHE B 1 137 ? -5.59 -17.828 8.227 1 93.56 137 PHE B CA 1
ATOM 3736 C C . PHE B 1 137 ? -5.965 -16.438 8.711 1 93.56 137 PHE B C 1
ATOM 3738 O O . PHE B 1 137 ? -7.133 -16.031 8.648 1 93.56 137 PHE B O 1
ATOM 3745 N N . GLU B 1 138 ? -5.012 -15.703 9.125 1 90.56 138 GLU B N 1
ATOM 3746 C CA . GLU B 1 138 ? -5.211 -14.438 9.836 1 90.56 138 GLU B CA 1
ATOM 3747 C C . GLU B 1 138 ? -6.004 -13.453 8.992 1 90.56 138 GLU B C 1
ATOM 3749 O O . GLU B 1 138 ? -6.805 -12.672 9.516 1 90.56 138 GLU B O 1
ATOM 3754 N N . HIS B 1 139 ? -5.91 -13.5 7.684 1 87.12 139 HIS B N 1
ATOM 3755 C CA . HIS B 1 139 ? -6.477 -12.453 6.84 1 87.12 139 HIS B CA 1
ATOM 3756 C C . HIS B 1 139 ? -7.559 -13.016 5.922 1 87.12 139 HIS B C 1
ATOM 3758 O O . HIS B 1 139 ? -7.91 -12.391 4.918 1 87.12 139 HIS B O 1
ATOM 3764 N N . VAL B 1 140 ? -8.094 -14.117 6.242 1 87.69 140 VAL B N 1
ATOM 3765 C CA . VAL B 1 140 ? -9.125 -14.75 5.426 1 87.69 140 VAL B CA 1
ATOM 3766 C C . VAL B 1 140 ? -10.367 -13.859 5.375 1 87.69 140 VAL B C 1
ATOM 3768 O O . VAL B 1 140 ? -10.977 -13.695 4.316 1 87.69 140 VAL B O 1
ATOM 3771 N N . SER B 1 141 ? -10.68 -13.242 6.441 1 78.25 141 SER B N 1
ATOM 3772 C CA . SER B 1 141 ? -11.898 -12.438 6.531 1 78.25 141 SER B CA 1
ATOM 3773 C C . SER B 1 141 ? -11.789 -11.18 5.676 1 78.25 141 SER B C 1
ATOM 3775 O O . SER B 1 141 ? -12.812 -10.578 5.32 1 78.25 141 SER B O 1
ATOM 3777 N N . ASN B 1 142 ? -10.633 -10.883 5.289 1 72.94 142 ASN B N 1
ATOM 3778 C CA . ASN B 1 142 ? -10.422 -9.672 4.508 1 72.94 142 ASN B CA 1
ATOM 3779 C C . ASN B 1 142 ? -10.5 -9.945 3.01 1 72.94 142 ASN B C 1
ATOM 3781 O O . ASN B 1 142 ? -10.539 -9.016 2.203 1 72.94 142 ASN B O 1
ATOM 3785 N N . SER B 1 143 ? -10.586 -11.156 2.689 1 75.62 143 SER B N 1
ATOM 3786 C CA . SER B 1 143 ? -10.641 -11.531 1.281 1 75.62 143 SER B CA 1
ATOM 3787 C C . SER B 1 143 ? -12.07 -11.805 0.837 1 75.62 143 SER B C 1
ATOM 3789 O O . SER B 1 143 ? -12.695 -12.766 1.301 1 75.62 143 SER B O 1
ATOM 3791 N N . GLU B 1 144 ? -12.508 -11.008 -0.007 1 73.62 144 GLU B N 1
ATOM 3792 C CA . GLU B 1 144 ? -13.844 -11.219 -0.552 1 73.62 144 GLU B CA 1
ATOM 3793 C C . GLU B 1 144 ? -13.945 -12.562 -1.264 1 73.62 144 GLU B C 1
ATOM 3795 O O . GLU B 1 144 ? -14.984 -13.227 -1.211 1 73.62 144 GLU B O 1
ATOM 3800 N N . PHE B 1 145 ? -12.805 -12.945 -1.829 1 74.5 145 PHE B N 1
ATOM 3801 C CA . PHE B 1 145 ? -12.742 -14.219 -2.529 1 74.5 145 PHE B CA 1
ATOM 3802 C C . PHE B 1 145 ? -13.031 -15.375 -1.575 1 74.5 145 PHE B C 1
ATOM 3804 O O . PHE B 1 145 ? -13.719 -16.328 -1.94 1 74.5 145 PHE B O 1
ATOM 3811 N N . LEU B 1 146 ? -12.625 -15.25 -0.399 1 83 146 LEU B N 1
ATOM 3812 C CA . LEU B 1 146 ? -12.68 -16.359 0.539 1 83 146 LEU B CA 1
ATOM 3813 C C . LEU B 1 146 ? -13.961 -16.312 1.365 1 83 146 LEU B C 1
ATOM 3815 O O . LEU B 1 146 ? -14.336 -17.297 2.002 1 83 146 LEU B O 1
ATOM 3819 N N . GLN B 1 147 ? -14.648 -15.234 1.236 1 79.06 147 GLN B N 1
ATOM 3820 C CA . GLN B 1 147 ? -15.859 -15.086 2.031 1 79.06 147 GLN B CA 1
ATOM 3821 C C . GLN B 1 147 ? -16.938 -16.062 1.571 1 79.06 147 GLN B C 1
ATOM 3823 O O . GLN B 1 147 ? -17.875 -16.359 2.316 1 79.06 147 GLN B O 1
ATOM 3828 N N . ASP B 1 148 ? -16.828 -16.578 0.47 1 78.69 148 ASP B N 1
ATOM 3829 C CA . ASP B 1 148 ? -17.812 -17.516 -0.064 1 78.69 148 ASP B CA 1
ATOM 3830 C C . ASP B 1 148 ? -17.719 -18.859 0.658 1 78.69 148 ASP B C 1
ATOM 3832 O O . ASP B 1 148 ? -18.688 -19.641 0.645 1 78.69 148 ASP B O 1
ATOM 3836 N N . TYR B 1 149 ? -16.562 -19.031 1.245 1 84.75 149 TYR B N 1
ATOM 3837 C CA . TYR B 1 149 ? -16.422 -20.281 1.989 1 84.75 149 TYR B CA 1
ATOM 3838 C C . TYR B 1 149 ? -17.125 -20.188 3.34 1 84.75 149 TYR B C 1
ATOM 3840 O O . TYR B 1 149 ? -17.078 -19.156 4.004 1 84.75 149 TYR B O 1
ATOM 3848 N N . HIS B 1 150 ? -17.844 -21.172 3.709 1 83.69 150 HIS B N 1
ATOM 3849 C CA . HIS B 1 150 ? -18.641 -21.172 4.926 1 83.69 150 HIS B CA 1
ATOM 3850 C C . HIS B 1 150 ? -17.781 -21.438 6.156 1 83.69 150 HIS B C 1
ATOM 3852 O O . HIS B 1 150 ? -18.156 -21.078 7.273 1 83.69 150 HIS B O 1
ATOM 3858 N N . SER B 1 151 ? -16.703 -22.078 5.949 1 90.06 151 SER B N 1
ATOM 3859 C CA . SER B 1 151 ? -15.797 -22.422 7.051 1 90.06 151 SER B CA 1
ATOM 3860 C C . SER B 1 151 ? -14.344 -22.438 6.594 1 90.06 151 SER B C 1
ATOM 3862 O O . SER B 1 151 ? -14.055 -22.75 5.441 1 90.06 151 SER B O 1
ATOM 3864 N N . LEU B 1 152 ? -13.492 -22.156 7.531 1 89.94 152 LEU B N 1
ATOM 3865 C CA . LEU B 1 152 ? -12.062 -22.203 7.254 1 89.94 152 LEU B CA 1
ATOM 3866 C C . LEU B 1 152 ? -11.656 -23.594 6.762 1 89.94 152 LEU B C 1
ATOM 3868 O O . LEU B 1 152 ? -10.734 -23.719 5.949 1 89.94 152 LEU B O 1
ATOM 3872 N N . LYS B 1 153 ? -12.344 -24.641 7.223 1 91.12 153 LYS B N 1
ATOM 3873 C CA . LYS B 1 153 ? -12.008 -26.031 6.906 1 91.12 153 LYS B CA 1
ATOM 3874 C C . LYS B 1 153 ? -12.234 -26.328 5.426 1 91.12 153 LYS B C 1
ATOM 3876 O O . LYS B 1 153 ? -11.695 -27.297 4.891 1 91.12 153 LYS B O 1
ATOM 3881 N N . ASP B 1 154 ? -12.961 -25.469 4.824 1 91.75 154 ASP B N 1
ATOM 3882 C CA . ASP B 1 154 ? -13.367 -25.734 3.447 1 91.75 154 ASP B CA 1
ATOM 3883 C C . ASP B 1 154 ? -12.453 -25.016 2.457 1 91.75 154 ASP B C 1
ATOM 3885 O O . ASP B 1 154 ? -12.547 -25.234 1.247 1 91.75 154 ASP B O 1
ATOM 3889 N N . ILE B 1 155 ? -11.531 -24.25 2.906 1 92.69 155 ILE B N 1
ATOM 3890 C CA . ILE B 1 155 ? -10.719 -23.422 2.02 1 92.69 155 ILE B CA 1
ATOM 3891 C C . ILE B 1 155 ? -9.508 -24.219 1.544 1 92.69 155 ILE B C 1
ATOM 3893 O O . ILE B 1 155 ? -8.648 -24.594 2.348 1 92.69 155 ILE B O 1
ATOM 3897 N N . PRO B 1 156 ? -9.367 -24.422 0.239 1 91.69 156 PRO B N 1
ATOM 3898 C CA . PRO B 1 156 ? -8.164 -25.078 -0.291 1 91.69 156 PRO B CA 1
ATOM 3899 C C . PRO B 1 156 ? -6.918 -24.203 -0.177 1 91.69 156 PRO B C 1
ATOM 3901 O O . PRO B 1 156 ? -7.02 -22.969 -0.169 1 91.69 156 PRO B O 1
ATOM 3904 N N . PHE B 1 157 ? -5.758 -24.859 -0.2 1 89.81 157 PHE B N 1
ATOM 3905 C CA . PHE B 1 157 ? -4.488 -24.172 -0.029 1 89.81 157 PHE B CA 1
ATOM 3906 C C . PHE B 1 157 ? -4.312 -23.094 -1.091 1 89.81 157 PHE B C 1
ATOM 3908 O O . PHE B 1 157 ? -3.836 -22 -0.794 1 89.81 157 PHE B O 1
ATOM 3915 N N . HIS B 1 158 ? -4.676 -23.453 -2.244 1 89.06 158 HIS B N 1
ATOM 3916 C CA . HIS B 1 158 ? -4.5 -22.531 -3.359 1 89.06 158 HIS B CA 1
ATOM 3917 C C . HIS B 1 158 ? -5.285 -21.25 -3.139 1 89.06 158 HIS B C 1
ATOM 3919 O O . HIS B 1 158 ? -4.746 -20.156 -3.311 1 89.06 158 HIS B O 1
ATOM 3925 N N . ASP B 1 159 ? -6.508 -21.375 -2.658 1 89.06 159 ASP B N 1
ATOM 3926 C CA . ASP B 1 159 ? -7.352 -20.203 -2.41 1 89.06 159 ASP B CA 1
ATOM 3927 C C . ASP B 1 159 ? -6.891 -19.453 -1.168 1 89.06 159 ASP B C 1
ATOM 3929 O O . ASP B 1 159 ? -6.938 -18.219 -1.132 1 89.06 159 ASP B O 1
ATOM 3933 N N . LEU B 1 160 ? -6.523 -20.234 -0.236 1 91.44 160 LEU B N 1
ATOM 3934 C CA . LEU B 1 160 ? -6.082 -19.641 1.025 1 91.44 160 LEU B CA 1
ATOM 3935 C C . LEU B 1 160 ? -4.922 -18.688 0.801 1 91.44 160 LEU B C 1
ATOM 3937 O O . LEU B 1 160 ? -4.84 -17.641 1.453 1 91.44 160 LEU B O 1
ATOM 3941 N N . SER B 1 161 ? -4.035 -18.953 -0.091 1 92.06 161 SER B N 1
ATOM 3942 C CA . SER B 1 161 ? -2.826 -18.172 -0.326 1 92.06 161 SER B CA 1
ATOM 3943 C C . SER B 1 161 ? -3.164 -16.781 -0.853 1 92.06 161 SER B C 1
ATOM 3945 O O . SER B 1 161 ? -2.35 -15.859 -0.755 1 92.06 161 SER B O 1
ATOM 3947 N N . TYR B 1 162 ? -4.375 -16.609 -1.374 1 87.19 162 TYR B N 1
ATOM 3948 C CA . TYR B 1 162 ? -4.797 -15.305 -1.876 1 87.19 162 TYR B CA 1
ATOM 3949 C C . TYR B 1 162 ? -4.906 -14.289 -0.742 1 87.19 162 TYR B C 1
ATOM 3951 O O . TYR B 1 162 ? -4.773 -13.086 -0.962 1 87.19 162 TYR B O 1
ATOM 3959 N N . SER B 1 163 ? -5.086 -14.789 0.399 1 89.5 163 SER B N 1
ATOM 3960 C CA . SER B 1 163 ? -5.262 -13.891 1.536 1 89.5 163 SER B CA 1
ATOM 3961 C C . SER B 1 163 ? -3.936 -13.625 2.242 1 89.5 163 SER B C 1
ATOM 3963 O O . SER B 1 163 ? -3.863 -12.789 3.146 1 89.5 163 SER B O 1
ATOM 3965 N N . TRP B 1 164 ? -2.904 -14.398 1.842 1 93.56 164 TRP B N 1
ATOM 3966 C CA . TRP B 1 164 ? -1.634 -14.273 2.549 1 93.56 164 TRP B CA 1
ATOM 3967 C C . TRP B 1 164 ? -1.004 -12.906 2.309 1 93.56 164 TRP B C 1
ATOM 3969 O O . TRP B 1 164 ? -1.062 -12.375 1.196 1 93.56 164 TRP B O 1
ATOM 3979 N N . THR B 1 165 ? -0.42 -12.32 3.342 1 92.44 165 THR B N 1
ATOM 3980 C CA . THR B 1 165 ? 0.489 -11.195 3.137 1 92.44 165 THR B CA 1
ATOM 3981 C C . THR B 1 165 ? 1.779 -11.664 2.467 1 92.44 165 THR B C 1
ATOM 3983 O O . THR B 1 165 ? 2.043 -12.859 2.381 1 92.44 165 THR B O 1
ATOM 3986 N N . PHE B 1 166 ? 2.537 -10.773 2.018 1 95.38 166 PHE B N 1
ATOM 3987 C CA . PHE B 1 166 ? 3.824 -11.125 1.429 1 95.38 166 PHE B CA 1
ATOM 3988 C C . PHE B 1 166 ? 4.734 -11.773 2.465 1 95.38 166 PHE B C 1
ATOM 3990 O O . PHE B 1 166 ? 5.441 -12.734 2.16 1 95.38 166 PHE B O 1
ATOM 3997 N N . ALA B 1 167 ? 4.711 -11.25 3.689 1 95.25 167 ALA B N 1
ATOM 3998 C CA . ALA B 1 167 ? 5.512 -11.805 4.777 1 95.25 167 ALA B CA 1
ATOM 3999 C C . ALA B 1 167 ? 5.137 -13.266 5.043 1 95.25 167 ALA B C 1
ATOM 4001 O O . ALA B 1 167 ? 6.012 -14.109 5.238 1 95.25 167 ALA B O 1
ATOM 4002 N N . THR B 1 168 ? 3.865 -13.547 5.055 1 96.31 168 THR B N 1
ATOM 4003 C CA . THR B 1 168 ? 3.383 -14.906 5.262 1 96.31 168 THR B CA 1
ATOM 4004 C C . THR B 1 168 ? 3.867 -15.828 4.148 1 96.31 168 THR B C 1
ATOM 4006 O O . THR B 1 168 ? 4.297 -16.953 4.406 1 96.31 168 THR B O 1
ATOM 4009 N N . ALA B 1 169 ? 3.809 -15.344 2.936 1 97.25 169 ALA B N 1
ATOM 4010 C CA . ALA B 1 169 ? 4.27 -16.125 1.793 1 97.25 169 ALA B CA 1
ATOM 4011 C C . ALA B 1 169 ? 5.77 -16.406 1.884 1 97.25 169 ALA B C 1
ATOM 4013 O O . ALA B 1 169 ? 6.223 -17.516 1.607 1 97.25 169 ALA B O 1
ATOM 4014 N N . ILE B 1 170 ? 6.551 -15.391 2.264 1 97.69 170 ILE B N 1
ATOM 4015 C CA . ILE B 1 170 ? 7.996 -15.547 2.4 1 97.69 170 ILE B CA 1
ATOM 4016 C C . ILE B 1 170 ? 8.297 -16.594 3.479 1 97.69 170 ILE B C 1
ATOM 4018 O O . ILE B 1 170 ? 9.164 -17.453 3.293 1 97.69 170 ILE B O 1
ATOM 4022 N N . ASN B 1 171 ? 7.574 -16.562 4.566 1 97.69 171 ASN B N 1
ATOM 4023 C CA . ASN B 1 171 ? 7.766 -17.547 5.633 1 97.69 171 ASN B CA 1
ATOM 4024 C C . ASN B 1 171 ? 7.41 -18.953 5.168 1 97.69 171 ASN B C 1
ATOM 4026 O O . ASN B 1 171 ? 8.078 -19.922 5.543 1 97.69 171 ASN B O 1
ATOM 4030 N N . PHE B 1 172 ? 6.367 -19.047 4.426 1 98 172 PHE B N 1
ATOM 4031 C CA . PHE B 1 172 ? 6.012 -20.344 3.879 1 98 172 PHE B CA 1
ATOM 4032 C C . PHE B 1 172 ? 7.133 -20.891 2.998 1 98 172 PHE B C 1
ATOM 4034 O O . PHE B 1 172 ? 7.492 -22.062 3.092 1 98 172 PHE B O 1
ATOM 4041 N N . TYR B 1 173 ? 7.648 -20.047 2.17 1 98 173 TYR B N 1
ATOM 4042 C CA . TYR B 1 173 ? 8.773 -20.438 1.322 1 98 173 TYR B CA 1
ATOM 4043 C C . TYR B 1 173 ? 9.93 -20.969 2.16 1 98 173 TYR B C 1
ATOM 4045 O O . TYR B 1 173 ? 10.57 -21.953 1.786 1 98 173 TYR B O 1
ATOM 4053 N N . ARG B 1 174 ? 10.141 -20.359 3.248 1 97.5 174 ARG B N 1
ATOM 4054 C CA . ARG B 1 174 ? 11.273 -20.719 4.102 1 97.5 174 ARG B CA 1
ATOM 4055 C C . ARG B 1 174 ? 11.086 -22.094 4.703 1 97.5 174 ARG B C 1
ATOM 4057 O O . ARG B 1 174 ? 12.07 -22.781 5.004 1 97.5 174 ARG B O 1
ATOM 4064 N N . VAL B 1 175 ? 9.891 -22.547 4.875 1 97.62 175 VAL B N 1
ATOM 4065 C CA . VAL B 1 175 ? 9.68 -23.75 5.688 1 97.62 175 VAL B CA 1
ATOM 4066 C C . VAL B 1 175 ? 9.414 -24.953 4.785 1 97.62 175 VAL B C 1
ATOM 4068 O O . VAL B 1 175 ? 9.359 -26.094 5.258 1 97.62 175 VAL B O 1
ATOM 4071 N N . VAL B 1 176 ? 9.195 -24.781 3.527 1 97.62 176 VAL B N 1
ATOM 4072 C CA . VAL B 1 176 ? 8.992 -25.906 2.619 1 97.62 176 VAL B CA 1
ATOM 4073 C C . VAL B 1 176 ? 10.32 -26.625 2.389 1 97.62 176 VAL B C 1
ATOM 4075 O O . VAL B 1 176 ? 11.375 -26.141 2.801 1 97.62 176 VAL B O 1
ATOM 4078 N N . SER B 1 177 ? 10.25 -27.797 1.771 1 97.38 177 SER B N 1
ATOM 4079 C CA . SER B 1 177 ? 11.43 -28.625 1.563 1 97.38 177 SER B CA 1
ATOM 4080 C C . SER B 1 177 ? 12.406 -27.969 0.595 1 97.38 177 SER B C 1
ATOM 4082 O O . SER B 1 177 ? 12.016 -27.125 -0.215 1 97.38 177 SER B O 1
ATOM 4084 N N . ASP B 1 178 ? 13.641 -28.391 0.619 1 96.5 178 ASP B N 1
ATOM 4085 C CA . ASP B 1 178 ? 14.672 -27.875 -0.279 1 96.5 178 ASP B CA 1
ATOM 4086 C C . ASP B 1 178 ? 14.32 -28.156 -1.737 1 96.5 178 ASP B C 1
ATOM 4088 O O . ASP B 1 178 ? 14.648 -27.375 -2.625 1 96.5 178 ASP B O 1
ATOM 4092 N N . GLN B 1 179 ? 13.711 -29.25 -1.92 1 97.5 179 GLN B N 1
ATOM 4093 C CA . GLN B 1 179 ? 13.32 -29.609 -3.279 1 97.5 179 GLN B CA 1
ATOM 4094 C C . GLN B 1 179 ? 12.297 -28.625 -3.83 1 97.5 179 GLN B C 1
ATOM 4096 O O . GLN B 1 179 ? 12.367 -28.234 -4.996 1 97.5 179 GLN B O 1
ATOM 4101 N N . VAL B 1 180 ? 11.336 -28.25 -2.99 1 97.75 180 VAL B N 1
ATOM 4102 C CA . VAL B 1 180 ? 10.344 -27.266 -3.393 1 97.75 180 VAL B CA 1
ATOM 4103 C C . VAL B 1 180 ? 11.031 -25.938 -3.707 1 97.75 180 VAL B C 1
ATOM 4105 O O . VAL B 1 180 ? 10.742 -25.312 -4.73 1 97.75 180 VAL B O 1
ATOM 4108 N N . GLN B 1 181 ? 11.922 -25.516 -2.852 1 97.88 181 GLN B N 1
ATOM 4109 C CA . GLN B 1 181 ? 12.633 -24.25 -3.059 1 97.88 181 GLN B CA 1
ATOM 4110 C C . GLN B 1 181 ? 13.438 -24.281 -4.352 1 97.88 181 GLN B C 1
ATOM 4112 O O . GLN B 1 181 ? 13.484 -23.297 -5.09 1 97.88 181 GLN B O 1
ATOM 4117 N N . LYS B 1 182 ? 14.047 -25.406 -4.586 1 97.81 182 LYS B N 1
ATOM 4118 C CA . LYS B 1 182 ? 14.812 -25.562 -5.82 1 97.81 182 LYS B CA 1
ATOM 4119 C C . LYS B 1 182 ? 13.93 -25.359 -7.047 1 97.81 182 LYS B C 1
ATOM 4121 O O . LYS B 1 182 ? 14.305 -24.625 -7.965 1 97.81 182 LYS B O 1
ATOM 4126 N N . GLU B 1 183 ? 12.781 -25.969 -7.051 1 97.69 183 GLU B N 1
ATOM 4127 C CA . GLU B 1 183 ? 11.883 -25.844 -8.195 1 97.69 183 GLU B CA 1
ATOM 4128 C C . GLU B 1 183 ? 11.383 -24.422 -8.359 1 97.69 183 GLU B C 1
ATOM 4130 O O . GLU B 1 183 ? 11.172 -23.953 -9.484 1 97.69 183 GLU B O 1
ATOM 4135 N N . ILE B 1 184 ? 11.156 -23.75 -7.305 1 97.56 184 ILE B N 1
ATOM 4136 C CA . ILE B 1 184 ? 10.734 -22.359 -7.355 1 97.56 184 ILE B CA 1
ATOM 4137 C C . ILE B 1 184 ? 11.844 -21.5 -7.965 1 97.56 184 ILE B C 1
ATOM 4139 O O . ILE B 1 184 ? 11.594 -20.672 -8.836 1 97.56 184 ILE B O 1
ATOM 4143 N N . LEU B 1 185 ? 13.086 -21.719 -7.52 1 98.12 185 LEU B N 1
ATOM 4144 C CA . LEU B 1 185 ? 14.227 -20.984 -8.047 1 98.12 185 LEU B CA 1
ATOM 4145 C C . LEU B 1 185 ? 14.398 -21.25 -9.539 1 98.12 185 LEU B C 1
ATOM 4147 O O . LEU B 1 185 ? 14.711 -20.328 -10.305 1 98.12 185 LEU B O 1
ATOM 4151 N N . ILE B 1 186 ? 14.125 -22.438 -9.938 1 97.06 186 ILE B N 1
ATOM 4152 C CA . ILE B 1 186 ? 14.203 -22.781 -11.352 1 97.06 186 ILE B CA 1
ATOM 4153 C C . ILE B 1 186 ? 13.18 -21.969 -12.141 1 97.06 186 ILE B C 1
ATOM 4155 O O . ILE B 1 186 ? 13.484 -21.453 -13.219 1 97.06 186 ILE B O 1
ATOM 4159 N N . GLU B 1 187 ? 11.977 -21.844 -11.578 1 94.06 187 GLU B N 1
ATOM 4160 C CA . GLU B 1 187 ? 10.938 -21.062 -12.234 1 94.06 187 GLU B CA 1
ATOM 4161 C C . GLU B 1 187 ? 11.375 -19.609 -12.43 1 94.06 187 GLU B C 1
ATOM 4163 O O . GLU B 1 187 ? 10.984 -18.969 -13.406 1 94.06 187 GLU B O 1
ATOM 4168 N N . PHE B 1 188 ? 12.18 -19.141 -11.562 1 95.19 188 PHE B N 1
ATOM 4169 C CA . PHE B 1 188 ? 12.633 -17.75 -11.633 1 95.19 188 PHE B CA 1
ATOM 4170 C C . PHE B 1 188 ? 13.992 -17.656 -12.305 1 95.19 188 PHE B C 1
ATOM 4172 O O . PHE B 1 188 ? 14.594 -16.578 -12.359 1 95.19 188 PHE B O 1
ATOM 4179 N N . ASN B 1 189 ? 14.492 -18.734 -12.758 1 95.62 189 ASN B N 1
ATOM 4180 C CA . ASN B 1 189 ? 15.797 -18.812 -13.414 1 95.62 189 ASN B CA 1
ATOM 4181 C C . ASN B 1 189 ? 16.922 -18.344 -12.492 1 95.62 189 ASN B C 1
ATOM 4183 O O . ASN B 1 189 ? 17.75 -17.531 -12.891 1 95.62 189 ASN B O 1
ATOM 4187 N N . ILE B 1 190 ? 16.875 -18.719 -11.281 1 97.19 190 ILE B N 1
ATOM 4188 C CA . ILE B 1 190 ? 17.906 -18.453 -10.281 1 97.19 190 ILE B CA 1
ATOM 4189 C C . ILE B 1 190 ? 18.578 -19.766 -9.883 1 97.19 190 ILE B C 1
ATOM 4191 O O . ILE B 1 190 ? 17.906 -20.75 -9.578 1 97.19 190 ILE B O 1
ATOM 4195 N N . PRO B 1 191 ? 19.891 -19.797 -9.898 1 96.25 191 PRO B N 1
ATOM 4196 C CA . PRO B 1 191 ? 20.578 -21.016 -9.531 1 96.25 191 PRO B CA 1
ATOM 4197 C C . PRO B 1 191 ? 20.297 -21.453 -8.094 1 96.25 191 PRO B C 1
ATOM 4199 O O . PRO B 1 191 ? 20.188 -20.609 -7.203 1 96.25 191 PRO B O 1
ATOM 4202 N N . PHE B 1 192 ? 20.312 -22.719 -7.902 1 94.5 192 PHE B N 1
ATOM 4203 C CA . PHE B 1 192 ? 19.984 -23.312 -6.613 1 94.5 192 PHE B CA 1
ATOM 4204 C C . PHE B 1 192 ? 21 -22.922 -5.555 1 94.5 192 PHE B C 1
ATOM 4206 O O . PHE B 1 192 ? 20.688 -22.891 -4.359 1 94.5 192 PHE B O 1
ATOM 4213 N N . GLU B 1 193 ? 22.188 -22.578 -5.949 1 94.38 193 GLU B N 1
ATOM 4214 C CA . GLU B 1 193 ? 23.234 -22.172 -5.02 1 94.38 193 GLU B CA 1
ATOM 4215 C C . GLU B 1 193 ? 22.828 -20.953 -4.207 1 94.38 193 GLU B C 1
ATOM 4217 O O . GLU B 1 193 ? 23.375 -20.703 -3.131 1 94.38 193 GLU B O 1
ATOM 4222 N N . PHE B 1 194 ? 21.797 -20.266 -4.719 1 95.19 194 PHE B N 1
ATOM 4223 C CA . PHE B 1 194 ? 21.375 -19.047 -4.039 1 95.19 194 PHE B CA 1
ATOM 4224 C C . PHE B 1 194 ? 20.156 -19.312 -3.174 1 95.19 194 PHE B C 1
ATOM 4226 O O . PHE B 1 194 ? 19.469 -18.375 -2.76 1 95.19 194 PHE B O 1
ATOM 4233 N N . LYS B 1 195 ? 19.844 -20.5 -2.877 1 92.38 195 LYS B N 1
ATOM 4234 C CA . LYS B 1 195 ? 18.641 -20.906 -2.131 1 92.38 195 LYS B CA 1
ATOM 4235 C C . LYS B 1 195 ? 18.594 -20.203 -0.776 1 92.38 195 LYS B C 1
ATOM 4237 O O . LYS B 1 195 ? 17.516 -19.766 -0.344 1 92.38 195 LYS B O 1
ATOM 4242 N N . ASP B 1 196 ? 19.75 -20.031 -0.203 1 91.44 196 ASP B N 1
ATOM 4243 C CA . ASP B 1 196 ? 19.781 -19.469 1.143 1 91.44 196 ASP B CA 1
ATOM 4244 C C . ASP B 1 196 ? 19.734 -17.953 1.103 1 91.44 196 ASP B C 1
ATOM 4246 O O . ASP B 1 196 ? 19.625 -17.297 2.145 1 91.44 196 ASP B O 1
ATOM 4250 N N . TYR B 1 197 ? 19.781 -17.422 -0.113 1 95.94 197 TYR B N 1
ATOM 4251 C CA . TYR B 1 197 ? 19.828 -15.969 -0.26 1 95.94 197 TYR B CA 1
ATOM 4252 C C . TYR B 1 197 ? 18.484 -15.438 -0.765 1 95.94 197 TYR B C 1
ATOM 4254 O O . TYR B 1 197 ? 18.156 -14.266 -0.563 1 95.94 197 TYR B O 1
ATOM 4262 N N . PHE B 1 198 ? 17.719 -16.266 -1.309 1 97.81 198 PHE B N 1
ATOM 4263 C CA . PHE B 1 198 ? 16.562 -15.797 -2.047 1 97.81 198 PHE B CA 1
ATOM 4264 C C . PHE B 1 198 ? 15.508 -15.234 -1.099 1 97.81 198 PHE B C 1
ATOM 4266 O O . PHE B 1 198 ? 14.922 -14.18 -1.363 1 97.81 198 PHE B O 1
ATOM 4273 N N . HIS B 1 199 ? 15.25 -15.953 0.025 1 96.75 199 HIS B N 1
ATOM 4274 C CA . HIS B 1 199 ? 14.258 -15.438 0.963 1 96.75 199 HIS B CA 1
ATOM 4275 C C . HIS B 1 199 ? 14.703 -14.102 1.55 1 96.75 199 HIS B C 1
ATOM 4277 O O . HIS B 1 199 ? 13.867 -13.258 1.888 1 96.75 199 HIS B O 1
ATOM 4283 N N . LYS B 1 200 ? 15.977 -13.883 1.655 1 97.5 200 LYS B N 1
ATOM 4284 C CA . LYS B 1 200 ? 16.5 -12.602 2.115 1 97.5 200 LYS B CA 1
ATOM 4285 C C . LYS B 1 200 ? 16.281 -11.508 1.074 1 97.5 200 LYS B C 1
ATOM 4287 O O . LYS B 1 200 ? 15.914 -10.383 1.418 1 97.5 200 LYS B O 1
ATOM 4292 N N . ALA B 1 201 ? 16.5 -11.875 -0.174 1 97.5 201 ALA B N 1
ATOM 4293 C CA . ALA B 1 201 ? 16.188 -10.938 -1.25 1 97.5 201 ALA B CA 1
ATOM 4294 C C . ALA B 1 201 ? 14.703 -10.57 -1.244 1 97.5 201 ALA B C 1
ATOM 4296 O O . ALA B 1 201 ? 14.344 -9.406 -1.449 1 97.5 201 ALA B O 1
ATOM 4297 N N . LEU B 1 202 ? 13.852 -11.57 -0.978 1 98.19 202 LEU B N 1
ATOM 4298 C CA . LEU B 1 202 ? 12.422 -11.32 -0.895 1 98.19 202 LEU B CA 1
ATOM 4299 C C . LEU B 1 202 ? 12.102 -10.328 0.224 1 98.19 202 LEU B C 1
ATOM 4301 O O . LEU B 1 202 ? 11.195 -9.5 0.092 1 98.19 202 LEU B O 1
ATOM 4305 N N . ASN B 1 203 ? 12.852 -10.422 1.235 1 97.69 203 ASN B N 1
ATOM 4306 C CA . ASN B 1 203 ? 12.633 -9.516 2.359 1 97.69 203 ASN B CA 1
ATOM 4307 C C . ASN B 1 203 ? 13.016 -8.078 2.012 1 97.69 203 ASN B C 1
ATOM 4309 O O . ASN B 1 203 ? 12.508 -7.133 2.605 1 97.69 203 ASN B O 1
ATOM 4313 N N . VAL B 1 204 ? 13.93 -7.895 1.109 1 97.44 204 VAL B N 1
ATOM 4314 C CA . VAL B 1 204 ? 14.227 -6.559 0.603 1 97.44 204 VAL B CA 1
ATOM 4315 C C . VAL B 1 204 ? 13.016 -6 -0.135 1 97.44 204 VAL B C 1
ATOM 4317 O O . VAL B 1 204 ? 12.641 -4.84 0.062 1 97.44 204 VAL B O 1
ATOM 4320 N N . PHE B 1 205 ? 12.359 -6.828 -0.958 1 97.69 205 PHE B N 1
ATOM 4321 C CA . PHE B 1 205 ? 11.141 -6.418 -1.646 1 97.69 205 PHE B CA 1
ATOM 4322 C C . PHE B 1 205 ? 10.031 -6.113 -0.645 1 97.69 205 PHE B C 1
ATOM 4324 O O . PHE B 1 205 ? 9.266 -5.168 -0.831 1 97.69 205 PHE B O 1
ATOM 4331 N N . LEU B 1 206 ? 9.984 -6.91 0.396 1 96.62 206 LEU B N 1
ATOM 4332 C CA . LEU B 1 206 ? 9.008 -6.668 1.453 1 96.62 206 LEU B CA 1
ATOM 4333 C C . LEU B 1 206 ? 9.242 -5.309 2.107 1 96.62 206 LEU B C 1
ATOM 4335 O O . LEU B 1 206 ? 8.289 -4.57 2.371 1 96.62 206 LEU B O 1
ATOM 4339 N N . LYS B 1 207 ? 10.484 -5 2.33 1 94.69 207 LYS B N 1
ATOM 4340 C CA . LYS B 1 207 ? 10.836 -3.736 2.973 1 94.69 207 LYS B CA 1
ATOM 4341 C C . LYS B 1 207 ? 10.367 -2.547 2.139 1 94.69 207 LYS B C 1
ATOM 4343 O O . LYS B 1 207 ? 9.734 -1.626 2.66 1 94.69 207 LYS B O 1
ATOM 4348 N N . ILE B 1 208 ? 10.68 -2.557 0.875 1 95.31 208 ILE B N 1
ATOM 4349 C CA . ILE B 1 208 ? 10.312 -1.419 0.041 1 95.31 208 ILE B CA 1
ATOM 4350 C C . ILE B 1 208 ? 8.797 -1.384 -0.142 1 95.31 208 ILE B C 1
ATOM 4352 O O . ILE B 1 208 ? 8.195 -0.308 -0.195 1 95.31 208 ILE B O 1
ATOM 4356 N N . ARG B 1 209 ? 8.18 -2.504 -0.299 1 93.44 209 ARG B N 1
ATOM 4357 C CA . ARG B 1 209 ? 6.727 -2.574 -0.377 1 93.44 209 ARG B CA 1
ATOM 4358 C C . ARG B 1 209 ? 6.082 -1.918 0.839 1 93.44 209 ARG B C 1
ATOM 4360 O O . ARG B 1 209 ? 5.141 -1.133 0.701 1 93.44 209 ARG B O 1
ATOM 4367 N N . ASN B 1 210 ? 6.566 -2.195 2.004 1 89.38 210 ASN B N 1
ATOM 4368 C CA . ASN B 1 210 ? 6.051 -1.622 3.242 1 89.38 210 ASN B CA 1
ATOM 4369 C C . ASN B 1 210 ? 6.363 -0.132 3.344 1 89.38 210 ASN B C 1
ATOM 4371 O O . ASN B 1 210 ? 5.562 0.642 3.869 1 89.38 210 ASN B O 1
ATOM 4375 N N . THR B 1 211 ? 7.531 0.173 2.893 1 91.06 211 THR B N 1
ATOM 4376 C CA . THR B 1 211 ? 7.902 1.584 2.869 1 91.06 211 THR B CA 1
ATOM 4377 C C . THR B 1 211 ? 6.883 2.396 2.072 1 91.06 211 THR B C 1
ATOM 4379 O O . THR B 1 211 ? 6.457 3.469 2.51 1 91.06 211 THR B O 1
ATOM 4382 N N . ILE B 1 212 ? 6.461 1.866 0.988 1 91.56 212 ILE B N 1
ATOM 4383 C CA . ILE B 1 212 ? 5.5 2.537 0.12 1 91.56 212 ILE B CA 1
ATOM 4384 C C . ILE B 1 212 ? 4.125 2.551 0.786 1 91.56 212 ILE B C 1
ATOM 4386 O O . ILE B 1 212 ? 3.475 3.598 0.861 1 91.56 212 ILE B O 1
ATOM 4390 N N . SER B 1 213 ? 3.725 1.412 1.302 1 87.69 213 SER B N 1
ATOM 4391 C CA . SER B 1 213 ? 2.389 1.259 1.869 1 87.69 213 SER B CA 1
ATOM 4392 C C . SER B 1 213 ? 2.209 2.137 3.104 1 87.69 213 SER B C 1
ATOM 4394 O O . SER B 1 213 ? 1.087 2.518 3.443 1 87.69 213 SER B O 1
ATOM 4396 N N . HIS B 1 214 ? 3.275 2.475 3.703 1 83.38 214 HIS B N 1
ATOM 4397 C CA . HIS B 1 214 ? 3.207 3.303 4.902 1 83.38 214 HIS B CA 1
ATOM 4398 C C . HIS B 1 214 ? 3.514 4.762 4.582 1 83.38 214 HIS B C 1
ATOM 4400 O O . HIS B 1 214 ? 3.705 5.574 5.492 1 83.38 214 HIS B O 1
ATOM 4406 N N . ASN B 1 215 ? 3.623 5.039 3.416 1 84.69 215 ASN B N 1
ATOM 4407 C CA . ASN B 1 215 ? 3.662 6.414 2.928 1 84.69 215 ASN B CA 1
ATOM 4408 C C . ASN B 1 215 ? 5.027 7.051 3.16 1 84.69 215 ASN B C 1
ATOM 4410 O O . ASN B 1 215 ? 5.121 8.25 3.416 1 84.69 215 ASN B O 1
ATOM 4414 N N . HIS B 1 216 ? 6.051 6.309 3.131 1 86.06 216 HIS B N 1
ATOM 4415 C CA . HIS B 1 216 ? 7.41 6.832 3.211 1 86.06 216 HIS B CA 1
ATOM 4416 C C . HIS B 1 216 ? 7.965 7.141 1.823 1 86.06 216 HIS B C 1
ATOM 4418 O O . HIS B 1 216 ? 7.426 6.68 0.817 1 86.06 216 HIS B O 1
ATOM 4424 N N . ILE B 1 217 ? 8.977 7.93 1.8 1 89.44 217 ILE B N 1
ATOM 4425 C CA . ILE B 1 217 ? 9.562 8.359 0.532 1 89.44 217 ILE B CA 1
ATOM 4426 C C . ILE B 1 217 ? 10.391 7.23 -0.064 1 89.44 217 ILE B C 1
ATOM 4428 O O . ILE B 1 217 ? 10.992 6.438 0.669 1 89.44 217 ILE B O 1
ATOM 4432 N N . ILE B 1 218 ? 10.516 7.25 -1.459 1 92.38 218 ILE B N 1
ATOM 4433 C CA . ILE B 1 218 ? 11.281 6.137 -2.014 1 92.38 218 ILE B CA 1
ATOM 4434 C C . ILE B 1 218 ? 12.242 6.652 -3.086 1 92.38 218 ILE B C 1
ATOM 4436 O O . ILE B 1 218 ? 13.109 5.918 -3.553 1 92.38 218 ILE B O 1
ATOM 4440 N N . TYR B 1 219 ? 12.109 7.918 -3.518 1 91.38 219 TYR B N 1
ATOM 4441 C CA . TYR B 1 219 ? 12.93 8.391 -4.625 1 91.38 219 TYR B CA 1
ATOM 4442 C C . TYR B 1 219 ? 14.414 8.273 -4.293 1 91.38 219 TYR B C 1
ATOM 4444 O O . TYR B 1 219 ? 15.25 8.164 -5.191 1 91.38 219 TYR B O 1
ATOM 4452 N N . ASN B 1 220 ? 14.727 8.32 -3.055 1 89.69 220 ASN B N 1
ATOM 4453 C CA . ASN B 1 220 ? 16.109 8.172 -2.59 1 89.69 220 ASN B CA 1
ATOM 4454 C C . ASN B 1 220 ? 16.297 6.879 -1.798 1 89.69 220 ASN B C 1
ATOM 4456 O O . ASN B 1 220 ? 17.156 6.805 -0.922 1 89.69 220 ASN B O 1
ATOM 4460 N N . PHE B 1 221 ? 15.547 5.887 -2.057 1 92.19 221 PHE B N 1
ATOM 4461 C CA . PHE B 1 221 ? 15.539 4.648 -1.291 1 92.19 221 PHE B CA 1
ATOM 4462 C C . PHE B 1 221 ? 16.906 3.965 -1.352 1 92.19 221 PHE B C 1
ATOM 4464 O O . PHE B 1 221 ? 17.484 3.818 -2.43 1 92.19 221 PHE B O 1
ATOM 4471 N N . LYS B 1 222 ? 17.391 3.561 -0.259 1 91.75 222 LYS B N 1
ATOM 4472 C CA . LYS B 1 222 ? 18.594 2.75 -0.052 1 91.75 222 LYS B CA 1
ATOM 4473 C C . LYS B 1 222 ? 18.453 1.886 1.198 1 91.75 222 LYS B C 1
ATOM 4475 O O . LYS B 1 222 ? 17.859 2.309 2.191 1 91.75 222 LYS B O 1
ATOM 4480 N N . THR B 1 223 ? 19 0.678 1.123 1 93.12 223 THR B N 1
ATOM 4481 C CA . THR B 1 223 ? 18.891 -0.158 2.314 1 93.12 223 THR B CA 1
ATOM 4482 C C . THR B 1 223 ? 20.109 -1.07 2.447 1 93.12 223 THR B C 1
ATOM 4484 O O . THR B 1 223 ? 20.656 -1.517 1.443 1 93.12 223 THR B O 1
ATOM 4487 N N . ASN B 1 224 ? 20.469 -1.324 3.666 1 93.81 224 ASN B N 1
ATOM 4488 C CA . ASN B 1 224 ? 21.531 -2.268 3.975 1 93.81 224 ASN B CA 1
ATOM 4489 C C . ASN B 1 224 ? 20.984 -3.637 4.355 1 93.81 224 ASN B C 1
ATOM 4491 O O . ASN B 1 224 ? 21.734 -4.59 4.527 1 93.81 224 ASN B O 1
ATOM 4495 N N . LEU B 1 225 ? 19.703 -3.658 4.465 1 93.88 225 LEU B N 1
ATOM 4496 C CA . LEU B 1 225 ? 19.078 -4.922 4.848 1 93.88 225 LEU B CA 1
ATOM 4497 C C . LEU B 1 225 ? 19.375 -6.008 3.816 1 93.88 225 LEU B C 1
ATOM 4499 O O . LEU B 1 225 ? 19.031 -5.867 2.643 1 93.88 225 LEU B O 1
ATOM 4503 N N . TYR B 1 226 ? 20.047 -7.047 4.27 1 96.75 226 TYR B N 1
ATOM 4504 C CA . TYR B 1 226 ? 20.359 -8.219 3.461 1 96.75 226 TYR B CA 1
ATOM 4505 C C . TYR B 1 226 ? 21.094 -7.828 2.182 1 96.75 226 TYR B C 1
ATOM 4507 O O . TYR B 1 226 ? 20.875 -8.43 1.127 1 96.75 226 TYR B O 1
ATOM 4515 N N . ARG B 1 227 ? 21.828 -6.77 2.264 1 95.62 227 ARG B N 1
ATOM 4516 C CA . ARG B 1 227 ? 22.484 -6.25 1.075 1 95.62 227 ARG B CA 1
ATOM 4517 C C . ARG B 1 227 ? 23.453 -7.277 0.501 1 95.62 227 ARG B C 1
ATOM 4519 O O . ARG B 1 227 ? 23.578 -7.41 -0.718 1 95.62 227 ARG B O 1
ATOM 4526 N N . LEU B 1 228 ? 24.125 -8.078 1.375 1 96.19 228 LEU B N 1
ATOM 4527 C CA . LEU B 1 228 ? 25.109 -9.047 0.89 1 96.19 228 LEU B CA 1
ATOM 4528 C C . LEU B 1 228 ? 24.438 -10.133 0.061 1 96.19 228 LEU B C 1
ATOM 4530 O O . LEU B 1 228 ? 24.844 -10.406 -1.067 1 96.19 228 LEU B O 1
ATOM 4534 N N . GLU B 1 229 ? 23.422 -10.734 0.645 1 96.56 229 GLU B N 1
ATOM 4535 C CA . GLU B 1 229 ? 22.703 -11.805 -0.027 1 96.56 229 GLU B CA 1
ATOM 4536 C C . GLU B 1 229 ? 22.047 -11.312 -1.315 1 96.56 229 GLU B C 1
ATOM 4538 O O . GLU B 1 229 ? 22.141 -11.961 -2.357 1 96.56 229 GLU B O 1
ATOM 4543 N N . PHE B 1 230 ? 21.453 -10.172 -1.267 1 97.31 230 PHE B N 1
ATOM 4544 C CA . PHE B 1 230 ? 20.797 -9.57 -2.428 1 97.31 230 PHE B CA 1
ATOM 4545 C C . PHE B 1 230 ? 21.812 -9.305 -3.535 1 97.31 230 PHE B C 1
ATOM 4547 O O . PHE B 1 230 ? 21.594 -9.68 -4.688 1 97.31 230 PHE B O 1
ATOM 4554 N N . ASN B 1 231 ? 22.906 -8.664 -3.188 1 96.25 231 ASN B N 1
ATOM 4555 C CA . ASN B 1 231 ? 23.906 -8.266 -4.172 1 96.25 231 ASN B CA 1
ATOM 4556 C C . ASN B 1 231 ? 24.609 -9.477 -4.777 1 96.25 231 ASN B C 1
ATOM 4558 O O . ASN B 1 231 ? 25.031 -9.438 -5.934 1 96.25 231 ASN B O 1
ATOM 4562 N N . LYS B 1 232 ? 24.734 -10.531 -4.02 1 96.06 232 LYS B N 1
ATOM 4563 C CA . LYS B 1 232 ? 25.328 -11.758 -4.566 1 96.06 232 LYS B CA 1
ATOM 4564 C C . LYS B 1 232 ? 24.469 -12.312 -5.707 1 96.06 232 LYS B C 1
ATOM 4566 O O . LYS B 1 232 ? 25 -12.664 -6.762 1 96.06 232 LYS B O 1
ATOM 4571 N N . ILE B 1 233 ? 23.188 -12.383 -5.496 1 96.94 233 ILE B N 1
ATOM 4572 C CA . ILE B 1 233 ? 22.281 -12.852 -6.543 1 96.94 233 ILE B CA 1
ATOM 4573 C C . ILE B 1 233 ? 22.297 -11.883 -7.719 1 96.94 233 ILE B C 1
ATOM 4575 O O . ILE B 1 233 ? 22.422 -12.297 -8.875 1 96.94 233 ILE B O 1
ATOM 4579 N N . TYR B 1 234 ? 22.188 -10.617 -7.367 1 96.38 234 TYR B N 1
ATOM 4580 C CA . TYR B 1 234 ? 22.125 -9.562 -8.375 1 96.38 234 TYR B CA 1
ATOM 4581 C C . TYR B 1 234 ? 23.359 -9.594 -9.273 1 96.38 234 TYR B C 1
ATOM 4583 O O . TYR B 1 234 ? 23.25 -9.5 -10.5 1 96.38 234 TYR B O 1
ATOM 4591 N N . LYS B 1 235 ? 24.516 -9.656 -8.648 1 95.38 235 LYS B N 1
ATOM 4592 C CA . LYS B 1 235 ? 25.781 -9.703 -9.391 1 95.38 235 LYS B CA 1
ATOM 4593 C C . LYS B 1 235 ? 25.812 -10.891 -10.344 1 95.38 235 LYS B C 1
ATOM 4595 O O . LYS B 1 235 ? 26.281 -10.773 -11.477 1 95.38 235 LYS B O 1
ATOM 4600 N N . TYR B 1 236 ? 25.359 -11.961 -9.891 1 95.19 236 TYR B N 1
ATOM 4601 C CA . TYR B 1 236 ? 25.344 -13.156 -10.734 1 95.19 236 TYR B CA 1
ATOM 4602 C C . TYR B 1 236 ? 24.406 -12.969 -11.922 1 95.19 236 TYR B C 1
ATOM 4604 O O . TYR B 1 236 ? 24.766 -13.289 -13.055 1 95.19 236 TYR B O 1
ATOM 4612 N N . LEU B 1 237 ? 23.234 -12.477 -11.695 1 95.12 237 LEU B N 1
ATOM 4613 C CA . LEU B 1 237 ? 22.188 -12.391 -12.711 1 95.12 237 LEU B CA 1
ATOM 4614 C C . LEU B 1 237 ? 22.531 -11.328 -13.75 1 95.12 237 LEU B C 1
ATOM 4616 O O . LEU B 1 237 ? 22.234 -11.5 -14.938 1 95.12 237 LEU B O 1
ATOM 4620 N N . PHE B 1 238 ? 23.125 -10.266 -13.289 1 94 238 PHE B N 1
ATOM 4621 C CA . PHE B 1 238 ? 23.234 -9.125 -14.18 1 94 238 PHE B CA 1
ATOM 4622 C C . PHE B 1 238 ? 24.688 -8.812 -14.5 1 94 238 PHE B C 1
ATOM 4624 O O . PHE B 1 238 ? 24.984 -7.859 -15.219 1 94 238 PHE B O 1
ATOM 4631 N N . LYS B 1 239 ? 25.656 -9.586 -13.953 1 88.94 239 LYS B N 1
ATOM 4632 C CA . LYS B 1 239 ? 27.078 -9.484 -14.227 1 88.94 239 LYS B CA 1
ATOM 4633 C C . LYS B 1 239 ? 27.594 -8.07 -13.969 1 88.94 239 LYS B C 1
ATOM 4635 O O . LYS B 1 239 ? 28.312 -7.512 -14.789 1 88.94 239 LYS B O 1
ATOM 4640 N N . GLU B 1 240 ? 27.016 -7.488 -13 1 81.75 240 GLU B N 1
ATOM 4641 C CA . GLU B 1 240 ? 27.453 -6.145 -12.625 1 81.75 240 GLU B CA 1
ATOM 4642 C C . GLU B 1 240 ? 28.562 -6.199 -11.578 1 81.75 240 GLU B C 1
ATOM 4644 O O . GLU B 1 240 ? 28.547 -7.047 -10.688 1 81.75 240 GLU B O 1
ATOM 4649 N N . ASP B 1 241 ? 29.5 -5.375 -11.758 1 70.88 241 ASP B N 1
ATOM 4650 C CA . ASP B 1 241 ? 30.656 -5.355 -10.883 1 70.88 241 ASP B CA 1
ATOM 4651 C C . ASP B 1 241 ? 30.406 -4.496 -9.648 1 70.88 241 ASP B C 1
ATOM 4653 O O . ASP B 1 241 ? 31.25 -3.699 -9.25 1 70.88 241 ASP B O 1
ATOM 4657 N N . ASN B 1 242 ? 29.406 -4.641 -9.102 1 70 242 ASN B N 1
ATOM 4658 C CA . ASN B 1 242 ? 29.172 -3.852 -7.898 1 70 242 ASN B CA 1
ATOM 4659 C C . ASN B 1 242 ? 29.734 -4.535 -6.656 1 70 242 ASN B C 1
ATOM 4661 O O . ASN B 1 242 ? 29.812 -5.766 -6.602 1 70 242 ASN B O 1
ATOM 4665 N N . GLN B 1 243 ? 30.188 -3.709 -5.766 1 83.69 243 GLN B N 1
ATOM 4666 C CA . GLN B 1 243 ? 30.609 -4.234 -4.477 1 83.69 243 GLN B CA 1
ATOM 4667 C C . GLN B 1 243 ? 29.453 -4.844 -3.707 1 83.69 243 GLN B C 1
ATOM 4669 O O . GLN B 1 243 ? 28.375 -4.258 -3.637 1 83.69 243 GLN B O 1
ATOM 4674 N N . LEU B 1 244 ? 29.719 -5.918 -3.084 1 90.44 244 LEU B N 1
ATOM 4675 C CA . LEU B 1 244 ? 28.688 -6.695 -2.416 1 90.44 244 LEU B CA 1
ATOM 4676 C C . LEU B 1 244 ? 28.172 -5.973 -1.175 1 90.44 244 LEU B C 1
ATOM 4678 O O . LEU B 1 244 ? 27.031 -6.148 -0.778 1 90.44 244 LEU B O 1
ATOM 4682 N N . ASN B 1 245 ? 29 -5.129 -0.663 1 92.31 245 ASN B N 1
ATOM 4683 C CA . ASN B 1 245 ? 28.656 -4.523 0.619 1 92.31 245 ASN B CA 1
ATOM 4684 C C . ASN B 1 245 ? 28 -3.162 0.434 1 92.31 245 ASN B C 1
ATOM 4686 O O . ASN B 1 245 ? 27.578 -2.527 1.409 1 92.31 245 ASN B O 1
ATOM 4690 N N . GLN B 1 246 ? 27.766 -2.758 -0.712 1 92.94 246 GLN B N 1
ATOM 4691 C CA . GLN B 1 246 ? 27.094 -1.484 -0.959 1 92.94 246 GLN B CA 1
ATOM 4692 C C . GLN B 1 246 ? 25.594 -1.587 -0.679 1 92.94 246 GLN B C 1
ATOM 4694 O O . GLN B 1 246 ? 25.016 -2.658 -0.824 1 92.94 246 GLN B O 1
ATOM 4699 N N . PRO B 1 247 ? 25.047 -0.479 -0.243 1 94.56 247 PRO B N 1
ATOM 4700 C CA . PRO B 1 247 ? 23.594 -0.493 -0.052 1 94.56 247 PRO B CA 1
ATOM 4701 C C . PRO B 1 247 ? 22.828 -0.777 -1.344 1 94.56 247 PRO B C 1
ATOM 4703 O O . PRO B 1 247 ? 23.312 -0.443 -2.432 1 94.56 247 PRO B O 1
ATOM 4706 N N . ILE B 1 248 ? 21.734 -1.421 -1.176 1 95.81 248 ILE B N 1
ATOM 4707 C CA . ILE B 1 248 ? 20.859 -1.688 -2.312 1 95.81 248 ILE B CA 1
ATOM 4708 C C . ILE B 1 248 ? 20.109 -0.411 -2.701 1 95.81 248 ILE B C 1
ATOM 4710 O O . ILE B 1 248 ? 19.578 0.287 -1.841 1 95.81 248 ILE B O 1
ATOM 4714 N N . ASN B 1 249 ? 20.109 -0.073 -3.961 1 94.5 249 ASN B N 1
ATOM 4715 C CA . ASN B 1 249 ? 19.422 1.129 -4.418 1 94.5 249 ASN B CA 1
ATOM 4716 C C . ASN B 1 249 ? 18.172 0.786 -5.223 1 94.5 249 ASN B C 1
ATOM 4718 O O . ASN B 1 249 ? 17.875 -0.389 -5.445 1 94.5 249 ASN B O 1
ATOM 4722 N N . LEU B 1 250 ? 17.453 1.786 -5.586 1 95.38 250 LEU B N 1
ATOM 4723 C CA . LEU B 1 250 ? 16.156 1.627 -6.234 1 95.38 250 LEU B CA 1
ATOM 4724 C C . LEU B 1 250 ? 16.312 0.995 -7.613 1 95.38 250 LEU B C 1
ATOM 4726 O O . LEU B 1 250 ? 15.492 0.168 -8.016 1 95.38 250 LEU B O 1
ATOM 4730 N N . ASN B 1 251 ? 17.312 1.391 -8.328 1 94.31 251 ASN B N 1
ATOM 4731 C CA . ASN B 1 251 ? 17.562 0.822 -9.648 1 94.31 251 ASN B CA 1
ATOM 4732 C C . ASN B 1 251 ? 17.734 -0.693 -9.578 1 94.31 251 ASN B C 1
ATOM 4734 O O . ASN B 1 251 ? 17.203 -1.421 -10.414 1 94.31 251 ASN B O 1
ATOM 4738 N N . GLN B 1 252 ? 18.469 -1.127 -8.625 1 95.44 252 GLN B N 1
ATOM 4739 C CA . GLN B 1 252 ? 18.703 -2.557 -8.453 1 95.44 252 GLN B CA 1
ATOM 4740 C C . GLN B 1 252 ? 17.391 -3.291 -8.164 1 95.44 252 GLN B C 1
ATOM 4742 O O . GLN B 1 252 ? 17.156 -4.371 -8.703 1 95.44 252 GLN B O 1
ATOM 4747 N N . ILE B 1 253 ? 16.609 -2.717 -7.32 1 96.38 253 ILE B N 1
ATOM 4748 C CA . ILE B 1 253 ? 15.344 -3.32 -6.938 1 96.38 253 ILE B CA 1
ATOM 4749 C C . ILE B 1 253 ? 14.445 -3.453 -8.164 1 96.38 253 ILE B C 1
ATOM 4751 O O . ILE B 1 253 ? 13.891 -4.523 -8.422 1 96.38 253 ILE B O 1
ATOM 4755 N N . MET B 1 254 ? 14.328 -2.404 -8.945 1 95.81 254 MET B N 1
ATOM 4756 C CA . MET B 1 254 ? 13.445 -2.393 -10.102 1 95.81 254 MET B CA 1
ATOM 4757 C C . MET B 1 254 ? 13.945 -3.352 -11.18 1 95.81 254 MET B C 1
ATOM 4759 O O . MET B 1 254 ? 13.148 -4.043 -11.82 1 95.81 254 MET B O 1
ATOM 4763 N N . THR B 1 255 ? 15.234 -3.377 -11.344 1 95.25 255 THR B N 1
ATOM 4764 C CA . THR B 1 255 ? 15.828 -4.285 -12.32 1 95.25 255 THR B CA 1
ATOM 4765 C C . THR B 1 255 ? 15.586 -5.738 -11.93 1 95.25 255 THR B C 1
ATOM 4767 O O . THR B 1 255 ? 15.219 -6.559 -12.766 1 95.25 255 THR B O 1
ATOM 4770 N N . PHE B 1 256 ? 15.844 -6.023 -10.703 1 96.38 256 PHE B N 1
ATOM 4771 C CA . PHE B 1 256 ? 15.633 -7.379 -10.211 1 96.38 256 PHE B CA 1
ATOM 4772 C C . PHE B 1 256 ? 14.164 -7.766 -10.312 1 96.38 256 PHE B C 1
ATOM 4774 O O . PHE B 1 256 ? 13.836 -8.898 -10.68 1 96.38 256 PHE B O 1
ATOM 4781 N N . LEU B 1 257 ? 13.281 -6.852 -9.969 1 96 257 LEU B N 1
ATOM 4782 C CA . LEU B 1 257 ? 11.844 -7.094 -10.062 1 96 257 LEU B CA 1
ATOM 4783 C C . LEU B 1 257 ? 11.438 -7.383 -11.5 1 96 257 LEU B C 1
ATOM 4785 O O . LEU B 1 257 ? 10.656 -8.297 -11.758 1 96 257 LEU B O 1
ATOM 4789 N N . ASP B 1 258 ? 11.945 -6.625 -12.43 1 95 258 ASP B N 1
ATOM 4790 C CA . ASP B 1 258 ? 11.688 -6.855 -13.852 1 95 258 ASP B CA 1
ATOM 4791 C C . ASP B 1 258 ? 12.133 -8.25 -14.273 1 95 258 ASP B C 1
ATOM 4793 O O . ASP B 1 258 ? 11.445 -8.922 -15.047 1 95 258 ASP B O 1
ATOM 4797 N N . TYR B 1 259 ? 13.227 -8.617 -13.781 1 95.25 259 TYR B N 1
ATOM 4798 C CA . TYR B 1 259 ? 13.742 -9.953 -14.07 1 95.25 259 TYR B CA 1
ATOM 4799 C C . TYR B 1 259 ? 12.797 -11.031 -13.547 1 95.25 259 TYR B C 1
ATOM 4801 O O . TYR B 1 259 ? 12.469 -11.977 -14.266 1 95.25 259 TYR B O 1
ATOM 4809 N N . LEU B 1 260 ? 12.359 -10.891 -12.305 1 94.56 260 LEU B N 1
ATOM 4810 C CA . LEU B 1 260 ? 11.508 -11.875 -11.656 1 94.56 260 LEU B CA 1
ATOM 4811 C C . LEU B 1 260 ? 10.141 -11.953 -12.328 1 94.56 260 LEU B C 1
ATOM 4813 O O . LEU B 1 260 ? 9.492 -13 -12.312 1 94.56 260 LEU B O 1
ATOM 4817 N N . LEU B 1 261 ? 9.695 -10.883 -12.914 1 90.56 261 LEU B N 1
ATOM 4818 C CA . LEU B 1 261 ? 8.398 -10.82 -13.586 1 90.56 261 LEU B CA 1
ATOM 4819 C C . LEU B 1 261 ? 8.531 -11.18 -15.062 1 90.56 261 LEU B C 1
ATOM 4821 O O . LEU B 1 261 ? 7.523 -11.398 -15.742 1 90.56 261 LEU B O 1
ATOM 4825 N N . ASN B 1 262 ? 9.719 -11.258 -15.531 1 82.44 262 ASN B N 1
ATOM 4826 C CA . ASN B 1 262 ? 10.016 -11.461 -16.953 1 82.44 262 ASN B CA 1
ATOM 4827 C C . ASN B 1 262 ? 9.352 -10.398 -17.812 1 82.44 262 ASN B C 1
ATOM 4829 O O . ASN B 1 262 ? 8.805 -10.711 -18.875 1 82.44 262 ASN B O 1
ATOM 4833 N N . TRP B 1 263 ? 9.109 -9.242 -17.141 1 77.19 263 TRP B N 1
ATOM 4834 C CA . TRP B 1 263 ? 8.531 -8.078 -17.797 1 77.19 263 TRP B CA 1
ATOM 4835 C C . TRP B 1 263 ? 9.422 -6.852 -17.609 1 77.19 263 TRP B C 1
ATOM 4837 O O . TRP B 1 263 ? 10.109 -6.727 -16.578 1 77.19 263 TRP B O 1
ATOM 4847 N N . LYS B 1 264 ? 9.836 -6.117 -18.625 1 73.88 264 LYS B N 1
ATOM 4848 C CA . LYS B 1 264 ? 10.672 -4.926 -18.484 1 73.88 264 LYS B CA 1
ATOM 4849 C C . LYS B 1 264 ? 9.82 -3.664 -18.406 1 73.88 264 LYS B C 1
ATOM 4851 O O . LYS B 1 264 ? 10.117 -2.66 -19.047 1 73.88 264 LYS B O 1
ATOM 4856 N N . HIS B 1 265 ? 8.859 -3.766 -17.484 1 85.62 265 HIS B N 1
ATOM 4857 C CA . HIS B 1 265 ? 7.922 -2.646 -17.484 1 85.62 265 HIS B CA 1
ATOM 4858 C C . HIS B 1 265 ? 8.148 -1.73 -16.281 1 85.62 265 HIS B C 1
ATOM 4860 O O . HIS B 1 265 ? 7.965 -0.515 -16.391 1 85.62 265 HIS B O 1
ATOM 4866 N N . CYS B 1 266 ? 8.656 -2.293 -15.25 1 90.31 266 CYS B N 1
ATOM 4867 C CA . CYS B 1 266 ? 8.805 -1.518 -14.023 1 90.31 266 CYS B CA 1
ATOM 4868 C C . CYS B 1 266 ? 9.836 -0.411 -14.203 1 90.31 266 CYS B C 1
ATOM 4870 O O . CYS B 1 266 ? 9.523 0.77 -14.039 1 90.31 266 CYS B O 1
ATOM 4872 N N . LYS B 1 267 ? 11.023 -0.779 -14.586 1 90.56 267 LYS B N 1
ATOM 4873 C CA . LYS B 1 267 ? 12.094 0.192 -14.758 1 90.56 267 LYS B CA 1
ATOM 4874 C C . LYS B 1 267 ? 11.773 1.18 -15.875 1 90.56 267 LYS B C 1
ATOM 4876 O O . LYS B 1 267 ? 12.047 2.375 -15.758 1 90.56 267 LYS B O 1
ATOM 4881 N N . LYS B 1 268 ? 11.195 0.683 -16.922 1 90.88 268 LYS B N 1
ATOM 4882 C CA . LYS B 1 268 ? 10.836 1.545 -18.047 1 90.88 268 LYS B CA 1
ATOM 4883 C C . LYS B 1 268 ? 9.828 2.609 -17.609 1 90.88 268 LYS B C 1
ATOM 4885 O O . LYS B 1 268 ? 9.945 3.775 -18 1 90.88 268 LYS B O 1
ATOM 4890 N N . GLU B 1 269 ? 8.859 2.242 -16.906 1 89.38 269 GLU B N 1
ATOM 4891 C CA . GLU B 1 269 ? 7.875 3.193 -16.406 1 89.38 269 GLU B CA 1
ATOM 4892 C C . GLU B 1 269 ? 8.531 4.273 -15.547 1 89.38 269 GLU B C 1
ATOM 4894 O O . GLU B 1 269 ? 8.164 5.449 -15.633 1 89.38 269 GLU B O 1
ATOM 4899 N N . PHE B 1 270 ? 9.453 3.846 -14.758 1 90.38 270 PHE B N 1
ATOM 4900 C CA . PHE B 1 270 ? 10.188 4.801 -13.938 1 90.38 270 PHE B CA 1
ATOM 4901 C C . PHE B 1 270 ? 10.969 5.777 -14.805 1 90.38 270 PHE B C 1
ATOM 4903 O O . PHE B 1 270 ? 10.922 6.988 -14.586 1 90.38 270 PHE B O 1
ATOM 4910 N N . GLU B 1 271 ? 11.648 5.207 -15.727 1 90.06 271 GLU B N 1
ATOM 4911 C CA . GLU B 1 271 ? 12.469 6.031 -16.609 1 90.06 271 GLU B CA 1
ATOM 4912 C C . GLU B 1 271 ? 11.617 7.016 -17.391 1 90.06 271 GLU B C 1
ATOM 4914 O O . GLU B 1 271 ? 12.016 8.164 -17.609 1 90.06 271 GLU B O 1
ATOM 4919 N N . ASP B 1 272 ? 10.516 6.609 -17.797 1 92.5 272 ASP B N 1
ATOM 4920 C CA . ASP B 1 272 ? 9.594 7.492 -18.516 1 92.5 272 ASP B CA 1
ATOM 4921 C C . ASP B 1 272 ? 9.125 8.633 -17.625 1 92.5 272 ASP B C 1
ATOM 4923 O O . ASP B 1 272 ? 9.078 9.789 -18.047 1 92.5 272 ASP B O 1
ATOM 4927 N N . LYS B 1 273 ? 8.797 8.312 -16.438 1 92.69 273 LYS B N 1
ATOM 4928 C CA . LYS B 1 273 ? 8.359 9.336 -15.492 1 92.69 273 LYS B CA 1
ATOM 4929 C C . LYS B 1 273 ? 9.492 10.312 -15.172 1 92.69 273 LYS B C 1
ATOM 4931 O O . LYS B 1 273 ? 9.258 11.508 -15 1 92.69 273 LYS B O 1
ATOM 4936 N N . LEU B 1 274 ? 10.648 9.742 -15.047 1 93.31 274 LEU B N 1
ATOM 4937 C CA . LEU B 1 274 ? 11.82 10.57 -14.781 1 93.31 274 LEU B CA 1
ATOM 4938 C C . LEU B 1 274 ? 12.086 11.531 -15.93 1 93.31 274 LEU B C 1
ATOM 4940 O O . LEU B 1 274 ? 12.414 12.695 -15.711 1 93.31 274 LEU B O 1
ATOM 4944 N N . LYS B 1 275 ? 11.953 11.016 -17.078 1 92.75 275 LYS B N 1
ATOM 4945 C CA . LYS B 1 275 ? 12.133 11.844 -18.266 1 92.75 275 LYS B CA 1
ATOM 4946 C C . LYS B 1 275 ? 11.117 12.992 -18.297 1 92.75 275 LYS B C 1
ATOM 4948 O O . LYS B 1 275 ? 11.461 14.117 -18.672 1 92.75 275 LYS B O 1
ATOM 4953 N N . ASP B 1 276 ? 9.922 12.773 -17.844 1 93.75 276 ASP B N 1
ATOM 4954 C CA . ASP B 1 276 ? 8.836 13.742 -17.891 1 93.75 276 ASP B CA 1
ATOM 4955 C C . ASP B 1 276 ? 8.914 14.719 -16.719 1 93.75 276 ASP B C 1
ATOM 4957 O O . ASP B 1 276 ? 8.266 15.766 -16.719 1 93.75 276 ASP B O 1
ATOM 4961 N N . LEU B 1 277 ? 9.656 14.375 -15.719 1 95.81 277 LEU B N 1
ATOM 4962 C CA . LEU B 1 277 ? 9.758 15.203 -14.523 1 95.81 277 LEU B CA 1
ATOM 4963 C C . LEU B 1 277 ? 10.453 16.516 -14.836 1 95.81 277 LEU B C 1
ATOM 4965 O O .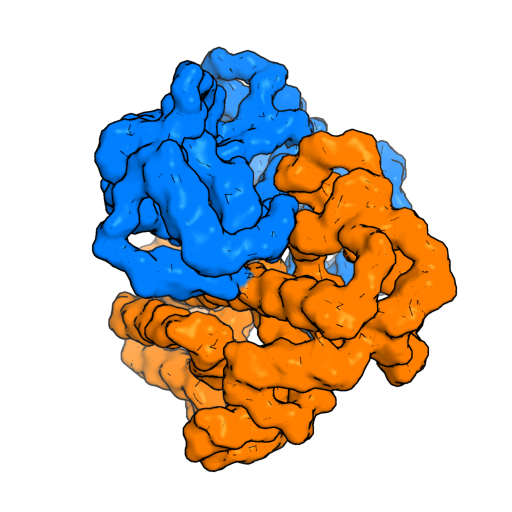 LEU B 1 277 ? 11.594 16.531 -15.305 1 95.81 277 LEU B O 1
ATOM 4969 N N . LYS B 1 278 ? 9.711 17.625 -14.625 1 95.19 278 LYS B N 1
ATOM 4970 C CA . LYS B 1 278 ? 10.25 18.969 -14.867 1 95.19 278 LYS B CA 1
ATOM 4971 C C . LYS B 1 278 ? 10.695 19.625 -13.562 1 95.19 278 LYS B C 1
ATOM 4973 O O . LYS B 1 278 ? 9.891 20.25 -12.867 1 95.19 278 LYS B O 1
ATOM 4978 N N . ILE B 1 279 ? 11.961 19.5 -13.336 1 96.44 279 ILE B N 1
ATOM 4979 C CA . ILE B 1 279 ? 12.586 20.172 -12.203 1 96.44 279 ILE B CA 1
ATOM 4980 C C . ILE B 1 279 ? 13.938 20.75 -12.633 1 96.44 279 ILE B C 1
ATOM 4982 O O . ILE B 1 279 ? 14.367 20.562 -13.773 1 96.44 279 ILE B O 1
ATOM 4986 N N . LEU B 1 280 ? 14.531 21.547 -11.727 1 96.44 280 LEU B N 1
ATOM 4987 C CA . LEU B 1 280 ? 15.836 22.125 -12.008 1 96.44 280 LEU B CA 1
ATOM 4988 C C . LEU B 1 280 ? 16.828 21.062 -12.477 1 96.44 280 LEU B C 1
ATOM 4990 O O . LEU B 1 280 ? 16.891 19.984 -11.898 1 96.44 280 LEU B O 1
ATOM 4994 N N . ASN B 1 281 ? 17.578 21.406 -13.477 1 94.88 281 ASN B N 1
ATOM 4995 C CA . ASN B 1 281 ? 18.469 20.438 -14.125 1 94.88 281 ASN B CA 1
ATOM 4996 C C . ASN B 1 281 ? 19.453 19.828 -13.133 1 94.88 281 ASN B C 1
ATOM 4998 O O . ASN B 1 281 ? 19.672 18.609 -13.133 1 94.88 281 ASN B O 1
ATOM 5002 N N . LYS B 1 282 ? 20.031 20.641 -12.352 1 94.94 282 LYS B N 1
ATOM 5003 C CA . LYS B 1 282 ? 20.984 20.141 -11.383 1 94.94 282 LYS B CA 1
ATOM 5004 C C . LYS B 1 282 ? 20.344 19.156 -10.422 1 94.94 282 LYS B C 1
ATOM 5006 O O . LYS B 1 282 ? 20.938 18.141 -10.07 1 94.94 282 LYS B O 1
ATOM 5011 N N . ALA B 1 283 ? 19.203 19.453 -9.977 1 94.94 283 ALA B N 1
ATOM 5012 C CA . ALA B 1 283 ? 18.469 18.562 -9.086 1 94.94 283 ALA B CA 1
ATOM 5013 C C . ALA B 1 283 ? 18.125 17.266 -9.789 1 94.94 283 ALA B C 1
ATOM 5015 O O . ALA B 1 283 ? 18.156 16.188 -9.172 1 94.94 283 ALA B O 1
ATOM 5016 N N . LYS B 1 284 ? 17.719 17.406 -11.008 1 94.94 284 LYS B N 1
ATOM 5017 C CA . LYS B 1 284 ? 17.406 16.203 -11.781 1 94.94 284 LYS B CA 1
ATOM 5018 C C . LYS B 1 284 ? 18.625 15.297 -11.906 1 94.94 284 LYS B C 1
ATOM 5020 O O . LYS B 1 284 ? 18.516 14.07 -11.812 1 94.94 284 LYS B O 1
ATOM 5025 N N . GLU B 1 285 ? 19.766 15.844 -12.109 1 94.81 285 GLU B N 1
ATOM 5026 C CA . GLU B 1 285 ? 21.016 15.094 -12.141 1 94.81 285 GLU B CA 1
ATOM 5027 C C . GLU B 1 285 ? 21.266 14.391 -10.812 1 94.81 285 GLU B C 1
ATOM 5029 O O . GLU B 1 285 ? 21.656 13.219 -10.781 1 94.81 285 GLU B O 1
ATOM 5034 N N . ASN B 1 286 ? 21.094 15.133 -9.773 1 94.06 286 ASN B N 1
ATOM 5035 C CA . ASN B 1 286 ? 21.25 14.547 -8.445 1 94.06 286 ASN B CA 1
ATOM 5036 C C . ASN B 1 286 ? 20.297 13.383 -8.227 1 94.06 286 ASN B C 1
ATOM 5038 O O . ASN B 1 286 ? 20.672 12.359 -7.641 1 94.06 286 ASN B O 1
ATOM 5042 N N . LEU B 1 287 ? 19.094 13.547 -8.695 1 93.88 287 LEU B N 1
ATOM 5043 C CA . LEU B 1 287 ? 18.078 12.508 -8.586 1 93.88 287 LEU B CA 1
ATOM 5044 C C . LEU B 1 287 ? 18.5 11.25 -9.328 1 93.88 287 LEU B C 1
ATOM 5046 O O . LEU B 1 287 ? 18.328 10.141 -8.828 1 93.88 287 LEU B O 1
ATOM 5050 N N . ILE B 1 288 ? 19.047 11.43 -10.484 1 93.38 288 ILE B N 1
ATOM 5051 C CA . ILE B 1 288 ? 19.5 10.305 -11.297 1 93.38 288 ILE B CA 1
ATOM 5052 C C . ILE B 1 288 ? 20.641 9.594 -10.578 1 93.38 288 ILE B C 1
ATOM 5054 O O . ILE B 1 288 ? 20.672 8.359 -10.523 1 93.38 288 ILE B O 1
ATOM 5058 N N . LYS B 1 289 ? 21.516 10.312 -10.016 1 92.25 289 LYS B N 1
ATOM 5059 C CA . LYS B 1 289 ? 22.609 9.734 -9.258 1 92.25 289 LYS B CA 1
ATOM 5060 C C . LYS B 1 289 ? 22.094 8.906 -8.086 1 92.25 289 LYS B C 1
ATOM 5062 O O . LYS B 1 289 ? 22.562 7.789 -7.848 1 92.25 289 LYS B O 1
ATOM 5067 N N . LEU B 1 290 ? 21.156 9.414 -7.395 1 90.56 290 LEU B N 1
ATOM 5068 C CA . LEU B 1 290 ? 20.562 8.719 -6.258 1 90.56 290 LEU B CA 1
ATOM 5069 C C . LEU B 1 290 ? 19.906 7.414 -6.703 1 90.56 290 LEU B C 1
ATOM 5071 O O . LEU B 1 290 ? 20.047 6.387 -6.039 1 90.56 290 LEU B O 1
ATOM 5075 N N . PHE B 1 291 ? 19.234 7.5 -7.844 1 90.31 291 PHE B N 1
ATOM 5076 C CA . PHE B 1 291 ? 18.547 6.336 -8.383 1 90.31 291 PHE B CA 1
ATOM 5077 C C . PHE B 1 291 ? 19.516 5.195 -8.648 1 90.31 291 PHE B C 1
ATOM 5079 O O . PHE B 1 291 ? 19.219 4.035 -8.375 1 90.31 291 PHE B O 1
ATOM 5086 N N . TYR B 1 292 ? 20.703 5.551 -9.031 1 88.06 292 TYR B N 1
ATOM 5087 C CA . TYR B 1 292 ? 21.703 4.539 -9.383 1 88.06 292 TYR B CA 1
ATOM 5088 C C . TYR B 1 292 ? 22.625 4.27 -8.211 1 88.06 292 TYR B C 1
ATOM 5090 O O . TYR B 1 292 ? 23.609 3.527 -8.344 1 88.06 292 TYR B O 1
ATOM 5098 N N . GLY B 1 293 ? 22.344 4.871 -7.098 1 84.75 293 GLY B N 1
ATOM 5099 C CA . GLY B 1 293 ? 23.141 4.641 -5.898 1 84.75 293 GLY B CA 1
ATOM 5100 C C . GLY B 1 293 ? 24.484 5.359 -5.918 1 84.75 293 GLY B C 1
ATOM 5101 O O . GLY B 1 293 ? 25.422 4.941 -5.254 1 84.75 293 GLY B O 1
ATOM 5102 N N . LEU B 1 294 ? 24.531 6.297 -6.672 1 85.94 294 LEU B N 1
ATOM 5103 C CA . LEU B 1 294 ? 25.766 7.086 -6.766 1 85.94 294 LEU B CA 1
ATOM 5104 C C . LEU B 1 294 ? 25.703 8.281 -5.82 1 85.94 294 LEU B C 1
ATOM 5106 O O . LEU B 1 294 ? 24.625 8.711 -5.414 1 85.94 294 LEU B O 1
ATOM 5110 N N . GLU B 1 295 ? 26.891 8.633 -5.367 1 79.94 295 GLU B N 1
ATOM 5111 C CA . GLU B 1 295 ? 26.984 9.844 -4.547 1 79.94 295 GLU B CA 1
ATOM 5112 C C . GLU B 1 295 ? 26.859 11.102 -5.402 1 79.94 295 GLU B C 1
ATOM 5114 O O . GLU B 1 295 ? 27.344 11.148 -6.531 1 79.94 295 GLU B O 1
ATOM 5119 N N . TYR B 1 296 ? 26.078 12.016 -4.918 1 74.38 296 TYR B N 1
ATOM 5120 C CA . TYR B 1 296 ? 26.078 13.328 -5.555 1 74.38 296 TYR B CA 1
ATOM 5121 C C . TYR B 1 296 ? 26.625 14.391 -4.605 1 74.38 296 TYR B C 1
ATOM 5123 O O . TYR B 1 296 ? 26.594 14.211 -3.385 1 74.38 296 TYR B O 1
#

Sequence (592 aa):
MIRMSEKEIREFLQKLGLKIENWIKLANFLSIYPTDRIIKDYFYIFLDKNTDMFYEGTTDTDIISLIMFDKEISTNLLKWLLIFETRFKKILIEKWVDIAKPKTDKVYLLNENDFIKLIPNIRKNNLDFKKFTYSLFEHVSNSEFLQDYHSLKDIPFHDLSYSWTFATAINFYRVVSDQVQKEILIEFNIPFEFKDYFHKALNVFLKIRNTISHNHIIYNFKTNLYRLEFNKIYKYLFKEDNQLNQPINLNQIMTFLDYLLNWKHCKKEFEDKLKDLKILNKAKENLIKLFYGLEYMIRMSEKEIREFLQKLGLKIENWIKLANFLSIYPTDRIIKDYFYIFLDKNTDMFYEGTTDTDIISLIMFDKEISTNLLKWLLIFETRFKKILIEKWVDIAKPKTDKVYLLNENDFIKLIPNIRKNNLDFKKFTYSLFEHVSNSEFLQDYHSLKDIPFHDLSYSWTFATAINFYRVVSDQVQKEILIEFNIPFEFKDYFHKALNVFLKIRNTISHNHIIYNFKTNLYRLEFNKIYKYLFKEDNQLNQPINLNQIMTFLDYLLNWKHCKKEFEDKLKDLKILNKAKENLIKLFYGLEY

pLDDT: mean 91.61, std 6.83, range [44.41, 98.19]

Nearest PDB structures (foldseek):
  8r5s-assembly1_B  TM=1.933E-01  e=5.135E+00  unidentified

Solvent-accessible surface area (backbone atoms only — not comparable to full-atom values): 32254 Å² total; per-residue (Å²): 128,78,89,61,51,71,67,52,47,52,52,51,42,42,71,35,43,43,41,76,83,49,62,69,59,51,50,55,48,49,67,36,41,58,62,67,54,47,53,72,74,57,38,63,58,44,36,34,86,87,77,70,26,38,38,88,82,36,35,51,63,31,55,53,44,50,53,53,47,33,48,48,51,37,29,54,49,41,44,53,51,45,51,44,49,45,24,50,48,49,48,51,49,54,41,39,47,71,67,57,54,64,97,57,58,26,61,68,72,48,52,70,69,62,44,45,67,56,28,61,26,31,69,81,68,70,53,56,65,69,63,54,57,47,53,61,53,68,38,41,87,75,25,75,83,51,58,76,50,91,44,74,62,71,41,35,51,74,63,42,54,69,38,40,51,69,68,54,47,50,53,50,60,60,14,34,42,69,68,35,49,41,54,49,30,52,75,57,71,40,67,62,91,43,60,86,26,47,64,45,36,48,47,44,54,50,49,55,48,48,38,42,71,61,63,48,86,48,66,72,36,65,38,65,69,49,17,52,45,35,36,52,53,47,30,66,77,65,70,47,90,65,67,44,82,46,62,42,25,45,47,58,51,34,50,52,49,19,57,67,62,75,40,79,52,59,49,49,54,48,52,52,51,56,69,67,55,74,50,51,66,69,31,50,52,39,47,52,29,31,30,68,59,42,86,117,128,77,88,60,50,70,67,52,46,53,52,51,41,42,71,36,43,42,41,76,82,49,61,69,58,50,50,55,49,48,68,35,43,57,61,66,52,46,53,71,73,56,39,63,58,45,36,34,86,85,75,68,26,40,39,88,81,37,36,51,62,32,55,52,43,51,54,52,46,33,48,49,51,38,28,53,49,42,44,52,51,45,52,44,49,45,25,51,49,49,48,50,48,53,42,38,47,70,68,57,54,61,95,56,58,26,62,69,70,47,52,69,70,64,44,44,68,54,27,60,26,31,67,81,66,70,50,57,65,68,62,52,56,47,55,61,53,70,38,41,88,75,25,75,82,51,59,76,49,92,43,74,62,70,41,36,51,74,63,40,54,69,38,37,51,68,68,51,46,51,52,50,59,61,14,33,42,69,68,36,48,41,53,50,30,52,74,58,71,39,66,61,90,43,61,87,24,47,63,46,35,50,48,46,54,50,50,55,48,49,39,42,72,61,63,47,85,48,66,72,36,67,40,64,69,50,16,52,46,34,36,53,52,48,29,67,76,65,70,47,89,65,67,43,82,47,60,42,26,46,48,58,53,34,51,51,50,18,56,68,60,75,38,80,52,57,48,47,53,48,50,52,50,56,68,67,55,74,50,51,65,69,31,49,52,37,47,52,29,32,30,71,59,41,88,116

Secondary structure (DSSP, 8-state):
-----HHHHHHHHHHTT-B-S-HHHHHHHHTTS-HHHHHHHHGGGGB-TTT-SBPTT-BHHHHHHHHHHHHHHHHHHHHHHHHHHHHHHHHHHHHHHHHH--S-S-GGGS-HHHHHHHSTTTTTTT--HHHHHHHHHTTGGG-TTGGG-SSGGG--HHHHGGG--HHHHHHHHHHS-HHHHHHHHHHTT--GGGHHHHHHHHHHHHHHHHHHHTT---TT-EE-TTHHHHHHHHHHHH-----TTSPEEHHHHHHHHHHHHT---HHHHHHHHHHH----HHHHHHHHHHHTT---/-----HHHHHHHHHHTT-B-S-HHHHHHHHTTS-HHHHHHHHGGGGB-TTT-SBPTT-BHHHHHHHHHHHHHHHHHHHHHHHHHHHHHHHHHHHHHHHHH--S-S-GGGS-HHHHHHHSTTTTTTT--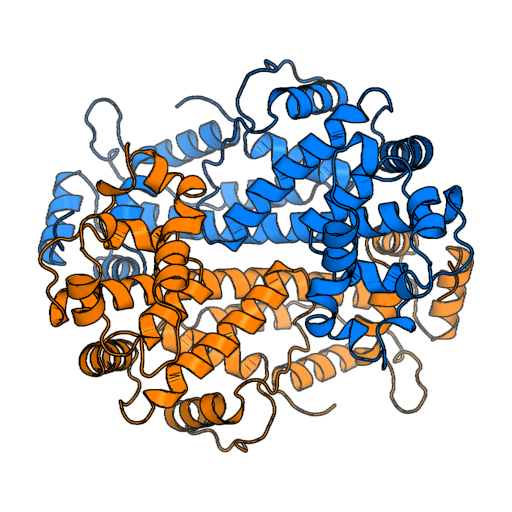HHHHHHHHHTTGGG-TTGGG-SSGGG--HHHHGGG--HHHHHHHHHHS-HHHHHHHHHHTT--GGGHHHHHHHHHHHHHHHHHHHTT---TT-EE-TTHHHHHHHHHHHH-----TTSPEEHHHHHHHHHHHHT---HHHHHHHHHHH----HHHHHHHHHHHTT---

Radius of gyration: 25.12 Å; Cα contacts (8 Å, |Δi|>4): 714; chains: 2; bounding box: 61×70×64 Å

InterPro domains:
  IPR011664 Abortive infection system protein AbiD/AbiF-like [PF07751] (29-220)

Organism: Malacoplasma penetrans (strain HF-2) (NCBI:txid272633)